Protein 7B26 (pdb70)

Sequence (453 aa):
WGPWGPVSPCPVTCGLGQTMEQRTCNCAGDATRTHICNTAVPCPVDGEWDSWGEWSPCIRRNMKSISCQEIPGQQSRGRTCRGRKFDGHRCAGQQQDIRHCYSIQHCPLKGSWSEWSTWGLCMPPCGPNPTTRARQRLCTPLLPKYPPTVSGEKNVTFWGRPLPRCEELQGQKLVVEEKRPCLHVPACKDPEDPVLCFTQYEESSGKCKGLLGGGVSVEDCCLNTAFAYQKRSGGLCQPCRSPRWSLWSTWAPCSVTCSEGSQLRYRRCVGWNGQCSGKVAPGTLEWQLQACEDQQACEVYPIDQFMNNTEIWVFNTTQPDPPNCKKDKSKSMTQTATSFVRSHVKNGNIIEENLVGNFTYFNDKEKVYDGIYISGESSGVYAEHLYYVSEDKKCGLFQVFAHVNDKTTIWRDVRVSGRPEEGVPLELNCTKEFDEYVKLVNATSKSPYTSECQ

GO terms:
  GO:0005515 protein binding (F, IPI)
  GO:0050821 protein stabilization (P, IDA)
  GO:0045958 positive regulation of complement activation, alternative pathway (P, IDA)
  GO:0005576 extracellular region (C, TAS)
  GO:0042742 defense response to bacterium (P, TAS)
  GO:0006955 immune response (P, TAS)
  GO:1904724 tertiary granule lumen (C, TAS)
  GO:0035580 specific granule lumen (C, TAS)
  GO:0005788 endoplasmic reticulum lumen (C, TAS)
  GO:0005576 extracellular region (C, HDA)
  GO:0098548 cytoplasmic side of Golgi membrane (C, IDA)
  GO:0005576 extracellular region (C, EXP)

Organism: Homo sapiens (NCBI:txid9606)

B-factor: mean 65.12, std 21.01, range [27.96, 160.4]

Solvent-accessible surface area: 26556 Å² total; per-residue (Å²): 100,13,120,93,24,126,90,56,122,43,95,52,126,25,0,3,4,95,10,67,14,111,45,84,88,145,88,99,70,103,48,51,104,72,81,46,24,73,34,76,76,40,8,73,33,81,14,96,65,49,88,58,49,157,45,40,80,11,106,73,212,139,12,88,19,6,20,11,7,74,7,43,4,82,4,39,57,30,43,79,54,138,36,127,105,115,130,5,132,200,23,91,64,109,91,74,28,91,60,32,0,10,6,25,33,34,0,1,30,96,8,75,51,44,132,87,46,124,68,34,82,1,110,66,35,56,21,122,125,8,44,37,17,46,52,46,81,10,63,26,137,108,35,184,49,56,102,83,72,85,88,148,83,126,17,54,72,47,24,179,22,61,23,94,8,144,95,53,142,52,90,106,100,65,10,93,62,129,108,86,12,67,118,54,33,73,34,171,76,70,138,173,74,6,23,0,24,42,108,37,50,131,73,92,34,132,22,98,40,99,32,17,28,70,19,50,26,110,39,0,11,38,29,34,71,15,0,21,18,134,142,79,64,35,54,9,9,1,8,34,67,18,76,35,39,167,75,28,127,78,46,128,21,56,41,132,27,44,51,2,0,25,10,52,74,51,29,0,8,0,64,114,38,109,10,84,72,190,25,56,57,23,58,34,72,48,38,0,76,33,22,97,84,111,160,32,112,159,38,35,38,0,43,120,10,10,102,62,112,33,4,0,8,72,33,1,14,19,106,134,7,32,78,14,16,19,11,60,43,108,65,56,67,143,66,11,1,22,6,20,11,5,20,35,117,130,66,93,92,72,104,20,112,11,72,0,73,16,29,72,11,15,99,141,111,169,51,50,0,0,0,58,6,99,74,10,82,37,15,3,18,0,0,25,1,12,13,16,3,147,82,128,104,1,0,0,0,2,1,4,2,58,64,130,130,124,46,65,55,12,1,2,3,7,6,15,22,113,17,118,142,72,90,119,30,58,116,77,0,45,124,10,7,75,43,6,23,152,70,49,144,31,125,58,101,53,2,34,67,66,152,7,165

Nearest PDB structures (foldseek):
  8q6r-assembly1_C  TM=9.412E-01  e=1.067E-18  Homo sapiens
  6s08-assembly1_B  TM=9.565E-01  e=1.646E-18  Homo sapiens
  6s0b-assembly1_B  TM=9.608E-01  e=1.693E-17  Homo sapiens
  6rus-assembly1_A  TM=9.679E-01  e=4.253E-17  Homo sapiens
  6s0a-assembly1_B  TM=8.548E-01  e=5.887E-17  Homo sapiens

Secondary structure (DSSP, 8-state):
--EEEEEEEETTTTEEEEEEEEEE-HHHHTTSTT-EEESSSSS-EEESSPPEEPPPPPPPP---SSSEEEEEEEEEEE-SSS-BTTTB-TT-EEEEEEEEESSS--/-----PPPPPS-SSSEEEEEEE------S-SEEEEEEE---PPPB--EE----PPPP-BBTTBS--TTSS--EEEEEE--EE--BTTPPPP-S-SEEEEEEEE-TT-EEEEEEPPPPPP--EESTTSSS-EEEEEEEEEE--------------EEEES--EEE---BTTBSSEEEEEEE--SPPP-----/----HHHHTSSSEEEEEEE-SSSPPEEEEEEEEEE-SSEEEEEEEEEETTEEEEEEEEEEEE--SSS--S--EEEESS-TT-EEEEEEEEE-TTS-EEEEEEEEE-SS-EEEEEEEEESS---SS-PPPHHHHHHHHHHHHHHTPPPB----TT--

Radius of gyration: 34.14 Å; Cα contacts (8 Å, |Δi|>4): 1080; chains: 3; bounding box: 102×48×87 Å

Structure (mmCIF, N/CA/C/O backbone):
data_7B26
#
_entry.id   7B26
#
_cell.length_a   166.310
_cell.length_b   54.512
_cell.length_c   70.581
_cell.angle_alpha   90.000
_cell.angle_beta   90.000
_cell.angle_gamma   90.000
#
_symmetry.space_group_name_H-M   'P 21 21 2'
#
loop_
_entity.id
_entity.type
_entity.pdbx_description
1 polymer Properdin
2 polymer Properdin
3 polymer CirpA1
4 branched beta-D-glucopyranose-(1-3)-alpha-L-fucopyranose
5 non-polymer alpha-D-mannopyranose
#
loop_
_atom_site.group_PDB
_atom_site.id
_atom_site.type_symbol
_atom_site.label_atom_id
_atom_site.label_alt_id
_atom_site.label_comp_id
_atom_site.label_asym_id
_atom_site.label_entity_id
_atom_site.label_seq_id
_atom_site.pdbx_PDB_ins_code
_atom_site.Cartn_x
_atom_site.Cartn_y
_atom_site.Cartn_z
_atom_site.occupancy
_atom_site.B_iso_or_equiv
_atom_site.auth_seq_id
_atom_site.auth_comp_id
_atom_site.auth_asym_id
_atom_site.auth_atom_id
_atom_site.pdbx_PDB_model_num
ATOM 1 N N . TRP A 1 32 ? -9.32396 9.96022 61.24217 1.000 61.17535 260 TRP B N 1
ATOM 2 C CA . TRP A 1 32 ? -8.90456 9.49034 59.92570 1.000 59.38264 260 TRP B CA 1
ATOM 3 C C . TRP A 1 32 ? -10.00217 8.76900 59.16262 1.000 59.85840 260 TRP B C 1
ATOM 4 O O . TRP A 1 32 ? -10.71046 7.92243 59.70723 1.000 61.65719 260 TRP B O 1
ATOM 15 N N . GLY A 1 33 ? -10.13819 9.12889 57.89013 1.000 68.75781 261 GLY B N 1
ATOM 16 C CA . GLY A 1 33 ? -10.93572 8.35927 56.97143 1.000 68.73560 261 GLY B CA 1
ATOM 17 C C . GLY A 1 33 ? -10.17159 7.16896 56.43941 1.000 58.58887 261 GLY B C 1
ATOM 18 O O . GLY A 1 33 ? -9.03735 6.87462 56.84456 1.000 55.75727 261 GLY B O 1
ATOM 19 N N . PRO A 1 34 ? -10.79320 6.45861 55.50409 1.000 57.66981 262 PRO B N 1
ATOM 20 C CA . PRO A 1 34 ? -10.15312 5.25839 54.95865 1.000 55.56354 262 PRO B CA 1
ATOM 21 C C . PRO A 1 34 ? -9.04013 5.60658 53.98857 1.000 54.03179 262 PRO B C 1
ATOM 22 O O . PRO A 1 34 ? -9.02725 6.67347 53.36789 1.000 54.87300 262 PRO B O 1
ATOM 26 N N . TRP A 1 35 ? -8.08856 4.68643 53.87525 1.000 51.95236 263 TRP B N 1
ATOM 27 C CA . TRP A 1 35 ? -7.07471 4.78349 52.83824 1.000 50.56411 263 TRP B CA 1
ATOM 28 C C . TRP A 1 35 ? -7.72380 4.80253 51.46257 1.000 51.38844 263 TRP B C 1
ATOM 29 O O . TRP A 1 35 ? -8.55796 3.95106 51.14467 1.000 51.90803 263 TRP B O 1
ATOM 40 N N . GLY A 1 36 ? -7.33561 5.78035 50.64763 1.000 51.71155 264 GLY B N 1
ATOM 41 C CA . GLY A 1 36 ? -7.73974 5.79842 49.26450 1.000 52.42549 264 GLY B CA 1
ATOM 42 C C . GLY A 1 36 ? -6.95082 4.80336 48.44464 1.000 50.68009 264 GLY B C 1
ATOM 43 O O . GLY A 1 36 ? -6.01607 4.14829 48.92502 1.000 48.90139 264 GLY B O 1
ATOM 44 N N . PRO A 1 37 ? -7.33653 4.66091 47.17953 1.000 51.37456 265 PRO B N 1
ATOM 45 C CA . PRO A 1 37 ? -6.65217 3.70098 46.30981 1.000 49.99382 265 PRO B CA 1
ATOM 46 C C . PRO A 1 37 ? -5.24140 4.15524 45.97999 1.000 48.71212 265 PRO B C 1
ATOM 47 O O . PRO A 1 37 ? -4.89779 5.33429 46.05531 1.000 57.26620 265 PRO B O 1
ATOM 51 N N . VAL A 1 38 ? -4.40491 3.17850 45.62903 1.000 47.14965 266 VAL B N 1
ATOM 52 C CA . VAL A 1 38 ? -3.05648 3.48762 45.17636 1.000 46.10936 266 VAL B CA 1
ATOM 53 C C . VAL A 1 38 ? -3.11459 4.02154 43.75207 1.000 47.18079 266 VAL B C 1
ATOM 54 O O . VAL A 1 38 ? -3.80521 3.47046 42.88470 1.000 47.90957 266 VAL B O 1
ATOM 58 N N . SER A 1 39 ? -2.41265 5.12549 43.51572 1.000 47.52489 267 SER B N 1
ATOM 59 C CA . SER A 1 39 ? -2.36164 5.72983 42.19539 1.000 48.73673 267 SER B CA 1
ATOM 60 C C . SER A 1 39 ? -1.69724 4.77521 41.20019 1.000 54.17840 267 SER B C 1
ATOM 61 O O . SER A 1 39 ? -0.97847 3.85722 41.59721 1.000 61.65811 267 SER B O 1
ATOM 64 N N . PRO A 1 40 ? -1.93576 4.94357 39.90021 1.000 51.85849 268 PRO B N 1
ATOM 65 C CA . PRO A 1 40 ? -1.20996 4.11574 38.92707 1.000 48.44014 268 PRO B CA 1
ATOM 66 C C . PRO A 1 40 ? 0.28714 4.36879 39.02515 1.000 47.34330 268 PRO B C 1
ATOM 67 O O . PRO A 1 40 ? 0.72742 5.50321 39.22289 1.000 47.89361 268 PRO B O 1
ATOM 71 N N . CYS A 1 41 ? 1.06377 3.29226 38.91804 1.000 48.54480 269 CYS B N 1
ATOM 72 C CA . CYS A 1 41 ? 2.51579 3.40498 38.92083 1.000 47.23891 269 CYS B CA 1
ATOM 73 C C . CYS A 1 41 ? 2.95921 4.40810 37.85555 1.000 46.52911 269 CYS B C 1
ATOM 74 O O . CYS A 1 41 ? 2.57170 4.27442 36.68646 1.000 52.63438 269 CYS B O 1
ATOM 77 N N . PRO A 1 42 ? 3.73822 5.43028 38.21743 1.000 46.76190 270 PRO B N 1
ATOM 78 C CA . PRO A 1 42 ? 4.07422 6.49076 37.25972 1.000 48.46747 270 PRO B CA 1
ATOM 79 C C . PRO A 1 42 ? 5.19524 6.14492 36.29218 1.000 48.49519 270 PRO B C 1
ATOM 80 O O . PRO A 1 42 ? 5.52857 6.98083 35.44497 1.000 58.16455 270 PRO B O 1
ATOM 84 N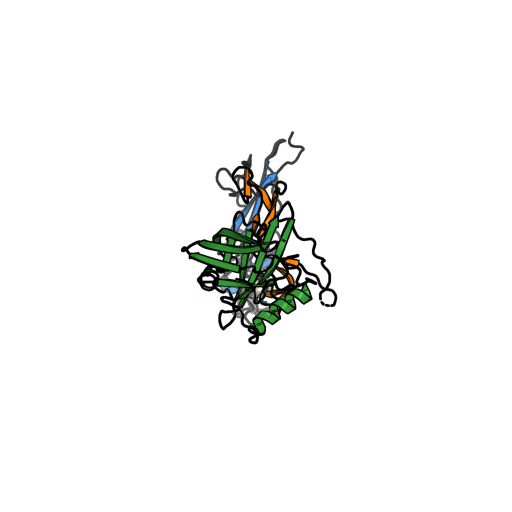 N . VAL A 1 43 ? 5.78443 4.95779 36.37802 1.000 47.61840 271 VAL B N 1
ATOM 85 C CA . VAL A 1 43 ? 6.83840 4.55595 35.45801 1.000 47.19997 271 VAL B CA 1
ATOM 86 C C . VAL A 1 43 ? 6.33522 3.39677 34.60866 1.000 47.16706 271 VAL B C 1
ATOM 87 O O . VAL A 1 43 ? 5.42862 2.65062 34.99268 1.000 46.50298 271 VAL B O 1
ATOM 91 N N . THR A 1 44 ? 6.93627 3.25148 33.42917 1.000 48.10130 272 THR B N 1
ATOM 92 C CA . THR A 1 44 ? 6.57361 2.19154 32.49921 1.000 48.39129 272 THR B CA 1
ATOM 93 C C . THR A 1 44 ? 7.56187 1.03344 32.51110 1.000 47.30561 272 THR B C 1
ATOM 94 O O . THR A 1 44 ? 7.35278 0.04873 31.79552 1.000 47.55064 272 THR B O 1
ATOM 98 N N . CYS A 1 45 ? 8.62338 1.12500 33.30816 1.000 46.31307 273 CYS B N 1
ATOM 99 C CA . CYS A 1 45 ? 9.59043 0.04705 33.43913 1.000 45.41879 273 CYS B CA 1
ATOM 100 C C . CYS A 1 45 ? 10.31296 0.21230 34.76710 1.000 44.17600 273 CYS B C 1
ATOM 101 O O . CYS A 1 45 ? 10.46610 1.32936 35.26828 1.000 44.39857 273 CYS B O 1
ATOM 104 N N . GLY A 1 46 ? 10.76118 -0.90877 35.32429 1.000 43.07687 274 GLY B N 1
ATOM 105 C CA . GLY A 1 46 ? 11.44715 -0.86123 36.59762 1.000 42.05125 274 GLY B CA 1
ATOM 106 C C . GLY A 1 46 ? 10.51975 -0.46819 37.73154 1.000 41.28494 274 GLY B C 1
ATOM 107 O O . GLY A 1 46 ? 9.30620 -0.70664 37.70456 1.000 41.20663 274 GLY B O 1
ATOM 108 N N . LEU A 1 47 ? 11.10900 0.13772 38.75723 1.000 43.64743 275 LEU B N 1
ATOM 109 C CA . LEU A 1 47 ? 10.38097 0.49692 39.96328 1.000 45.49572 275 LEU B CA 1
ATOM 110 C C . LEU A 1 47 ? 9.95439 1.96095 39.93847 1.000 44.16655 275 LEU B C 1
ATOM 111 O O . LEU A 1 47 ? 10.58248 2.80627 39.29405 1.000 46.93395 275 LEU B O 1
ATOM 116 N N . GLY A 1 48 ? 8.85799 2.24504 40.64598 1.000 40.95209 276 GLY B N 1
ATOM 117 C CA . GLY A 1 48 ? 8.38482 3.60037 40.84583 1.000 41.88277 276 GLY B CA 1
ATOM 118 C C . GLY A 1 48 ? 7.79953 3.75168 42.23650 1.000 41.30356 276 GLY B C 1
ATOM 119 O O . GLY A 1 48 ? 7.80681 2.81007 43.02515 1.000 40.20753 276 GLY B O 1
ATOM 120 N N . GLN A 1 49 ? 7.26733 4.94194 42.51782 1.000 42.25243 277 GLN B N 1
ATOM 121 C CA . GLN A 1 49 ? 6.69548 5.25129 43.82596 1.000 42.03211 277 GLN B CA 1
ATOM 122 C C . GLN A 1 49 ? 5.24713 5.69853 43.65853 1.000 42.94462 277 GLN B C 1
ATOM 123 O O . GLN A 1 49 ? 4.96957 6.68340 42.96577 1.000 44.34242 277 GLN B O 1
ATOM 129 N N . THR A 1 50 ? 4.33259 4.94823 44.27670 1.000 49.57581 278 THR B N 1
ATOM 130 C CA . THR A 1 50 ? 2.89703 5.21799 44.29098 1.000 44.48586 278 THR B CA 1
ATOM 131 C C . THR A 1 50 ? 2.41916 5.53730 45.70342 1.000 43.28759 278 THR B C 1
ATOM 132 O O . THR A 1 50 ? 2.77650 4.84132 46.65141 1.000 42.19633 278 THR B O 1
ATOM 136 N N . MET A 1 51 ? 1.55205 6.53631 45.83502 1.000 44.70463 279 MET 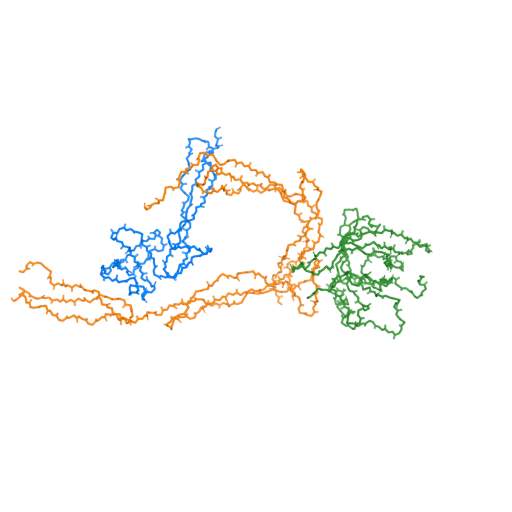B N 1
ATOM 137 C CA .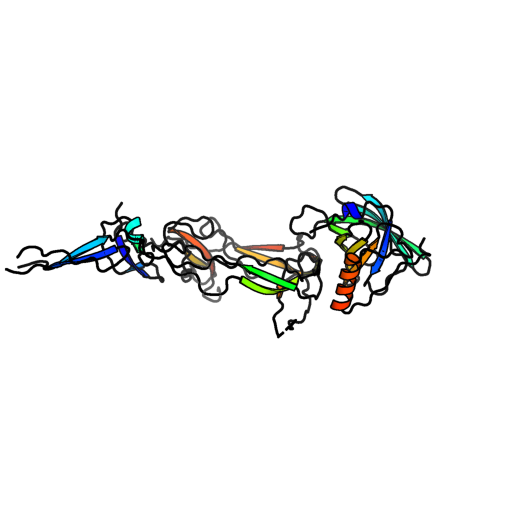 MET A 1 51 ? 1.08367 7.00747 47.12817 1.000 45.08461 279 MET B CA 1
ATOM 138 C C . MET A 1 51 ? -0.42024 6.80650 47.29508 1.000 45.93284 279 MET B C 1
ATOM 139 O O . MET A 1 51 ? -1.17765 6.75920 46.32364 1.000 46.78923 279 MET B O 1
ATOM 144 N N . GLU A 1 52 ? -0.83944 6.68827 48.55636 1.000 45.87446 280 GLU B N 1
ATOM 145 C CA . GLU A 1 52 ? -2.24478 6.78647 48.93965 1.000 47.12397 280 GLU B CA 1
ATOM 146 C C . GLU A 1 52 ? -2.41986 7.91729 49.94519 1.000 48.29123 280 GLU B C 1
ATOM 147 O O . GLU A 1 52 ? -1.52124 8.20437 50.74263 1.000 56.92607 280 GLU B O 1
ATOM 153 N N . GLN A 1 53 ? -3.59813 8.54954 49.91239 1.000 50.12816 281 GLN B N 1
ATOM 154 C CA . GLN A 1 53 ? -3.93126 9.66408 50.79018 1.000 53.77229 281 GLN B CA 1
ATOM 155 C C . GLN A 1 53 ? -5.13924 9.35050 51.66862 1.000 54.95951 281 GLN B C 1
ATOM 156 O O . GLN A 1 53 ? -5.93769 8.45288 51.38026 1.000 52.51126 281 GLN B O 1
ATOM 162 N N . ARG A 1 54 ? -5.26083 10.12395 52.75191 1.000 54.29440 282 ARG B N 1
ATOM 163 C CA . ARG A 1 54 ? -6.38509 10.06305 53.67764 1.000 54.93874 282 ARG B CA 1
ATOM 164 C C . ARG A 1 54 ? -6.84693 11.47060 54.03571 1.000 57.29579 282 ARG B C 1
ATOM 165 O O . ARG A 1 54 ? -6.13130 12.45363 53.82819 1.000 57.70843 282 ARG B O 1
ATOM 173 N N . THR A 1 55 ? -8.05578 11.55365 54.59456 1.000 59.04928 283 THR B N 1
ATOM 174 C CA . THR A 1 55 ? -8.63637 12.81462 55.04031 1.000 61.60591 283 THR B CA 1
ATOM 175 C C . THR A 1 55 ? -9.13429 12.69186 56.47755 1.000 62.41200 283 THR B C 1
ATOM 176 O O . THR A 1 55 ? -9.55209 11.61809 56.91837 1.000 70.65189 283 THR B O 1
ATOM 180 N N . CYS A 1 56 ? -9.07377 13.81146 57.20583 1.000 64.09091 284 CYS B N 1
ATOM 181 C CA . CYS A 1 56 ? -9.52494 13.90746 58.59856 1.000 66.71256 284 CYS B CA 1
ATOM 182 C C . CYS A 1 56 ? -11.04357 14.05572 58.66252 1.000 80.40433 284 CYS B C 1
ATOM 183 O O . CYS A 1 56 ? -11.59316 15.14833 58.82066 1.000 77.37705 284 CYS B O 1
ATOM 186 N N . ASN A 1 57 ? -11.73476 12.92597 58.56224 1.000 79.64157 285 ASN B N 1
ATOM 187 C CA . ASN A 1 57 ? -13.18917 12.92696 58.67948 1.000 69.81847 285 ASN B CA 1
ATOM 188 C C . ASN A 1 57 ? -13.74053 11.61687 59.24773 1.000 69.28576 285 ASN B C 1
ATOM 189 O O . ASN A 1 57 ? -13.53679 11.29651 60.41875 1.000 69.03865 285 ASN B O 1
ATOM 194 N N . CYS A 1 68 ? -6.46077 14.85242 63.94709 1.000 65.47783 296 CYS B N 1
ATOM 195 C CA . CYS A 1 68 ? -5.78604 13.78096 63.22452 1.000 62.65475 296 CYS B CA 1
ATOM 196 C C . CYS A 1 68 ? -4.27568 13.98270 63.18170 1.000 61.28471 296 CYS B C 1
ATOM 197 O O . CYS A 1 68 ? -3.75249 14.73628 62.35645 1.000 61.33246 296 CYS B O 1
ATOM 200 N N . ALA A 1 69 ? -3.58487 13.29616 64.08580 1.000 60.28006 297 ALA B N 1
ATOM 201 C CA . ALA A 1 69 ? -2.13161 13.30287 64.11656 1.000 59.00180 297 ALA B CA 1
ATOM 202 C C . ALA A 1 69 ? -1.58668 12.19066 63.23308 1.000 56.44769 297 ALA B C 1
ATOM 203 O O . ALA A 1 69 ? -2.17597 11.11081 63.13801 1.000 55.53359 297 ALA B O 1
ATOM 205 N N . GLY A 1 70 ? -0.46558 12.46239 62.58502 1.000 55.50581 298 GLY B N 1
ATOM 206 C CA . GLY A 1 70 ? 0.20732 11.47093 61.78057 1.000 53.26237 298 GLY B CA 1
ATOM 207 C C . GLY A 1 70 ? 0.17447 11.78555 60.29780 1.000 55.24037 298 GLY B C 1
ATOM 208 O O . GLY A 1 70 ? -0.02983 12.92485 59.86754 1.000 54.26384 298 GLY B O 1
ATOM 209 N N . ASP A 1 71 ? 0.37022 10.73579 59.50393 1.000 56.78658 299 ASP B N 1
ATOM 210 C CA . ASP A 1 71 ? 0.60009 10.85971 58.07172 1.000 50.37785 299 ASP B CA 1
ATOM 211 C C . ASP A 1 71 ? -0.71653 10.85985 57.30722 1.000 51.03309 299 ASP B C 1
ATOM 212 O O . ASP A 1 71 ? -1.53934 9.95333 57.47624 1.000 53.96267 299 ASP B O 1
ATOM 217 N N . ALA A 1 72 ? -0.90430 11.86522 56.45271 1.000 52.19286 300 ALA B N 1
ATOM 218 C CA . ALA A 1 72 ? -2.01363 11.83804 55.51032 1.000 54.94531 300 ALA B CA 1
ATOM 219 C C . ALA A 1 72 ? -1.68592 11.01843 54.27261 1.000 51.28907 300 ALA B C 1
ATOM 220 O O . ALA A 1 72 ? -2.60187 10.63818 53.53692 1.000 51.54351 300 ALA B O 1
ATOM 222 N N . THR A 1 73 ? -0.40727 10.72421 54.04465 1.000 49.86331 301 THR B N 1
ATOM 223 C CA . THR A 1 73 ? 0.06193 10.06822 52.83615 1.000 48.59643 301 THR B CA 1
ATOM 224 C C . THR A 1 73 ? 0.92854 8.87154 53.20409 1.000 46.65377 301 THR B C 1
ATOM 225 O O . THR A 1 73 ? 1.64383 8.88687 54.20784 1.000 50.78064 301 THR B O 1
ATOM 229 N N . ARG A 1 74 ? 0.84961 7.82940 52.38200 1.000 45.53016 302 ARG B N 1
ATOM 230 C CA . ARG A 1 74 ? 1.68278 6.64428 52.55219 1.000 43.85741 302 ARG B CA 1
ATOM 231 C C . ARG A 1 74 ? 2.14746 6.19317 51.17801 1.000 43.11461 302 ARG B C 1
ATOM 232 O O . ARG A 1 74 ? 1.32101 5.87703 50.31844 1.000 43.34977 302 ARG B O 1
ATOM 240 N N . THR A 1 75 ? 3.45968 6.19236 50.96575 1.000 42.43898 303 THR B N 1
ATOM 241 C CA . THR A 1 75 ? 4.05318 5.83291 49.68780 1.000 41.90833 303 THR B CA 1
ATOM 242 C C . THR A 1 75 ? 4.53843 4.38984 49.70796 1.000 40.50563 303 THR B C 1
ATOM 243 O O . THR A 1 75 ? 4.86670 3.83838 50.76100 1.000 39.93870 303 THR B O 1
ATOM 247 N N . HIS A 1 76 ? 4.56315 3.78072 48.52579 1.000 40.15299 304 HIS B N 1
ATOM 248 C CA . HIS A 1 76 ? 5.03555 2.42410 48.31890 1.000 39.07502 304 HIS B CA 1
ATOM 249 C C . HIS A 1 76 ? 5.85643 2.36851 47.04202 1.000 38.99562 304 HIS B C 1
ATOM 250 O O . HIS A 1 76 ? 5.69493 3.19435 46.13933 1.000 39.82365 304 HIS B O 1
ATOM 257 N N . ILE A 1 77 ? 6.74828 1.39309 46.98272 1.000 38.19016 305 ILE B N 1
ATOM 258 C CA . ILE A 1 77 ? 7.40248 1.04449 45.73092 1.000 38.16577 305 ILE B CA 1
ATOM 259 C C . ILE A 1 77 ? 6.45398 0.17317 44.91584 1.000 38.16835 305 ILE B C 1
ATOM 260 O O . ILE A 1 77 ? 5.85815 -0.77533 45.44025 1.000 39.42615 305 ILE B O 1
ATOM 265 N N . CYS A 1 78 ? 6.28818 0.50913 43.64002 1.000 38.84948 306 CYS B N 1
ATOM 266 C CA . CYS A 1 78 ? 5.54821 -0.31458 42.69502 1.000 39.08485 306 CYS B CA 1
ATOM 267 C C . CYS A 1 78 ? 6.50765 -0.92969 41.68786 1.000 39.01751 306 CYS B C 1
ATOM 268 O O . CYS A 1 78 ? 7.41568 -0.25633 41.18580 1.000 47.81650 306 CYS B O 1
ATOM 271 N N . ASN A 1 79 ? 6.29472 -2.21208 41.40788 1.000 38.74538 307 ASN B N 1
ATOM 272 C CA . ASN A 1 79 ? 7.05494 -2.95344 40.41249 1.000 38.87923 307 ASN B CA 1
ATOM 273 C C . ASN A 1 79 ? 6.22661 -3.06061 39.14050 1.000 39.86252 307 ASN B C 1
ATOM 274 O O . ASN A 1 79 ? 5.08488 -3.52872 39.17871 1.000 47.91983 307 ASN B O 1
ATOM 279 N N . THR A 1 80 ? 6.79652 -2.61251 38.02221 1.000 40.61697 308 THR B N 1
ATOM 280 C CA . THR A 1 80 ? 6.17855 -2.84564 36.72390 1.000 41.73100 308 THR B CA 1
ATOM 281 C C . THR A 1 80 ? 6.47208 -4.23903 36.18800 1.000 41.72551 308 THR B C 1
ATOM 282 O O . THR A 1 80 ? 5.72584 -4.72835 35.33216 1.000 42.61935 308 THR B O 1
ATOM 286 N N . ALA A 1 81 ? 7.54208 -4.87540 36.66733 1.000 40.94819 309 ALA B N 1
ATOM 287 C CA . ALA A 1 81 ? 8.04959 -6.15621 36.18203 1.000 41.11204 309 ALA B CA 1
ATOM 288 C C . ALA A 1 81 ? 8.48625 -6.09677 34.72298 1.000 42.30392 309 ALA B C 1
ATOM 289 O O . ALA A 1 81 ? 8.72309 -7.14266 34.10711 1.000 45.01125 309 ALA B O 1
ATOM 291 N N . VAL A 1 82 ? 8.60328 -4.90465 34.15890 1.000 42.95604 310 VAL B N 1
ATOM 292 C CA . VAL A 1 82 ? 9.06436 -4.69834 32.78829 1.000 44.30326 310 VAL B CA 1
ATOM 293 C C . VAL A 1 82 ? 10.47401 -4.12683 32.84918 1.000 44.73838 310 VAL B C 1
ATOM 294 O O . VAL A 1 82 ? 10.69547 -3.13379 33.55121 1.000 46.56907 310 VAL B O 1
ATOM 298 N N . PRO A 1 83 ? 11.44503 -4.71427 32.15461 1.000 44.93638 311 PRO B N 1
ATOM 299 C CA . PRO A 1 83 ? 12.79600 -4.14534 32.15799 1.000 46.91635 311 PRO B CA 1
ATOM 300 C C . PRO A 1 83 ? 12.88877 -2.91991 31.26169 1.000 50.40032 311 PRO B C 1
ATOM 301 O O . PRO A 1 83 ? 12.29199 -2.86507 30.18324 1.000 61.00495 311 PRO B O 1
ATOM 305 N N . CYS A 1 84 ? 13.63928 -1.92280 31.72867 1.000 52.29001 312 CYS B N 1
ATOM 306 C CA . CYS A 1 84 ? 13.90352 -0.73253 30.93539 1.000 50.32769 312 CYS B CA 1
ATOM 307 C C . CYS A 1 84 ? 14.91692 -1.03313 29.83952 1.000 52.55017 312 CYS B C 1
ATOM 308 O O . CYS A 1 84 ? 15.71449 -1.96706 29.95575 1.000 56.32825 312 CYS B O 1
ATOM 311 N N . PRO A 1 85 ? 14.89827 -0.26094 28.75205 1.000 55.83480 313 PRO B N 1
ATOM 312 C CA . PRO A 1 85 ? 15.94980 -0.40459 27.74093 1.000 66.70318 313 PRO B CA 1
ATOM 313 C C . PRO A 1 85 ? 17.31801 -0.11306 28.33656 1.000 59.31455 313 PRO B C 1
ATOM 314 O O . PRO A 1 85 ? 17.45832 0.67561 29.27357 1.000 55.31144 313 PRO B O 1
ATOM 318 N N . VAL A 1 86 ? 18.33148 -0.78084 27.79499 1.000 60.97891 314 VAL B N 1
ATOM 319 C CA . VAL A 1 86 ? 19.71900 -0.56641 28.18617 1.000 58.21939 314 VAL B CA 1
ATOM 320 C C . VAL A 1 86 ? 20.48575 -0.17571 26.93327 1.000 57.13503 314 VAL B C 1
ATOM 321 O O . VAL A 1 86 ? 20.63018 -0.98607 26.00817 1.000 58.08566 314 VAL B O 1
ATOM 325 N N . ASP A 1 87 ? 20.97002 1.06158 26.89645 1.000 58.40332 315 ASP B N 1
ATOM 326 C CA . ASP A 1 87 ? 21.76859 1.50838 25.76553 1.000 61.04741 315 ASP B CA 1
ATOM 327 C C . ASP A 1 87 ? 23.07199 0.72608 25.69817 1.000 61.78005 315 ASP B C 1
ATOM 328 O O . ASP A 1 87 ? 23.68090 0.40919 26.72353 1.000 60.69809 315 ASP B O 1
ATOM 333 N N . GLY A 1 88 ? 23.48605 0.39647 24.47811 1.000 63.80353 316 GLY B N 1
ATOM 334 C CA . GLY A 1 88 ? 24.79518 -0.18962 24.28348 1.000 65.09716 316 GLY B CA 1
ATOM 335 C C . GLY A 1 88 ? 25.90367 0.78472 24.62941 1.000 66.51047 316 GLY B C 1
ATOM 336 O O . GLY A 1 88 ? 25.70672 1.99949 24.69936 1.000 67.10461 316 GLY B O 1
ATOM 337 N N . GLU A 1 89 ? 27.09446 0.23830 24.85870 1.000 67.26379 317 GLU B N 1
ATOM 338 C CA . GLU A 1 89 ? 28.24850 1.06535 25.17986 1.000 68.91737 317 GLU B CA 1
ATOM 339 C C . GLU A 1 89 ? 29.48156 0.53015 24.47258 1.000 71.36276 317 GLU B C 1
ATOM 340 O O . GLU A 1 89 ? 29.74332 -0.67643 24.49266 1.000 70.92801 317 GLU B O 1
ATOM 346 N N . TRP A 1 90 ? 30.21735 1.43736 23.83772 1.000 59.98921 318 TRP B N 1
ATOM 347 C CA . TRP A 1 90 ? 31.44626 1.09604 23.13588 1.000 60.10270 318 TRP B CA 1
ATOM 348 C C . TRP A 1 90 ? 32.44336 0.37745 24.03671 1.000 58.53083 318 TRP B C 1
ATOM 349 O O . TRP A 1 90 ? 32.74841 0.83330 25.14183 1.000 57.39294 318 TRP B O 1
ATOM 360 N N . ASP A 1 91 ? 32.94322 -0.75799 23.55072 1.000 58.60144 319 ASP B N 1
ATOM 361 C CA . ASP A 1 91 ? 34.16584 -1.34546 24.07484 1.000 57.52174 319 ASP B CA 1
ATOM 362 C C . ASP A 1 91 ? 35.37601 -0.50080 23.67303 1.000 57.69689 319 ASP B C 1
ATOM 363 O O . ASP A 1 91 ? 35.26675 0.49737 22.95410 1.000 58.68192 319 ASP B O 1
ATOM 368 N N . SER A 1 92 ? 36.54685 -0.92184 24.14843 1.000 56.83336 320 SER B N 1
ATOM 369 C CA . SER A 1 92 ? 37.79125 -0.25335 23.80157 1.000 57.00474 320 SER B CA 1
ATOM 370 C C . SER A 1 92 ? 38.28665 -0.72290 22.43868 1.000 58.11824 320 SER B C 1
ATOM 371 O O . SER A 1 92 ? 38.00750 -1.84271 22.00129 1.000 58.42417 320 SER B O 1
ATOM 374 N N . TRP A 1 93 ? 39.02718 0.15520 21.76670 1.000 58.80960 321 TRP B N 1
ATOM 375 C CA . TRP A 1 93 ? 39.44859 -0.10085 20.39127 1.000 60.05781 321 TRP B CA 1
ATOM 376 C C . TRP A 1 93 ? 40.19791 -1.42082 20.22105 1.000 63.16026 321 TRP B C 1
ATOM 377 O O . TRP A 1 93 ? 40.00221 -2.12834 19.22628 1.000 83.49058 321 TRP B O 1
ATOM 388 N N . GLY A 1 94 ? 41.11932 -1.72935 21.12106 1.000 58.70193 322 GLY B N 1
ATOM 389 C CA . GLY A 1 94 ? 41.93388 -2.91720 20.94729 1.000 72.08782 322 GLY B CA 1
ATOM 390 C C . GLY A 1 94 ? 43.09578 -2.65466 20.00708 1.000 75.43792 322 GLY B C 1
ATOM 391 O O . GLY A 1 94 ? 43.36184 -1.52445 19.57622 1.000 59.95636 322 GLY B O 1
ATOM 392 N N . GLU A 1 95 ? 43.79389 -3.74149 19.67086 1.000 73.76156 323 GLU B N 1
ATOM 393 C CA . GLU A 1 95 ? 45.03937 -3.61831 18.92908 1.000 60.18710 323 GLU B CA 1
ATOM 394 C C . GLU A 1 95 ? 44.82689 -3.34580 17.44346 1.000 61.69695 323 GLU B C 1
ATOM 395 O O . GLU A 1 95 ? 43.84191 -3.76227 16.82582 1.000 62.41225 323 GLU B O 1
ATOM 401 N N . TRP A 1 96 ? 45.78279 -2.60418 16.89700 1.000 62.26343 324 TRP B N 1
ATOM 402 C CA . TRP A 1 96 ? 45.85348 -2.30901 15.47833 1.000 63.78735 324 TRP B CA 1
ATOM 403 C C . TRP A 1 96 ? 46.14737 -3.56667 14.67210 1.000 64.46609 324 TRP B C 1
ATOM 404 O O . TRP A 1 96 ? 46.99318 -4.38086 15.05370 1.000 63.91425 324 TRP B O 1
ATOM 415 N N . SER A 1 97 ? 45.44436 -3.71689 13.54755 1.000 66.71866 325 SER B N 1
ATOM 416 C CA . SER A 1 97 ? 45.74934 -4.76983 12.58863 1.000 66.76329 325 SER B CA 1
ATOM 417 C C . SER A 1 97 ? 47.13158 -4.53755 11.97407 1.000 67.30439 325 SER B C 1
ATOM 418 O O . SER A 1 97 ? 47.67515 -3.43360 12.05443 1.000 67.26281 325 SER B O 1
ATOM 421 N N . PRO A 1 98 ? 47.72346 -5.56283 11.35218 1.000 67.89878 326 PRO B N 1
ATOM 422 C CA . PRO A 1 98 ? 49.04932 -5.37684 10.74035 1.000 68.49392 326 PRO B CA 1
ATOM 423 C C . PRO A 1 98 ? 49.03620 -4.34291 9.62096 1.000 69.89942 326 PRO B C 1
ATOM 424 O O . PRO A 1 98 ? 48.05754 -4.20246 8.88530 1.000 84.91302 326 PRO B O 1
ATOM 428 N N . CYS A 1 99 ? 50.14792 -3.61410 9.50872 1.000 70.02136 327 CYS B N 1
ATOM 429 C CA . CYS A 1 99 ? 50.34872 -2.61996 8.45485 1.000 71.43628 327 CYS B CA 1
ATOM 430 C C . CYS A 1 99 ? 50.55673 -3.32280 7.11850 1.000 72.98018 327 CYS B C 1
ATOM 431 O O . CYS A 1 99 ? 51.56191 -4.01213 6.92515 1.000 73.04448 327 CYS B O 1
ATOM 434 N N . ILE A 1 100 ? 49.61094 -3.15760 6.19078 1.000 74.33425 328 ILE B N 1
ATOM 435 C CA . ILE A 1 100 ? 49.71152 -3.76679 4.86883 1.000 76.00677 328 ILE B CA 1
ATOM 436 C C . ILE A 1 100 ? 49.19715 -2.80505 3.80453 1.000 77.75695 328 ILE B C 1
ATOM 437 O O . ILE A 1 100 ? 48.36700 -1.93037 4.06850 1.000 77.75236 328 ILE B O 1
ATOM 442 N N . ARG A 1 101 ? 49.72324 -2.97342 2.59479 1.000 79.35197 329 ARG B N 1
ATOM 443 C CA . ARG A 1 101 ? 49.29573 -2.27541 1.38615 1.000 81.39453 329 ARG B CA 1
ATOM 444 C C . ARG A 1 101 ? 48.56719 -3.26041 0.48430 1.000 82.77502 329 ARG B C 1
ATOM 445 O O . ARG A 1 101 ? 49.10994 -4.32739 0.17623 1.000 82.91015 329 ARG B O 1
ATOM 453 N N . ARG A 1 102 ? 47.34792 -2.91336 0.06323 1.000 83.90731 330 ARG B N 1
ATOM 454 C CA . ARG A 1 102 ? 46.68708 -3.68980 -0.98053 1.000 85.68956 330 ARG B CA 1
ATOM 455 C C . ARG A 1 102 ? 47.62952 -3.95737 -2.14217 1.000 87.19140 330 ARG B C 1
ATOM 456 O O . ARG A 1 102 ? 48.19635 -3.02711 -2.72524 1.000 88.13385 330 ARG B O 1
ATOM 464 N N . ASN A 1 103 ? 47.81489 -5.24280 -2.45163 1.000 87.43765 331 ASN B N 1
ATOM 465 C CA . ASN A 1 103 ? 48.62125 -5.69820 -3.58280 1.000 88.96932 331 ASN B CA 1
ATOM 466 C C . ASN A 1 103 ? 50.10963 -5.41459 -3.38691 1.000 88.15414 331 ASN B C 1
ATOM 467 O O . ASN A 1 103 ? 50.83012 -5.14302 -4.34920 1.000 89.81814 331 ASN B O 1
ATOM 472 N N . MET A 1 104 ? 50.57747 -5.45788 -2.14003 1.000 85.98387 332 MET B N 1
ATOM 473 C CA . MET A 1 104 ? 52.00456 -5.46783 -1.82523 1.000 85.12327 332 MET B CA 1
ATOM 474 C C . MET A 1 104 ? 52.19084 -6.42830 -0.66548 1.000 83.22643 332 MET B C 1
ATOM 475 O O . MET A 1 104 ? 51.59986 -6.23176 0.39880 1.000 81.76617 332 MET B O 1
ATOM 480 N N . LYS A 1 105 ? 52.98035 -7.48031 -0.87476 1.000 83.35190 333 LYS B N 1
ATOM 481 C CA . LYS A 1 105 ? 53.06671 -8.52327 0.13606 1.000 81.85816 333 LYS B CA 1
ATOM 482 C C . LYS A 1 105 ? 53.78774 -8.03745 1.38427 1.000 79.98640 333 LYS B C 1
ATOM 483 O O . LYS A 1 105 ? 53.44378 -8.43896 2.49990 1.000 81.37032 333 LYS B O 1
ATOM 489 N N . SER A 1 106 ? 54.78150 -7.16300 1.22786 1.000 80.12092 334 SER B N 1
ATOM 490 C CA . SER A 1 106 ? 55.60367 -6.82612 2.38130 1.000 84.75988 334 SER B CA 1
ATOM 491 C C . SER A 1 106 ? 56.12839 -5.39993 2.28008 1.000 78.73736 334 SER B C 1
ATOM 492 O O . SER A 1 106 ? 56.66778 -5.00065 1.24116 1.000 80.16571 334 SER B O 1
ATOM 495 N N . ILE A 1 107 ? 55.97873 -4.65131 3.37358 1.000 78.13168 335 ILE B N 1
ATOM 496 C CA . ILE A 1 107 ? 56.36199 -3.24952 3.47102 1.000 77.44938 335 ILE B CA 1
ATOM 497 C C . ILE A 1 107 ? 57.43124 -3.01505 4.52816 1.000 76.21218 335 ILE B C 1
ATOM 498 O O . ILE A 1 107 ? 58.04777 -1.94297 4.54845 1.000 76.44813 335 ILE B O 1
ATOM 503 N N . SER A 1 108 ? 57.70172 -4.00655 5.37097 1.000 75.07227 336 SER B N 1
ATOM 504 C CA . SER A 1 108 ? 58.49456 -3.78997 6.57114 1.000 73.81053 336 SER B CA 1
ATOM 505 C C . SER A 1 108 ? 59.87119 -3.23234 6.23091 1.000 74.51880 336 SER B C 1
ATOM 506 O O . SER A 1 108 ? 60.48722 -3.62047 5.23470 1.000 79.91410 336 SER B O 1
ATOM 509 N N . CYS A 1 109 ? 60.32744 -2.28937 7.05895 1.000 73.85664 337 CYS B N 1
ATOM 510 C CA . CYS A 1 109 ? 61.63832 -1.64708 6.93629 1.000 74.44422 337 CYS B CA 1
ATOM 511 C C . CYS A 1 109 ? 61.73701 -0.73337 5.71649 1.000 76.01243 337 CYS B C 1
ATOM 512 O O . CYS A 1 109 ? 62.83480 -0.38600 5.29209 1.000 76.86663 337 CYS B O 1
ATOM 515 N N . GLN A 1 110 ? 60.61421 -0.29337 5.15392 1.000 76.51479 338 GLN B N 1
ATOM 516 C CA . GLN A 1 110 ? 60.64527 0.55554 3.97079 1.000 78.17219 338 GLN B CA 1
ATOM 517 C C . GLN A 1 110 ? 59.73609 1.76299 4.13787 1.000 89.70515 338 GLN B C 1
ATOM 518 O O . GLN A 1 110 ? 58.72904 1.71763 4.85055 1.000 96.82353 338 GLN B O 1
ATOM 524 N N . GLU A 1 111 ? 60.10661 2.84605 3.45023 1.000 79.55847 339 GLU B N 1
ATOM 525 C CA . GLU A 1 111 ? 59.34574 4.09648 3.46064 1.000 85.32193 339 GLU B CA 1
ATOM 526 C C . GLU A 1 111 ? 58.16072 4.00225 2.49434 1.000 81.10395 339 GLU B C 1
ATOM 527 O O . GLU A 1 111 ? 58.03075 4.75048 1.52576 1.000 82.77007 339 GLU B O 1
ATOM 533 N N . ILE A 1 112 ? 57.27509 3.05842 2.78820 1.000 80.24868 340 ILE B N 1
ATOM 534 C CA . ILE A 1 112 ? 56.13954 2.76039 1.92207 1.000 81.29029 340 ILE B CA 1
ATOM 535 C C . ILE A 1 112 ? 54.88655 2.76391 2.78732 1.000 82.93151 340 ILE B C 1
ATOM 536 O O . ILE A 1 112 ? 54.67662 1.82706 3.56454 1.000 102.79825 340 ILE B O 1
ATOM 541 N N . PRO A 1 113 ? 54.05887 3.79882 2.74064 1.000 80.71569 341 PRO B N 1
ATOM 542 C CA . PRO A 1 113 ? 52.84271 3.78547 3.55925 1.000 79.67555 341 PRO B CA 1
ATOM 543 C C . PRO A 1 113 ? 51.96337 2.58208 3.23935 1.000 79.70542 341 PRO B C 1
ATOM 544 O O . PRO A 1 113 ? 51.72904 2.25015 2.07523 1.000 81.28228 341 PRO B O 1
ATOM 548 N N . GLY A 1 114 ? 51.50540 1.90893 4.29614 1.000 78.01788 342 GLY B N 1
ATOM 549 C CA . GLY A 1 114 ? 50.35982 1.03437 4.24015 1.000 77.95172 342 GLY B CA 1
ATOM 550 C C . GLY A 1 114 ? 49.22594 1.62048 5.05957 1.000 77.21925 342 GLY B C 1
ATOM 551 O O . GLY A 1 114 ? 49.27324 2.77206 5.49327 1.000 77.05493 342 GLY B O 1
ATOM 552 N N . GLN A 1 115 ? 48.21810 0.79426 5.32746 1.000 76.76343 343 GLN B N 1
ATOM 553 C CA . GLN A 1 115 ? 47.17248 1.27204 6.21638 1.000 75.92283 343 GLN B CA 1
ATOM 554 C C . GLN A 1 115 ? 46.65202 0.12743 7.07356 1.000 74.48813 343 GLN B C 1
ATOM 555 O O . GLN A 1 115 ? 46.85337 -1.05400 6.78408 1.000 74.51130 343 GLN B O 1
ATOM 561 N N . GLN A 1 116 ? 46.00327 0.52429 8.16913 1.000 73.27547 344 GLN B N 1
ATOM 562 C CA . GLN A 1 116 ? 45.62263 -0.35481 9.26217 1.000 71.65652 344 GLN B CA 1
ATOM 563 C C . GLN A 1 116 ? 44.24094 0.02595 9.75921 1.000 71.45488 344 GLN B C 1
ATOM 564 O O . GLN A 1 116 ? 43.80877 1.17637 9.63449 1.000 72.09766 344 GLN B O 1
ATOM 570 N N . SER A 1 117 ? 43.58309 -0.94429 10.38246 1.000 71.85988 345 SER B N 1
ATOM 571 C CA . SER A 1 117 ? 42.28874 -0.72791 10.99489 1.000 81.18487 345 SER B CA 1
ATOM 572 C C . SER A 1 117 ? 42.21259 -1.43264 12.34093 1.000 75.63429 345 SER B C 1
ATOM 573 O O . SER A 1 117 ? 42.97186 -2.35769 12.64048 1.000 67.56064 345 SER B O 1
ATOM 576 N N . ARG A 1 118 ? 41.27132 -0.95136 13.14500 1.000 71.45567 346 ARG B N 1
ATOM 577 C CA . ARG A 1 118 ? 40.92154 -1.52794 14.43389 1.000 66.07832 346 ARG B CA 1
ATOM 578 C C . ARG A 1 118 ? 39.43031 -1.32107 14.65837 1.000 70.36860 346 ARG B C 1
ATOM 579 O O . ARG A 1 118 ? 38.82292 -0.40806 14.09262 1.000 88.53134 346 ARG B O 1
ATOM 587 N N . GLY A 1 119 ? 38.82585 -2.19789 15.46143 1.000 69.58323 347 GLY B N 1
ATOM 588 C CA . GLY A 1 119 ? 37.39022 -2.20173 15.62689 1.000 71.62673 347 GLY B CA 1
ATOM 589 C C . GLY A 1 119 ? 36.98438 -2.20100 17.08944 1.000 64.06291 347 GLY B C 1
ATOM 590 O O . GLY A 1 119 ? 37.78795 -2.46310 17.98073 1.000 62.70077 347 GLY B O 1
ATOM 591 N N . ARG A 1 120 ? 35.70516 -1.90952 17.31270 1.000 64.34456 348 ARG B N 1
ATOM 592 C CA . ARG A 1 120 ? 35.11274 -1.98315 18.63976 1.000 62.98938 348 ARG B CA 1
ATOM 593 C C . ARG A 1 120 ? 33.66085 -2.40969 18.48606 1.000 65.58369 348 ARG B C 1
ATOM 594 O O . ARG A 1 120 ? 33.04055 -2.17508 17.44574 1.000 75.69880 348 ARG B O 1
ATOM 602 N N . THR A 1 121 ? 33.12579 -3.04435 19.52648 1.000 72.34013 349 THR B N 1
ATOM 603 C CA . THR A 1 121 ? 31.80823 -3.66499 19.47566 1.000 78.85643 349 THR B CA 1
ATOM 604 C C . THR A 1 121 ? 30.84029 -2.94318 20.40452 1.000 62.72917 349 THR B C 1
ATOM 605 O O . THR A 1 121 ? 31.17385 -2.66235 21.56118 1.000 61.24568 349 THR B O 1
ATOM 609 N N . CYS A 1 122 ? 29.64821 -2.64115 19.89108 1.000 64.03799 350 CYS B N 1
ATOM 610 C CA . CYS A 1 122 ? 28.54622 -2.16099 20.71963 1.000 63.72453 350 CYS B CA 1
ATOM 611 C C . CYS A 1 122 ? 28.05667 -3.29828 21.60785 1.000 62.78286 350 CYS B C 1
ATOM 612 O O . CYS A 1 122 ? 27.41551 -4.23632 21.12552 1.000 63.67293 350 CYS B O 1
ATOM 615 N N . ARG A 1 123 ? 28.34673 -3.21831 22.90353 1.000 61.10131 351 ARG B N 1
ATOM 616 C CA . ARG A 1 123 ? 28.00178 -4.27541 23.84394 1.000 60.14177 351 ARG B CA 1
ATOM 617 C C . ARG A 1 123 ? 26.88394 -3.84431 24.78234 1.000 59.74120 351 ARG B C 1
ATOM 618 O O . ARG A 1 123 ? 26.79062 -2.67364 25.16369 1.000 59.47769 351 ARG B O 1
ATOM 626 N N . GLY A 1 124 ? 26.03956 -4.80490 25.15167 1.000 59.77124 352 GLY B N 1
ATOM 627 C CA . GLY A 1 124 ? 25.09033 -4.62483 26.22622 1.000 59.15612 352 GLY B CA 1
ATOM 628 C C . GLY A 1 124 ? 23.76086 -4.03359 25.82827 1.000 60.45178 352 GLY B C 1
ATOM 629 O O . GLY A 1 124 ? 22.86721 -3.94221 26.67939 1.000 60.08531 352 GLY B O 1
ATOM 630 N N . ARG A 1 125 ? 23.60048 -3.62363 24.57245 1.000 62.04134 353 ARG B N 1
ATOM 631 C CA . ARG A 1 125 ? 22.31745 -3.11532 24.11154 1.000 63.55346 353 ARG B CA 1
ATOM 632 C C . ARG A 1 125 ? 21.26776 -4.20687 24.26743 1.000 64.05638 353 ARG B C 1
ATOM 633 O O . ARG A 1 125 ? 21.48811 -5.35177 23.86727 1.000 85.72431 353 ARG B O 1
ATOM 641 N N . LYS A 1 126 ? 20.13894 -3.86429 24.88354 1.000 64.19742 354 LYS B N 1
ATOM 642 C CA . LYS A 1 126 ? 19.26701 -4.89983 25.41821 1.000 65.62774 354 LYS B CA 1
ATOM 643 C C . LYS A 1 126 ? 17.90210 -4.30528 25.73137 1.000 64.95399 354 LYS B C 1
ATOM 644 O O . LYS A 1 126 ? 17.79375 -3.13107 26.09404 1.000 64.68604 354 LYS B O 1
ATOM 650 N N . PHE A 1 127 ? 16.87000 -5.13726 25.59013 1.000 65.99881 355 PHE B N 1
ATOM 651 C CA . PHE A 1 127 ? 15.47033 -4.72932 25.74089 1.000 67.09608 355 PHE B CA 1
ATOM 652 C C . PHE A 1 127 ? 15.19173 -3.40306 25.03664 1.000 68.38120 355 PHE B C 1
ATOM 653 O O . PHE A 1 127 ? 14.67724 -2.45110 25.62775 1.000 68.20335 355 PHE B O 1
ATOM 661 N N . ASP A 1 128 ? 15.55515 -3.34557 23.75315 1.000 69.77418 356 ASP B N 1
ATOM 662 C CA . ASP A 1 128 ? 15.23101 -2.24442 22.84671 1.000 71.50936 356 ASP B CA 1
ATOM 663 C C . ASP A 1 128 ? 16.00762 -0.96840 23.14830 1.000 70.55207 356 ASP B C 1
ATOM 664 O O . ASP A 1 128 ? 15.53665 0.13043 22.83463 1.000 71.71704 356 ASP B O 1
ATOM 669 N N . GLY A 1 129 ? 17.18393 -1.07872 23.75548 1.000 68.57849 357 GLY B N 1
ATOM 670 C CA . GLY A 1 129 ? 18.01309 0.08344 23.99812 1.000 67.76120 357 GLY B CA 1
ATOM 671 C C . GLY A 1 129 ? 18.59233 0.66577 22.71975 1.000 69.12692 357 GLY B C 1
ATOM 672 O O . GLY A 1 129 ? 18.53431 0.07996 21.63800 1.000 71.84407 357 GLY B O 1
ATOM 673 N N . HIS A 1 130 ? 19.15971 1.86155 22.85729 1.000 68.79562 358 HIS B N 1
ATOM 674 C CA . HIS A 1 130 ? 19.77082 2.54341 21.72385 1.000 70.05545 358 HIS B CA 1
ATOM 675 C C . HIS A 1 130 ? 21.01596 1.81523 21.23443 1.000 69.41346 358 HIS B C 1
ATOM 676 O O . HIS A 1 130 ? 21.81197 1.30470 22.02757 1.000 67.51915 358 HIS B O 1
ATOM 683 N N . ARG A 1 131 ? 21.18178 1.77580 19.91508 1.000 74.65845 359 ARG B N 1
ATOM 684 C CA . ARG A 1 131 ? 22.45198 1.38342 19.32608 1.000 70.74721 359 ARG B CA 1
ATOM 685 C C . ARG A 1 131 ? 23.51254 2.45194 19.58801 1.000 69.88030 359 ARG B C 1
ATOM 686 O O . ARG A 1 131 ? 23.20669 3.61873 19.85183 1.000 70.20285 359 ARG B O 1
ATOM 694 N N . CYS A 1 132 ? 24.77559 2.03569 19.52187 1.000 68.85270 360 CYS B N 1
ATOM 695 C CA . CYS A 1 132 ? 25.87811 2.95400 19.76825 1.000 68.04513 360 CYS B CA 1
ATOM 696 C C . CYS A 1 132 ? 25.98010 3.99037 18.65502 1.000 76.93959 360 CYS B C 1
ATOM 697 O O . CYS A 1 132 ? 25.66361 3.72459 17.49216 1.000 90.40609 360 CYS B O 1
ATOM 700 N N . ALA A 1 133 ? 26.43090 5.18342 19.02601 1.000 69.61060 361 ALA B N 1
ATOM 701 C CA . ALA A 1 133 ? 26.64506 6.27486 18.08951 1.000 71.30383 361 ALA B CA 1
ATOM 702 C C . ALA A 1 133 ? 28.13787 6.46425 17.86144 1.000 70.68364 361 ALA B C 1
ATOM 703 O O . ALA A 1 133 ? 28.93459 6.36998 18.79962 1.000 68.83764 361 ALA B O 1
ATOM 705 N N . GLY A 1 134 ? 28.51010 6.73037 16.61929 1.000 72.32278 362 GLY B N 1
ATOM 706 C CA . GLY A 1 134 ? 29.89578 6.95376 16.25969 1.000 72.03548 362 GLY B CA 1
ATOM 707 C C . GLY A 1 134 ? 30.41170 5.87566 15.32294 1.000 72.45787 362 GLY B C 1
ATOM 708 O O . GLY A 1 134 ? 29.70006 4.94903 14.93000 1.000 73.03276 362 GLY B O 1
ATOM 709 N N . GLN A 1 135 ? 31.68650 6.01885 14.97333 1.000 77.01037 363 GLN B N 1
ATOM 710 C CA . GLN A 1 135 ? 32.31164 5.11767 14.01526 1.000 74.14332 363 GLN B CA 1
ATOM 711 C C . GLN A 1 135 ? 32.67793 3.79339 14.67856 1.000 71.00255 363 GLN B C 1
ATOM 712 O O . GLN A 1 135 ? 33.24174 3.76674 15.77731 1.000 69.16999 363 GLN B O 1
ATOM 718 N N . GLN A 1 136 ? 32.31399 2.69074 14.01901 1.000 71.69586 364 GLN B N 1
ATOM 719 C CA . GLN A 1 136 ? 32.66280 1.36211 14.50717 1.000 70.32657 364 GLN B CA 1
ATOM 720 C C . GLN A 1 136 ? 34.10689 0.99146 14.18002 1.000 69.85799 364 GLN B C 1
ATOM 721 O O . GLN A 1 136 ? 34.73787 0.24189 14.93455 1.000 68.29245 364 GLN B O 1
ATOM 727 N N . GLN A 1 137 ? 34.65002 1.51745 13.08506 1.000 83.89797 365 GLN B N 1
ATOM 728 C CA . GLN A 1 137 ? 35.96570 1.13894 12.58906 1.000 71.14425 365 GLN B CA 1
ATOM 729 C C . GLN A 1 137 ? 36.87837 2.36013 12.58903 1.000 71.12963 365 GLN B C 1
ATOM 730 O O . GLN A 1 137 ? 36.43980 3.46958 12.26753 1.000 72.23355 365 GLN B O 1
ATOM 736 N N . ASP A 1 138 ? 38.14750 2.15912 12.94614 1.000 70.00324 366 ASP B N 1
ATOM 737 C CA . ASP A 1 138 ? 39.15264 3.21434 12.95456 1.000 69.99261 366 ASP B CA 1
ATOM 738 C C . ASP A 1 138 ? 40.28236 2.82174 12.01471 1.000 70.66253 366 ASP B C 1
ATOM 739 O O . ASP A 1 138 ? 40.79393 1.70117 12.09590 1.000 69.95860 366 ASP B O 1
ATOM 744 N N . ILE A 1 139 ? 40.67302 3.74263 11.13218 1.000 72.09277 367 ILE B N 1
ATOM 745 C CA . ILE A 1 139 ? 41.61089 3.46069 10.04956 1.000 77.42581 367 ILE B CA 1
ATOM 746 C C . ILE A 1 139 ? 42.70546 4.52227 10.04745 1.000 87.05858 367 ILE B C 1
ATOM 747 O O . ILE A 1 139 ? 42.44473 5.69409 10.34296 1.000 94.06530 367 ILE B O 1
ATOM 752 N N . ARG A 1 140 ? 43.93379 4.10999 9.72795 1.000 73.92135 368 ARG B N 1
ATOM 753 C CA . ARG A 1 140 ? 45.03748 5.06502 9.64634 1.000 73.35316 368 ARG B CA 1
ATOM 754 C C . ARG A 1 140 ? 46.13037 4.55518 8.71353 1.000 74.09469 368 ARG B C 1
ATOM 755 O O . ARG A 1 140 ? 46.23406 3.35980 8.43661 1.000 83.12925 368 ARG B O 1
ATOM 763 N N . HIS A 1 141 ? 46.94412 5.49312 8.22890 1.000 75.03101 369 HIS B N 1
ATOM 764 C CA . HIS A 1 141 ? 48.12715 5.16511 7.43822 1.000 76.01565 369 HIS B CA 1
ATOM 765 C C . HIS A 1 141 ? 49.34621 4.92656 8.32553 1.000 74.20180 369 HIS B C 1
ATOM 766 O O . HIS A 1 141 ? 49.55044 5.60494 9.33563 1.000 73.22109 369 HIS B O 1
ATOM 773 N N . CYS A 1 142 ? 50.18344 3.97771 7.91643 1.000 74.18738 370 CYS B N 1
ATOM 774 C CA . CYS A 1 142 ? 51.28887 3.51322 8.73767 1.000 72.85451 370 CYS B CA 1
ATOM 775 C C . CYS A 1 142 ? 52.55098 3.29331 7.91201 1.000 73.73576 370 CYS B C 1
ATOM 776 O O . CYS A 1 142 ? 52.51585 3.17605 6.68494 1.000 75.23996 370 CYS B O 1
ATOM 779 N N . TYR A 1 143 ? 53.67150 3.28095 8.62751 1.000 72.85845 371 TYR B N 1
ATOM 780 C CA . TYR A 1 143 ? 54.93197 2.69210 8.18484 1.000 73.20424 371 TYR B CA 1
ATOM 781 C C . TYR A 1 143 ? 55.23126 1.46576 9.03480 1.000 71.79861 371 TYR B C 1
ATOM 782 O O . TYR A 1 143 ? 55.19943 1.53922 10.26749 1.000 70.44213 371 TYR B O 1
ATOM 791 N N . SER A 1 144 ? 55.57024 0.35684 8.38251 1.000 72.23094 372 SER B N 1
ATOM 792 C CA . SER A 1 144 ? 55.86054 -0.89047 9.08213 1.000 71.14331 372 SER B CA 1
ATOM 793 C C . SER A 1 144 ? 57.35066 -0.96518 9.39538 1.000 71.00048 372 SER B C 1
ATOM 794 O O . SER A 1 144 ? 58.18305 -1.01793 8.48531 1.000 72.11937 372 SER B O 1
ATOM 797 N N . ILE A 1 145 ? 57.68227 -0.96529 10.68379 1.000 53.59129 373 ILE B N 1
ATOM 798 C CA . ILE A 1 145 ? 59.00739 -1.34400 11.15421 1.000 53.18235 373 ILE B CA 1
ATOM 799 C C . ILE A 1 145 ? 58.93751 -2.62813 11.97761 1.000 51.16443 373 ILE B C 1
ATOM 800 O O . ILE A 1 145 ? 59.83292 -2.91445 12.77024 1.000 50.74925 373 ILE B O 1
ATOM 805 N N . GLN A 1 146 ? 57.86034 -3.38783 11.80001 1.000 50.23631 374 GLN B N 1
ATOM 806 C CA . GLN A 1 146 ? 57.65987 -4.67587 12.45171 1.000 48.71089 374 GLN B CA 1
ATOM 807 C C . GLN A 1 146 ? 58.82609 -5.63128 12.20321 1.000 48.84861 374 GLN B C 1
ATOM 808 O O . GLN A 1 146 ? 59.13263 -5.97052 11.05625 1.000 49.73236 374 GLN B O 1
ATOM 814 N N . HIS A 1 147 ? 59.47561 -6.05917 13.29220 1.000 48.24867 375 HIS B N 1
ATOM 815 C CA . HIS A 1 147 ? 60.58461 -7.02146 13.27923 1.000 52.45918 375 HIS B CA 1
ATOM 816 C C . HIS A 1 147 ? 61.77932 -6.58020 12.43377 1.000 52.01884 375 HIS B C 1
ATOM 817 O O . HIS A 1 147 ? 62.58577 -7.42071 12.02050 1.000 51.30823 375 HIS B O 1
ATOM 824 N N . CYS A 1 148 ? 61.94375 -5.28560 12.19422 1.000 51.25619 376 CYS B N 1
ATOM 825 C CA . CYS A 1 148 ? 63.10404 -4.79969 11.44907 1.000 53.22471 376 CYS B CA 1
ATOM 826 C C . CYS A 1 148 ? 64.31424 -4.68854 12.36950 1.000 53.96878 376 CYS B C 1
ATOM 827 O O . CYS A 1 148 ? 64.27985 -3.90393 13.32434 1.000 53.65967 376 CYS B O 1
ATOM 830 N N . PRO A 1 149 ? 65.39665 -5.42955 12.12013 1.000 55.24202 377 PRO B N 1
ATOM 831 C CA . PRO A 1 149 ? 66.61356 -5.24075 12.92283 1.000 56.53920 377 PRO B CA 1
ATOM 832 C C . PRO A 1 149 ? 67.26666 -3.90875 12.58922 1.000 58.40548 377 PRO B C 1
ATOM 833 O O . PRO A 1 149 ? 67.56162 -3.61920 11.42759 1.000 69.32015 377 PRO B O 1
ATOM 837 N N . LEU A 1 150 ? 67.47470 -3.09008 13.61394 1.000 58.47705 378 LEU B N 1
ATOM 838 C CA . LEU A 1 150 ? 68.06047 -1.77323 13.43368 1.000 66.19336 378 LEU B CA 1
ATOM 839 C C . LEU A 1 150 ? 69.23123 -1.58964 14.38935 1.000 79.10746 378 LEU B C 1
ATOM 840 O O . LEU A 1 150 ? 69.32627 -2.25026 15.42683 1.000 81.01602 378 LEU B O 1
ATOM 845 N N . LYS A 1 151 ? 70.13608 -0.68803 14.01303 1.000 75.72692 379 LYS B N 1
ATOM 846 C CA . LYS A 1 151 ? 71.13846 -0.19660 14.94836 1.000 75.33236 379 LYS B CA 1
ATOM 847 C C . LYS A 1 151 ? 70.47657 0.57858 16.07693 1.000 73.10961 379 LYS B C 1
ATOM 848 O O . LYS A 1 151 ? 69.55990 1.37500 15.85599 1.000 72.46736 379 LYS B O 1
ATOM 854 N N . GLY A 1 152 ? 70.94152 0.33387 17.29473 1.000 74.54828 380 GLY B N 1
ATOM 855 C CA . GLY A 1 152 ? 70.38128 1.01201 18.44051 1.000 69.49830 380 GLY B CA 1
ATOM 856 C C . GLY A 1 152 ? 71.38571 1.86735 19.17681 1.000 68.47023 380 GLY B C 1
ATOM 857 O O . GLY A 1 152 ? 72.59911 1.71613 19.00625 1.000 72.83366 380 GLY B O 1
ATOM 858 N N . SER A 1 153 ? 70.87597 2.77892 19.99423 1.000 65.95631 381 SER B N 1
ATOM 859 C CA . SER A 1 153 ? 71.66814 3.47061 20.99575 1.000 67.90118 381 SER B CA 1
ATOM 860 C C . SER A 1 153 ? 70.92123 3.40508 22.31450 1.000 65.74812 381 SER B C 1
ATOM 861 O O . SER A 1 153 ? 69.70386 3.21922 22.34865 1.000 64.72117 381 SER B O 1
ATOM 864 N N . TRP A 1 154 ? 71.66266 3.51891 23.40238 1.000 67.00957 382 TRP B N 1
ATOM 865 C CA . TRP A 1 154 ? 71.03817 3.43062 24.71009 1.000 65.24637 382 TRP B CA 1
ATOM 866 C C . TRP A 1 154 ? 70.29323 4.72337 25.01185 1.000 71.63639 382 TRP B C 1
ATOM 867 O O . TRP A 1 154 ? 70.82825 5.82059 24.82465 1.000 77.60825 382 TRP B O 1
ATOM 878 N N . SER A 1 155 ? 69.04342 4.59055 25.44889 1.000 75.58599 383 SER B N 1
ATOM 879 C CA . SER A 1 155 ? 68.25019 5.74403 25.83738 1.000 83.15616 383 SER B CA 1
ATOM 880 C C . SER A 1 155 ? 68.72105 6.28079 27.18367 1.000 80.21131 383 SER B C 1
ATOM 881 O O . SER A 1 155 ? 69.44668 5.61930 27.92521 1.000 84.12705 383 SER B O 1
ATOM 884 N N . GLU A 1 156 ? 68.31371 7.50809 27.48954 1.000 69.17949 384 GLU B N 1
ATOM 885 C CA . GLU A 1 156 ? 68.42943 7.95815 28.86545 1.000 66.95272 384 GLU B CA 1
ATOM 886 C C . GLU A 1 156 ? 67.45960 7.18313 29.75230 1.000 69.73292 384 GLU B C 1
ATOM 887 O O . GLU A 1 156 ? 66.51503 6.53993 29.28309 1.000 76.60925 384 GLU B O 1
ATOM 893 N N . TRP A 1 157 ? 67.73109 7.23003 31.05093 1.000 63.40550 385 TRP B N 1
ATOM 894 C CA . TRP A 1 157 ? 66.88348 6.57765 32.03654 1.000 62.81226 385 TRP B CA 1
ATOM 895 C C . TRP A 1 157 ? 65.43334 7.02139 31.91428 1.000 73.52031 385 TRP B C 1
ATOM 896 O O . TRP A 1 157 ? 65.14376 8.20966 31.75536 1.000 73.11398 385 TRP B O 1
ATOM 907 N N . SER A 1 158 ? 64.52496 6.05247 31.97639 1.000 67.32048 386 SER B N 1
ATOM 908 C CA . SER A 1 158 ? 63.12072 6.36735 32.17319 1.000 56.48787 386 SER B CA 1
ATOM 909 C C . SER A 1 158 ? 62.90534 6.92502 33.57735 1.000 62.01432 386 SER B C 1
ATOM 910 O O . SER A 1 158 ? 63.76621 6.82258 34.45643 1.000 62.90558 386 SER B O 1
ATOM 913 N N . THR A 1 159 ? 61.74190 7.53539 33.78046 1.000 60.12876 387 THR B N 1
ATOM 914 C CA . THR A 1 159 ? 61.34405 7.91353 35.12658 1.000 61.10910 387 THR B CA 1
ATOM 915 C C . THR A 1 159 ? 61.00527 6.66924 35.94611 1.000 61.28622 387 THR B C 1
ATOM 916 O O . THR A 1 159 ? 60.67833 5.60617 35.40891 1.000 58.68477 387 THR B O 1
ATOM 920 N N . TRP A 1 160 ? 61.10030 6.81092 37.26834 1.000 60.79418 388 TRP B N 1
ATOM 921 C CA . TRP A 1 160 ? 60.78315 5.70531 38.16374 1.000 59.20920 388 TRP B CA 1
ATOM 922 C C . TRP A 1 160 ? 59.34030 5.25565 37.97772 1.000 53.49189 388 TRP B C 1
ATOM 923 O O . TRP A 1 160 ? 58.41473 6.07278 37.97787 1.000 54.18490 388 TRP B O 1
ATOM 934 N N . GLY A 1 161 ? 59.15034 3.94947 37.83661 1.000 51.84597 389 GLY B N 1
ATOM 935 C CA . GLY A 1 161 ? 57.82157 3.39195 37.75114 1.000 50.71680 389 GLY B CA 1
ATOM 936 C C . GLY A 1 161 ? 57.09820 3.44102 39.08778 1.000 53.67352 389 GLY B C 1
ATOM 937 O O . GLY A 1 161 ? 57.54582 4.03357 40.07155 1.000 52.32831 389 GLY B O 1
ATOM 938 N N . LEU A 1 162 ? 55.93203 2.80393 39.10117 1.000 63.87055 390 LEU B N 1
ATOM 939 C CA . LEU A 1 162 ? 55.13124 2.72353 40.31008 1.000 52.24981 390 LEU B CA 1
ATOM 940 C C . LEU A 1 162 ? 55.76925 1.75097 41.30147 1.000 55.90109 390 LEU B C 1
ATOM 941 O O . LEU A 1 162 ? 56.60118 0.91203 40.94200 1.000 66.30216 390 LEU B O 1
ATOM 946 N N . CYS A 1 163 ? 55.38187 1.88196 42.56996 1.000 57.60909 391 CYS B N 1
ATOM 947 C CA . CYS A 1 163 ? 55.79627 0.92803 43.59304 1.000 54.53541 391 CYS B CA 1
ATOM 948 C C . CYS A 1 163 ? 54.99748 -0.36192 43.44789 1.000 57.69647 391 CYS B C 1
ATOM 949 O O . CYS A 1 163 ? 53.76476 -0.35135 43.53495 1.000 62.45692 391 CYS B O 1
ATOM 952 N N . MET A 1 164 ? 55.70346 -1.47120 43.23379 1.000 50.28030 392 MET B N 1
ATOM 953 C CA . MET A 1 164 ? 55.08535 -2.77009 43.02954 1.000 51.59622 392 MET B CA 1
ATOM 954 C C . MET A 1 164 ? 55.69179 -3.77229 44.00490 1.000 50.62679 392 MET B C 1
ATOM 955 O O . MET A 1 164 ? 56.92081 -3.79782 44.18356 1.000 51.13137 392 MET B O 1
ATOM 960 N N . PRO A 1 165 ? 54.87385 -4.60422 44.66636 1.000 51.18561 393 PRO B N 1
ATOM 961 C CA . PRO A 1 165 ? 53.41139 -4.53871 44.59879 1.000 64.24061 393 PRO B CA 1
ATOM 962 C C . PRO A 1 165 ? 52.84971 -3.48724 45.55170 1.000 60.28160 393 PRO B C 1
ATOM 963 O O . PRO A 1 165 ? 53.40365 -3.29390 46.63429 1.000 53.05233 393 PRO B O 1
ATOM 967 N N . PRO A 1 166 ? 51.76994 -2.81196 45.15883 1.000 55.30506 394 PRO B N 1
ATOM 968 C CA . PRO A 1 166 ? 51.15529 -1.83711 46.06473 1.000 53.33088 394 PRO B CA 1
ATOM 969 C C . PRO A 1 166 ? 50.49571 -2.55952 47.22721 1.000 54.63337 394 PRO B C 1
ATOM 970 O O . PRO A 1 166 ? 49.79844 -3.55920 47.03650 1.000 61.83153 394 PRO B O 1
ATOM 974 N N . CYS A 1 167 ? 50.75792 -2.06008 48.43438 1.000 55.84787 395 CYS B N 1
ATOM 975 C CA . CYS A 1 167 ? 50.22769 -2.56287 49.69829 1.000 70.92363 395 CYS B CA 1
ATOM 976 C C . CYS A 1 167 ? 50.93111 -3.85676 50.09256 1.000 75.53734 395 CYS B C 1
ATOM 977 O O . CYS A 1 167 ? 50.83370 -4.29642 51.24379 1.000 78.65444 395 CYS B O 1
ATOM 980 N N . GLY A 1 168 ? 51.69078 -4.44234 49.15772 1.000 71.47572 396 GLY B N 1
ATOM 981 C CA . GLY A 1 168 ? 52.34769 -5.69437 49.39871 1.000 69.78043 396 GLY B CA 1
ATOM 982 C C . GLY A 1 168 ? 53.54923 -5.52954 50.30474 1.000 77.16066 396 GLY B C 1
ATOM 983 O O . GLY A 1 168 ? 53.83989 -4.43479 50.79797 1.000 76.76154 396 GLY B O 1
ATOM 984 N N . PRO A 1 169 ? 54.25720 -6.62472 50.54333 1.000 74.64325 397 PRO B N 1
ATOM 985 C CA . PRO A 1 169 ? 55.38267 -6.56410 51.48874 1.000 72.03294 397 PRO B CA 1
ATOM 986 C C . PRO A 1 169 ? 56.67630 -6.07255 50.85009 1.000 84.25469 397 PRO B C 1
ATOM 987 O O . PRO A 1 169 ? 57.14605 -6.66349 49.87336 1.000 74.49483 397 PRO B O 1
ATOM 991 N N . ASN A 1 170 ? 57.28259 -5.01806 51.42126 1.000 76.93130 398 ASN B N 1
ATOM 992 C CA . ASN A 1 170 ? 58.49828 -4.36927 50.91674 1.000 68.78608 398 ASN B CA 1
ATOM 993 C C . ASN A 1 170 ? 58.36234 -3.81893 49.49297 1.000 65.77712 398 ASN B C 1
ATOM 994 O O . ASN A 1 170 ? 59.23586 -4.07967 48.65244 1.000 70.90942 398 ASN B O 1
ATOM 999 N N . PRO A 1 171 ? 57.31399 -3.04824 49.18370 1.000 66.51672 399 PRO B N 1
ATOM 1000 C CA . PRO A 1 171 ? 57.10429 -2.61232 47.79449 1.000 58.34724 399 PRO B CA 1
ATOM 1001 C C . PRO A 1 171 ? 58.28766 -1.82294 47.25377 1.000 56.41866 399 PRO B C 1
ATOM 1002 O O . PRO A 1 171 ? 58.80199 -0.91624 47.91158 1.000 55.84039 399 PRO B O 1
ATOM 1006 N N . THR A 1 172 ? 58.70685 -2.17009 46.03724 1.000 61.27190 400 THR B N 1
ATOM 1007 C CA A THR A 1 172 ? 59.83697 -1.52724 45.38524 0.500 65.05002 400 THR B CA 1
ATOM 1008 C CA B THR A 1 172 ? 59.83752 -1.52609 45.38497 0.500 68.74775 400 THR B CA 1
ATOM 1009 C C . THR A 1 172 ? 59.42690 -1.03162 44.00657 1.000 56.34914 400 THR B C 1
ATOM 1010 O O . THR A 1 172 ? 58.56431 -1.61983 43.34928 1.000 73.28383 400 THR B O 1
ATOM 1017 N N . ARG A 1 173 ? 60.05841 0.05662 43.57013 1.000 52.90832 401 ARG B N 1
ATOM 1018 C CA . ARG A 1 173 ? 59.80913 0.61271 42.25003 1.000 52.00203 401 ARG B CA 1
ATOM 1019 C C . ARG A 1 173 ? 61.03722 0.42323 41.36831 1.000 60.33273 401 ARG B C 1
ATOM 1020 O O . ARG A 1 173 ? 62.15339 0.19579 41.84919 1.000 68.74943 401 ARG B O 1
ATOM 1028 N N . ALA A 1 174 ? 60.81779 0.51681 40.05690 1.000 58.32054 402 ALA B N 1
ATOM 1029 C CA . ALA A 1 174 ? 61.86413 0.25010 39.08297 1.000 65.99520 402 ALA B CA 1
ATOM 1030 C C . ALA A 1 174 ? 61.91014 1.32777 38.00834 1.000 54.41268 402 ALA B C 1
ATOM 1031 O O . ALA A 1 174 ? 60.89876 1.95222 37.67289 1.000 62.54215 402 ALA B O 1
ATOM 1033 N N . ARG A 1 175 ? 63.11172 1.53896 37.48153 1.000 52.72416 403 ARG B N 1
ATOM 1034 C CA . ARG A 1 175 ? 63.32896 2.33380 36.28264 1.000 57.20994 403 ARG B CA 1
ATOM 1035 C C . ARG A 1 175 ? 64.28535 1.58387 35.36626 1.000 61.13047 403 ARG B C 1
ATOM 1036 O O . ARG A 1 175 ? 65.00245 0.67780 35.79398 1.000 57.95794 403 ARG B O 1
ATOM 1044 N N . GLN A 1 176 ? 64.24081 1.91469 34.07820 1.000 52.94267 404 GLN B N 1
ATOM 1045 C CA . GLN A 1 176 ? 65.01202 1.16385 33.09961 1.000 53.09645 404 GLN B CA 1
ATOM 1046 C C . GLN A 1 176 ? 65.66465 2.08856 32.08873 1.000 55.09959 404 GLN B C 1
ATOM 1047 O O . GLN A 1 176 ? 65.16902 3.17851 31.78688 1.000 65.22242 404 GLN B O 1
ATOM 1053 N N . ARG A 1 177 ? 66.79627 1.61831 31.58219 1.000 55.66197 405 ARG B N 1
ATOM 1054 C CA . ARG A 1 177 ? 67.45071 2.14611 30.39920 1.000 57.79166 405 ARG B CA 1
ATOM 1055 C C . ARG A 1 177 ? 67.21835 1.15346 29.26499 1.000 62.33072 405 ARG B C 1
ATOM 1056 O O . ARG A 1 177 ? 67.39344 -0.06004 29.44619 1.000 65.03282 405 ARG B O 1
ATOM 1064 N N . LEU A 1 178 ? 66.79015 1.66032 28.11328 1.000 59.80032 406 LEU B N 1
ATOM 1065 C CA . LEU A 1 178 ? 66.35261 0.81363 27.01463 1.000 57.00500 406 LEU B CA 1
ATOM 1066 C C . LEU A 1 178 ? 67.19513 1.04758 25.77024 1.000 66.16385 406 LEU B C 1
ATOM 1067 O O . LEU A 1 178 ? 67.58840 2.18006 25.47130 1.000 68.40315 406 LEU B O 1
ATOM 1072 N N . CYS A 1 179 ? 67.48175 -0.04746 25.07026 1.000 74.29645 407 CYS B N 1
ATOM 1073 C CA . CYS A 1 179 ? 68.08406 -0.02119 23.74574 1.000 61.59948 407 CYS B CA 1
ATOM 1074 C C . CYS A 1 179 ? 67.07898 0.50677 22.72817 1.000 55.90944 407 CYS B C 1
ATOM 1075 O O . CYS A 1 179 ? 66.17975 -0.23013 22.31502 1.000 54.09894 407 CYS B O 1
ATOM 1078 N N . THR A 1 180 ? 67.20683 1.77073 22.31377 1.000 66.60126 408 THR B N 1
ATOM 1079 C CA . THR A 1 180 ? 66.26691 2.35722 21.37081 1.000 61.90921 408 THR B CA 1
ATOM 1080 C C . THR A 1 180 ? 66.84843 2.29856 19.96724 1.000 67.55775 408 THR B C 1
ATOM 1081 O O . THR A 1 180 ? 67.97888 2.76038 19.76048 1.000 65.73630 408 THR B O 1
ATOM 1085 N N . PRO A 1 181 ? 66.13514 1.74483 18.98971 1.000 73.06812 409 PRO B N 1
ATOM 1086 C CA . PRO A 1 181 ? 66.63558 1.77704 17.61070 1.000 62.48175 409 PRO B CA 1
ATOM 1087 C C . PRO A 1 181 ? 66.68204 3.20142 17.08015 1.000 80.66899 409 PRO B C 1
ATOM 1088 O O . PRO A 1 181 ? 65.82423 4.02901 17.39840 1.000 82.53747 409 PRO B O 1
ATOM 1092 N N . LEU A 1 182 ? 67.69776 3.48319 16.26465 1.000 91.29091 410 LEU B N 1
ATOM 1093 C CA . LEU A 1 182 ? 67.76190 4.76063 15.56645 1.000 89.33666 410 LEU B CA 1
ATOM 1094 C C . LEU A 1 182 ? 66.57349 4.88047 14.62134 1.000 93.82301 410 LEU B C 1
ATOM 1095 O O . LEU A 1 182 ? 66.51008 4.18567 13.59991 1.000 77.44661 410 LEU B O 1
ATOM 1100 N N . LEU A 1 183 ? 65.63881 5.76633 14.94784 1.000 98.44870 411 LEU B N 1
ATOM 1101 C CA . LEU A 1 183 ? 64.40170 5.85897 14.18859 1.000 88.86582 411 LEU B CA 1
ATOM 1102 C C . LEU A 1 183 ? 64.64354 6.58158 12.86474 1.000 83.50172 411 LEU B C 1
ATOM 1103 O O . LEU A 1 183 ? 65.39913 7.55612 12.81682 1.000 85.19542 411 LEU B O 1
ATOM 1108 N N . PRO A 1 184 ? 64.03007 6.11308 11.77948 1.000 82.67981 412 PRO B N 1
ATOM 1109 C CA . PRO A 1 184 ? 64.20790 6.78063 10.48477 1.000 87.24958 412 PRO B CA 1
ATOM 1110 C C . PRO A 1 184 ? 63.46737 8.10721 10.43500 1.000 95.77072 412 PRO B C 1
ATOM 1111 O O . PRO A 1 184 ? 62.42452 8.28387 11.06678 1.000 92.37026 412 PRO B O 1
ATOM 1115 N N . LYS A 1 185 ? 64.02731 9.04555 9.67114 1.000 107.80756 413 LYS B N 1
ATOM 1116 C CA . LYS A 1 185 ? 63.40648 10.34793 9.43237 1.000 106.08009 413 LYS B CA 1
ATOM 1117 C C . LYS A 1 185 ? 62.45045 10.25625 8.23901 1.000 114.29523 413 LYS B C 1
ATOM 1118 O O . LYS A 1 185 ? 62.74729 10.68643 7.12242 1.000 124.61952 413 LYS B O 1
ATOM 1124 N N . TYR A 1 186 ? 61.19741 9.63575 8.50687 1.000 110.34071 414 TYR B N 1
ATOM 1125 C CA . TYR A 1 186 ? 60.32070 9.63170 7.34108 1.000 103.98202 414 TYR B CA 1
ATOM 1126 C C . TYR A 1 186 ? 59.38506 10.83977 7.34873 1.000 109.20661 414 TYR B C 1
ATOM 1127 O O . TYR A 1 186 ? 59.01434 11.34314 8.41434 1.000 115.29382 414 TYR B O 1
ATOM 1136 N N . PRO A 1 187 ? 59.00109 11.30490 6.16524 1.000 113.85604 415 PRO B N 1
ATOM 1137 C CA . PRO A 1 187 ? 58.10465 12.45255 6.06716 1.000 113.10090 415 PRO B CA 1
ATOM 1138 C C . PRO A 1 187 ? 56.68030 12.07079 6.42367 1.000 108.71638 415 PRO B C 1
ATOM 1139 O O . PRO A 1 187 ? 56.14300 11.08195 5.90168 1.000 103.50045 415 PRO B O 1
ATOM 1143 N N . PRO A 1 188 ? 56.02935 12.84491 7.33221 1.000 109.62354 416 PRO B N 1
ATOM 1144 C CA . PRO A 1 188 ? 54.60581 12.67705 7.65708 1.000 95.73480 416 PRO B CA 1
ATOM 1145 C C . PRO A 1 188 ? 53.68278 13.42453 6.69147 1.000 91.06829 416 PRO B C 1
ATOM 1146 O O . PRO A 1 188 ? 52.76522 14.13171 7.10192 1.000 93.37619 416 PRO B O 1
ATOM 1150 N N . THR A 1 189 ? 53.94869 13.27975 5.39436 1.000 92.51202 417 THR B N 1
ATOM 1151 C CA . THR A 1 189 ? 53.11916 13.86583 4.34886 1.000 98.77214 417 THR B CA 1
ATOM 1152 C C . THR A 1 189 ? 51.92304 12.97065 4.10012 1.000 99.62653 417 THR B C 1
ATOM 1153 O O . THR A 1 189 ? 51.42679 12.28863 5.00275 1.000 91.82581 417 THR B O 1
ATOM 1157 N N . VAL A 1 190 ? 51.40427 13.03458 2.88536 1.000 110.86818 418 VAL B N 1
ATOM 1158 C CA . VAL A 1 190 ? 50.01472 12.71168 2.65530 1.000 112.63371 418 VAL B CA 1
ATOM 1159 C C . VAL A 1 190 ? 49.93202 11.87787 1.38256 1.000 111.40454 418 VAL B C 1
ATOM 1160 O O . VAL A 1 190 ? 50.41387 12.29290 0.32655 1.000 103.42700 418 VAL B O 1
ATOM 1164 N N . SER A 1 191 ? 49.35514 10.68773 1.49256 1.000 110.23288 419 SER B N 1
ATOM 1165 C CA . SER A 1 191 ? 49.38787 9.73830 0.39076 1.000 100.21137 419 SER B CA 1
ATOM 1166 C C . SER A 1 191 ? 48.38236 10.08404 -0.70539 1.000 98.30924 419 SER B C 1
ATOM 1167 O O . SER A 1 191 ? 47.97379 9.21716 -1.47848 1.000 97.66183 419 SER B O 1
ATOM 1170 N N . GLY A 1 197 ? 44.37685 14.36441 -1.29983 1.000 120.63289 425 GLY B N 1
ATOM 1171 C CA . GLY A 1 197 ? 44.11385 14.12668 0.10969 1.000 117.40401 425 GLY B CA 1
ATOM 1172 C C . GLY A 1 197 ? 45.34259 14.28368 0.98606 1.000 114.45318 425 GLY B C 1
ATOM 1173 O O . GLY A 1 197 ? 46.42958 13.80444 0.64087 1.000 111.05478 425 GLY B O 1
ATOM 1174 N N . GLU A 1 198 ? 45.18843 14.97581 2.12407 1.000 115.66586 426 GLU B N 1
ATOM 1175 C CA . GLU A 1 198 ? 46.25947 15.08516 3.10911 1.000 111.36459 426 GLU B CA 1
ATOM 1176 C C . GLU A 1 198 ? 45.94025 14.32781 4.40178 1.000 106.82353 426 GLU B C 1
ATOM 1177 O O . GLU A 1 198 ? 45.01387 14.68071 5.13661 1.000 108.44092 426 GLU B O 1
ATOM 1183 N N . LYS A 1 199 ? 46.76626 13.30244 4.68216 1.000 101.41391 427 LYS B N 1
ATOM 1184 C CA . LYS A 1 199 ? 46.53800 12.26900 5.68637 1.000 96.64363 427 LYS B CA 1
ATOM 1185 C C . LYS A 1 199 ? 47.82334 11.96035 6.45652 1.000 92.54249 427 LYS B C 1
ATOM 1186 O O . LYS A 1 199 ? 48.92112 12.00352 5.89894 1.000 92.13481 427 LYS B O 1
ATOM 1192 N N . ASN A 1 200 ? 47.66535 11.60479 7.73738 1.000 89.68709 428 ASN B N 1
ATOM 1193 C CA . ASN A 1 200 ? 48.79701 11.30544 8.61904 1.000 86.01803 428 ASN B CA 1
ATOM 1194 C C . ASN A 1 200 ? 49.31257 9.87933 8.42527 1.000 81.52711 428 ASN B C 1
ATOM 1195 O O . ASN A 1 200 ? 48.54079 8.96053 8.13986 1.000 80.27084 428 ASN B O 1
ATOM 1200 N N . VAL A 1 201 ? 50.62500 9.69070 8.60956 1.000 67.03499 429 VAL B N 1
ATOM 1201 C CA . VAL A 1 201 ? 51.26559 8.37259 8.55901 1.000 69.83350 429 VAL B CA 1
ATOM 1202 C C . VAL A 1 201 ? 52.04373 8.13975 9.85627 1.000 75.64113 429 VAL B C 1
ATOM 1203 O O . VAL A 1 201 ? 52.95013 8.91407 10.18877 1.000 66.70585 429 VAL B O 1
ATOM 1207 N N . THR A 1 202 ? 51.71900 7.05215 10.55935 1.000 81.49553 430 THR B N 1
ATOM 1208 C CA . THR A 1 202 ? 52.27488 6.72445 11.87010 1.000 63.82817 430 THR B CA 1
ATOM 1209 C C . THR A 1 202 ? 53.20462 5.51760 11.77378 1.000 59.58480 430 THR B C 1
ATOM 1210 O O . THR A 1 202 ? 52.90992 4.56131 11.05533 1.000 64.31870 430 THR B O 1
ATOM 1214 N N . PHE A 1 203 ? 54.34128 5.57326 12.46682 1.000 60.21848 431 PHE B N 1
ATOM 1215 C CA . PHE A 1 203 ? 55.17808 4.38605 12.61475 1.000 58.24687 431 PHE B CA 1
ATOM 1216 C C . PHE A 1 203 ? 54.46376 3.32632 13.44795 1.000 56.35269 431 PHE B C 1
ATOM 1217 O O . PHE A 1 203 ? 53.80862 3.63834 14.44581 1.000 57.13995 431 PHE B O 1
ATOM 1225 N N . TRP A 1 204 ? 54.60454 2.06033 13.04932 1.000 54.38579 432 TRP B N 1
ATOM 1226 C CA . TRP A 1 204 ? 54.00195 0.95652 13.78152 1.000 53.20050 432 TRP B CA 1
ATOM 1227 C C . TRP A 1 204 ? 54.92641 -0.25010 13.75198 1.000 51.73697 432 TRP B C 1
ATOM 1228 O O . TRP A 1 204 ? 55.66685 -0.46260 12.78862 1.000 51.33407 432 TRP B O 1
ATOM 1239 N N . GLY A 1 205 ? 54.86718 -1.03994 14.81396 1.000 51.27282 433 GLY B N 1
ATOM 1240 C CA . GLY A 1 205 ? 55.55345 -2.31094 14.87606 1.000 50.04193 433 GLY B CA 1
ATOM 1241 C C . GLY A 1 205 ? 56.71190 -2.29221 15.86221 1.000 49.87294 433 GLY B C 1
ATOM 1242 O O . GLY A 1 205 ? 57.27011 -1.24591 16.20316 1.000 50.87923 433 GLY B O 1
ATOM 1243 N N . ARG A 1 206 ? 57.07294 -3.49355 16.31939 1.000 48.97730 434 ARG B N 1
ATOM 1244 C CA . ARG A 1 206 ? 58.15405 -3.67933 17.27513 1.000 48.74726 434 ARG B CA 1
ATOM 1245 C C . ARG A 1 206 ? 59.41519 -4.08014 16.52854 1.000 47.71617 434 ARG B C 1
ATOM 1246 O O . ARG A 1 206 ? 59.50976 -5.22996 16.07214 1.000 46.78039 434 ARG B O 1
ATOM 1254 N N . PRO A 1 207 ? 60.39971 -3.20513 16.38403 1.000 48.34161 435 PRO B N 1
ATOM 1255 C CA . PRO A 1 207 ? 61.66220 -3.59809 15.75436 1.000 47.78556 435 PRO B CA 1
ATOM 1256 C C . PRO A 1 207 ? 62.50679 -4.42928 16.71608 1.000 46.97946 435 PRO B C 1
ATOM 1257 O O . PRO A 1 207 ? 62.14680 -4.65313 17.87035 1.000 53.47245 435 PRO B O 1
ATOM 1261 N N . LEU A 1 208 ? 63.65676 -4.88400 16.21421 1.000 49.27271 436 LEU B N 1
ATOM 1262 C CA . LEU A 1 208 ? 64.62423 -5.66234 16.98872 1.000 49.58816 436 LEU B CA 1
ATOM 1263 C C . LEU A 1 208 ? 65.92442 -4.87055 17.01793 1.000 60.48650 436 LEU B C 1
ATOM 1264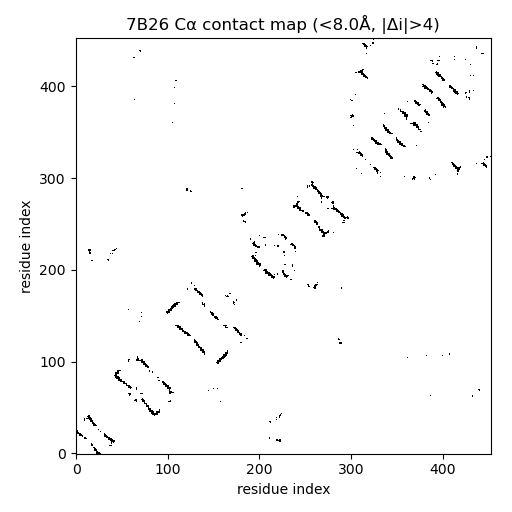 O O . LEU A 1 208 ? 66.82355 -5.10342 16.19403 1.000 57.48514 436 LEU B O 1
ATOM 1269 N N . PRO A 1 209 ? 66.07378 -3.93291 17.95133 1.000 58.19367 437 PRO B N 1
ATOM 1270 C CA . PRO A 1 209 ? 67.22414 -3.02433 17.90416 1.000 69.76334 437 PRO B CA 1
ATOM 1271 C C . PRO A 1 209 ? 68.50570 -3.70009 18.36305 1.000 83.74721 437 PRO B C 1
ATOM 1272 O O . PRO A 1 209 ? 68.52416 -4.46460 19.33137 1.000 74.28574 437 PRO B O 1
ATOM 1276 N N . ARG A 1 210 ? 69.58912 -3.40019 17.64870 1.000 90.42007 438 ARG B N 1
ATOM 1277 C CA . ARG A 1 210 ? 70.91137 -3.95260 17.92561 1.000 75.81830 438 ARG B CA 1
ATOM 1278 C C . ARG A 1 210 ? 71.80932 -2.86081 18.48727 1.000 87.49722 438 ARG B C 1
ATOM 1279 O O . ARG A 1 210 ? 72.18208 -1.92317 17.77310 1.000 88.77621 438 ARG B O 1
ATOM 1287 N N . CYS A 1 211 ? 72.17703 -2.99827 19.75295 1.000 79.31250 439 CYS B N 1
ATOM 1288 C CA . CYS A 1 211 ? 73.13414 -2.11749 20.39737 1.000 91.43732 439 CYS B CA 1
ATOM 1289 C C . CYS A 1 211 ? 74.24556 -2.93573 21.03335 1.000 105.65368 439 CYS B C 1
ATOM 1290 O O . CYS A 1 211 ? 74.11654 -4.14486 21.25917 1.000 102.30622 439 CYS B O 1
ATOM 1293 N N . GLU A 1 212 ? 75.35829 -2.25661 21.30282 1.000 105.37825 440 GLU B N 1
ATOM 1294 C CA . GLU A 1 212 ? 76.39478 -2.84874 22.13232 1.000 80.02908 440 GLU B CA 1
ATOM 1295 C C . GLU A 1 212 ? 75.85093 -3.13183 23.52729 1.000 76.32542 440 GLU B C 1
ATOM 1296 O O . GLU A 1 212 ? 75.04997 -2.36817 24.07214 1.000 74.53164 440 GLU B O 1
ATOM 1302 N N . GLU A 1 213 ? 76.29205 -4.25310 24.08694 1.000 77.14272 441 GLU B N 1
ATOM 1303 C CA . GLU A 1 213 ? 75.87989 -4.68057 25.41718 1.000 76.00359 441 GLU B CA 1
ATOM 1304 C C . GLU A 1 213 ? 76.29059 -3.66688 26.48411 1.000 75.90158 441 GLU B C 1
ATOM 1305 O O . GLU A 1 213 ? 77.41540 -3.15707 26.47388 1.000 77.75430 441 GLU B O 1
ATOM 1311 N N . LEU A 1 214 ? 75.36865 -3.37302 27.40258 1.000 73.95650 442 LEU B N 1
ATOM 1312 C CA . LEU A 1 214 ? 75.61693 -2.49555 28.54435 1.000 77.14292 442 LEU B CA 1
ATOM 1313 C C . LEU A 1 214 ? 75.30448 -3.24285 29.83361 1.000 80.64986 442 LEU B C 1
ATOM 1314 O O . LEU A 1 214 ? 74.15380 -3.62938 30.06588 1.000 71.51590 442 LEU B O 1
ATOM 1319 N N . GLN A 1 215 ? 76.32610 -3.41911 30.67489 1.000 94.31290 443 GLN B N 1
ATOM 1320 C CA . GLN A 1 215 ? 76.20066 -4.11620 31.95930 1.000 81.18465 443 GLN B CA 1
ATOM 1321 C C . GLN A 1 215 ? 75.52916 -5.48043 31.80284 1.000 75.10332 443 GLN B C 1
ATOM 1322 O O . GLN A 1 215 ? 74.63274 -5.85043 32.56404 1.000 73.25628 443 GLN B O 1
ATOM 1328 N N . GLY A 1 216 ? 75.97859 -6.24385 30.80994 1.000 76.12469 444 GLY B N 1
ATOM 1329 C CA . GLY A 1 216 ? 75.52159 -7.60899 30.65326 1.000 75.84364 444 GLY B CA 1
ATOM 1330 C C . GLY A 1 216 ? 74.16579 -7.77971 30.01009 1.000 73.79638 444 GLY B C 1
ATOM 1331 O O . GLY A 1 216 ? 73.71216 -8.91698 29.85545 1.000 74.04802 444 GLY B O 1
ATOM 1332 N N . GLN A 1 217 ? 73.50708 -6.69522 29.61874 1.000 72.05769 445 GLN B N 1
ATOM 1333 C CA . GLN A 1 217 ? 72.19648 -6.76186 28.99656 1.000 75.24162 445 GLN B CA 1
ATOM 1334 C C . GLN A 1 217 ? 72.25862 -6.23042 27.57313 1.000 80.37353 445 GLN B C 1
ATOM 1335 O O . GLN A 1 217 ? 73.05191 -5.33783 27.25651 1.000 89.88786 445 GLN B O 1
ATOM 1341 N N . LYS A 1 218 ? 71.40632 -6.79296 26.71440 1.000 70.01730 446 LYS B N 1
ATOM 1342 C CA . LYS A 1 218 ? 71.33731 -6.39287 25.31756 1.000 71.23756 446 LYS B CA 1
ATOM 1343 C C . LYS A 1 218 ? 70.11012 -5.55314 24.98829 1.000 77.96148 446 LYS B C 1
ATOM 1344 O O . LYS A 1 218 ? 70.08548 -4.91872 23.92681 1.000 94.00921 446 LYS B O 1
ATOM 1350 N N . LEU A 1 219 ? 69.08738 -5.54643 25.84869 1.000 70.29250 447 LEU B N 1
ATOM 1351 C CA . LEU A 1 219 ? 67.85823 -4.82943 25.53414 1.000 65.23686 447 LEU B CA 1
ATOM 1352 C C . LEU A 1 219 ? 67.38070 -3.90776 26.65157 1.000 64.49034 447 LEU B C 1
ATOM 1353 O O . LEU A 1 219 ? 66.93033 -2.79041 26.38210 1.000 64.40251 447 LEU B O 1
ATOM 1358 N N . VAL A 1 220 ? 67.47773 -4.35773 27.90346 1.000 63.39934 448 VAL B N 1
ATOM 1359 C CA . VAL A 1 220 ? 66.89746 -3.65339 29.04506 1.000 62.04070 448 VAL B CA 1
ATOM 1360 C C . VAL A 1 220 ? 67.87535 -3.71813 30.20597 1.000 62.80925 448 VAL B C 1
ATOM 1361 O O . VAL A 1 220 ? 68.29648 -4.80955 30.60222 1.000 63.72026 448 VAL B O 1
ATOM 1365 N N . VAL A 1 221 ? 68.22102 -2.56126 30.76662 1.000 62.70189 449 VAL B N 1
ATOM 1366 C CA . VAL A 1 221 ? 68.95091 -2.48131 32.02548 1.000 63.44534 449 VAL B CA 1
ATOM 1367 C C . VAL A 1 221 ? 67.99802 -1.91249 33.06511 1.000 62.09624 449 VAL B C 1
ATOM 1368 O O . VAL A 1 221 ? 67.39920 -0.85524 32.84697 1.000 61.20937 449 VAL B O 1
ATOM 1372 N N . GLU A 1 222 ? 67.84047 -2.61188 34.18422 1.000 62.12392 450 GLU B N 1
ATOM 1373 C CA . GLU A 1 222 ? 66.85057 -2.23643 35.18372 1.000 70.19650 450 GLU B CA 1
ATOM 1374 C C . GLU A 1 222 ? 67.51235 -1.90139 36.51140 1.000 73.44466 450 GLU B C 1
ATOM 1375 O O . GLU A 1 222 ? 68.41056 -2.61501 36.97087 1.000 66.89703 450 GLU B O 1
ATOM 1381 N N . GLU A 1 223 ? 67.06733 -0.80553 37.11523 1.000 63.30787 451 GLU B N 1
ATOM 1382 C CA . GLU A 1 223 ? 67.40665 -0.44447 38.47897 1.000 62.36267 451 GLU B CA 1
ATOM 1383 C C . GLU A 1 223 ? 66.14717 -0.52684 39.32865 1.000 70.13363 451 GLU B C 1
ATOM 1384 O O . GLU A 1 223 ? 65.06402 -0.13100 38.88399 1.000 76.24365 451 GLU B O 1
ATOM 1390 N N . LYS A 1 224 ? 66.28585 -1.06372 40.53980 1.000 69.57066 452 LYS B N 1
ATOM 1391 C CA . LYS A 1 224 ? 65.23294 -1.04643 41.54643 1.000 67.33113 452 LYS B CA 1
ATOM 1392 C C . LYS A 1 224 ? 65.60625 -0.14160 42.70979 1.000 68.85417 452 LYS B C 1
ATOM 1393 O O . LYS A 1 224 ? 66.76821 0.23086 42.89890 1.000 69.87960 452 LYS B O 1
ATOM 1399 N N . ARG A 1 225 ? 64.58529 0.22377 43.48318 1.000 65.14527 453 ARG B N 1
ATOM 1400 C CA . ARG A 1 225 ? 64.80102 1.04271 44.65266 1.000 63.05745 453 ARG B CA 1
ATOM 1401 C C . ARG A 1 225 ? 63.57972 0.85037 45.53316 1.000 62.31576 453 ARG B C 1
ATOM 1402 O O . ARG A 1 225 ? 62.44950 0.88331 45.02129 1.000 60.59770 453 ARG B O 1
ATOM 1410 N N . PRO A 1 226 ? 63.76032 0.64519 46.83053 1.000 63.74364 454 PRO B N 1
ATOM 1411 C CA . PRO A 1 226 ? 62.60039 0.49966 47.71211 1.000 63.26131 454 PRO B CA 1
ATOM 1412 C C . PRO A 1 226 ? 61.81620 1.79826 47.75676 1.000 62.61127 454 PRO B C 1
ATOM 1413 O O . PRO A 1 226 ? 62.38408 2.89059 47.67757 1.000 66.51794 454 PRO B O 1
ATOM 1417 N N . CYS A 1 227 ? 60.49681 1.67211 47.84342 1.000 61.29495 455 CYS B N 1
ATOM 1418 C CA . CYS A 1 227 ? 59.67583 2.80073 48.24614 1.000 61.17026 455 CYS B CA 1
ATOM 1419 C C . CYS A 1 227 ? 59.64863 2.86202 49.76362 1.000 62.82681 455 CYS B C 1
ATOM 1420 O O . CYS A 1 227 ? 59.44561 1.84868 50.43908 1.000 68.92312 455 CYS B O 1
ATOM 1423 N N . LEU A 1 228 ? 59.90164 4.04667 50.29885 1.000 64.14937 456 LEU B N 1
ATOM 1424 C CA . LEU A 1 228 ? 60.15220 4.17686 51.72215 1.000 80.35563 456 LEU B CA 1
ATOM 1425 C C . LEU A 1 228 ? 58.96011 4.83582 52.40405 1.000 78.08488 456 LEU B C 1
ATOM 1426 O O . LEU A 1 228 ? 58.21459 5.60720 51.79320 1.000 69.06157 456 LEU B O 1
ATOM 1431 N N . HIS A 1 229 ? 58.78174 4.50017 53.68037 1.000 69.23841 457 HIS B N 1
ATOM 1432 C CA . HIS A 1 229 ? 57.71597 5.04350 54.52022 1.000 68.17467 457 HIS B CA 1
ATOM 1433 C C . HIS A 1 229 ? 56.35261 4.84035 53.86325 1.000 65.89336 457 HIS B C 1
ATOM 1434 O O . HIS A 1 229 ? 55.57952 5.77414 53.64512 1.000 65.46767 457 HIS B O 1
ATOM 1441 N N . VAL A 1 230 ? 56.07841 3.58053 53.54883 1.000 64.69500 458 VAL B N 1
ATOM 1442 C CA . VAL A 1 230 ? 54.88154 3.19165 52.81199 1.000 62.70914 458 VAL B CA 1
ATOM 1443 C C . VAL A 1 230 ? 53.67048 3.34732 53.72469 1.000 74.40759 458 VAL B C 1
ATOM 1444 O O . VAL A 1 230 ? 53.63337 2.74492 54.80849 1.000 72.98506 458 VAL B O 1
ATOM 1448 N N . PRO A 1 231 ? 52.68111 4.16481 53.35961 1.000 74.38250 459 PRO B N 1
ATOM 1449 C CA . PRO A 1 231 ? 51.42187 4.15785 54.10760 1.000 64.45191 459 PRO B CA 1
ATOM 1450 C C . PRO A 1 231 ? 50.68064 2.84531 53.90288 1.000 61.85779 459 PRO B C 1
ATOM 1451 O O . PRO A 1 231 ? 50.90328 2.11837 52.93340 1.000 60.59778 459 PRO B O 1
ATOM 1455 N N . ALA A 1 232 ? 49.78230 2.54693 54.83750 1.000 67.18533 460 ALA B N 1
ATOM 1456 C CA . ALA A 1 232 ? 48.98270 1.32891 54.77417 1.000 62.77003 460 ALA B CA 1
ATOM 1457 C C . ALA A 1 232 ? 47.67868 1.61478 54.04110 1.000 61.16380 460 ALA B C 1
ATOM 1458 O O . ALA A 1 232 ? 47.11966 2.71147 54.14380 1.000 72.47565 460 ALA B O 1
ATOM 1460 N N . CYS A 1 233 ? 47.23100 0.63577 53.27186 1.000 60.22051 461 CYS B N 1
ATOM 1461 C CA . CYS A 1 233 ? 46.03973 0.77133 52.45539 1.000 59.41951 461 CYS B CA 1
ATOM 1462 C C . CYS A 1 233 ? 44.75789 0.58644 53.26050 1.000 60.48723 461 CYS B C 1
ATOM 1463 O O . CYS A 1 233 ? 44.09086 -0.44382 53.12650 1.000 60.48339 461 CYS B O 1
ATOM 1466 N N . LYS A 1 234 ? 44.40176 1.56685 54.09290 1.000 61.64190 462 LYS B N 1
ATOM 1467 C CA . LYS A 1 234 ? 43.15238 1.52561 54.84397 1.000 62.81262 462 LYS B CA 1
ATOM 1468 C C . LYS A 1 234 ? 42.00150 1.67403 53.84847 1.000 62.80793 462 LYS B C 1
ATOM 1469 O O . LYS A 1 234 ? 41.84534 2.73288 53.23626 1.000 63.78790 462 LYS B O 1
ATOM 1475 N N . ASP A 1 235 ? 41.23679 0.60214 53.65019 1.000 71.15275 463 ASP B N 1
ATOM 1476 C CA . ASP A 1 235 ? 40.02066 0.63340 52.84897 1.000 62.02925 463 ASP B CA 1
ATOM 1477 C C . ASP A 1 235 ? 39.04816 1.67025 53.41735 1.000 71.75452 463 ASP B C 1
ATOM 1478 O O . ASP A 1 235 ? 38.81214 1.67564 54.63196 1.000 86.21697 463 ASP B O 1
ATOM 1483 N N . PRO A 1 236 ? 38.48442 2.56892 52.60241 1.000 63.18031 464 PRO B N 1
ATOM 1484 C CA . PRO A 1 236 ? 37.61305 3.60419 53.18205 1.000 64.61804 464 PRO B CA 1
ATOM 1485 C C . PRO A 1 236 ? 36.22272 3.12993 53.64007 1.000 76.36943 464 PRO B C 1
ATOM 1486 O O . PRO A 1 236 ? 35.43930 3.97100 54.11162 1.000 91.68946 464 PRO B O 1
ATOM 1490 N N . GLU A 1 237 ? 35.88458 1.84867 53.54195 1.000 74.13652 465 GLU B N 1
ATOM 1491 C CA . GLU A 1 237 ? 34.57343 1.40018 54.01798 1.000 63.93475 465 GLU B CA 1
ATOM 1492 C C . GLU A 1 237 ? 34.72954 0.37466 55.12614 1.000 50.78169 465 GLU B C 1
ATOM 1493 O O . GLU A 1 237 ? 35.49910 0.58257 56.06446 1.000 40.13609 465 GLU B O 1
ATOM 1499 N N . ASP B 2 28 ? 17.63213 -11.53428 49.81459 1.000 62.89083 28 ASP A N 1
ATOM 1500 C CA . ASP B 2 28 ? 17.86492 -10.46501 50.77913 1.000 60.86227 28 ASP A CA 1
ATOM 1501 C C . ASP B 2 28 ? 17.54359 -9.09427 50.19358 1.000 56.75486 28 ASP A C 1
ATOM 1502 O O . ASP B 2 28 ? 18.14781 -8.67264 49.20704 1.000 55.66446 28 ASP A O 1
ATOM 1507 N N . PRO B 2 29 ? 16.59269 -8.40020 50.81668 1.000 55.11385 29 PRO A N 1
ATOM 1508 C CA . PRO B 2 29 ? 16.14643 -7.10885 50.27932 1.000 52.15407 29 PRO A CA 1
ATOM 1509 C C . PRO B 2 29 ? 17.21342 -6.03421 50.42392 1.000 51.10519 29 PRO A C 1
ATOM 1510 O O . PRO B 2 29 ? 17.96025 -5.99959 51.40518 1.000 60.14364 29 PRO A O 1
ATOM 1514 N N . VAL B 2 30 ? 17.26953 -5.14909 49.43019 1.000 49.32104 30 VAL A N 1
ATOM 1515 C CA . VAL B 2 30 ? 18.24858 -4.07396 49.37097 1.000 48.57730 30 VAL A CA 1
ATOM 1516 C C . VAL B 2 30 ? 17.52063 -2.73252 49.38409 1.000 47.29499 30 VAL A C 1
ATOM 1517 O O . VAL B 2 30 ? 16.29792 -2.66024 49.26604 1.000 47.00543 30 VAL A O 1
ATOM 1521 N N . LEU B 2 31 ? 18.29557 -1.66159 49.53985 1.000 47.16519 31 LEU A N 1
ATOM 1522 C CA . LEU B 2 31 ? 17.75813 -0.31221 49.41681 1.000 46.80766 31 LEU A CA 1
ATOM 1523 C C . LEU B 2 31 ? 17.97700 0.18944 47.99458 1.000 46.25838 31 LEU A C 1
ATOM 1524 O O . LEU B 2 31 ? 19.10618 0.18421 47.49843 1.000 48.69954 31 LEU A O 1
ATOM 1529 N N . CYS B 2 32 ? 16.89850 0.61778 47.34597 1.000 46.30391 32 CYS A N 1
ATOM 1530 C CA . CYS B 2 32 ? 16.92345 1.01246 45.94256 1.000 46.51449 32 CYS A CA 1
ATOM 1531 C C . CYS B 2 32 ? 16.86961 2.53005 45.82793 1.000 47.61645 32 CYS A C 1
ATOM 1532 O O . CYS B 2 32 ? 16.01147 3.17121 46.44210 1.000 48.59030 32 CYS A O 1
ATOM 1535 N N . PHE B 2 33 ? 17.78209 3.09958 45.04228 1.000 48.04111 33 PHE A N 1
ATOM 1536 C CA . PHE B 2 33 ? 17.87824 4.53381 44.83532 1.000 49.76957 33 PHE A CA 1
ATOM 1537 C C . PHE B 2 33 ? 17.73988 4.85521 43.35152 1.000 51.06084 33 PHE A C 1
ATOM 1538 O O . PHE B 2 33 ? 18.16472 4.07852 42.48757 1.000 50.47810 33 PHE A O 1
ATOM 1546 N N . THR B 2 34 ? 17.16842 6.02880 43.06569 1.000 53.54840 34 THR A N 1
ATOM 1547 C CA . THR B 2 34 ? 16.88220 6.42862 41.69267 1.000 55.78964 34 THR A CA 1
ATOM 1548 C C . THR B 2 34 ? 18.08573 7.02621 40.98133 1.000 56.80373 34 THR A C 1
ATOM 1549 O O . THR B 2 34 ? 18.09368 7.07815 39.74786 1.000 58.50238 34 THR A O 1
ATOM 1553 N N . GLN B 2 35 ? 19.09437 7.47741 41.72077 1.000 56.29181 35 GLN A N 1
ATOM 1554 C CA . GLN B 2 35 ? 20.25363 8.11629 41.11849 1.000 57.67571 35 GLN A CA 1
ATOM 1555 C C . GLN B 2 35 ? 21.52822 7.59361 41.75779 1.000 55.67104 35 GLN A C 1
ATOM 1556 O O . GLN B 2 35 ? 21.57470 7.32858 42.96165 1.000 54.31763 35 GLN A O 1
ATOM 1562 N N . TYR B 2 36 ? 22.57049 7.47692 40.94649 1.000 56.13552 36 TYR A N 1
ATOM 1563 C CA . TYR B 2 36 ? 23.91553 7.21567 41.42920 1.000 55.49426 36 TYR A CA 1
ATOM 1564 C C . TYR B 2 36 ? 24.77871 8.42985 41.11781 1.000 58.19249 36 TYR A C 1
ATOM 1565 O O . TYR B 2 36 ? 24.64035 9.03667 40.05080 1.000 63.69228 36 TYR A O 1
ATOM 1574 N N . GLU B 2 37 ? 25.67042 8.79280 42.03937 1.000 58.65188 37 GLU A N 1
ATOM 1575 C CA . GLU B 2 37 ? 26.49935 9.98400 41.87658 1.000 61.68335 37 GLU A CA 1
ATOM 1576 C C . GLU B 2 37 ? 27.87425 9.53669 41.38987 1.000 62.02777 37 GLU A C 1
ATOM 1577 O O . GLU B 2 37 ? 28.66006 8.97169 42.15683 1.000 61.32816 37 GLU A O 1
ATOM 1583 N N . GLU B 2 38 ? 28.15062 9.79326 40.10656 1.000 63.72267 38 GLU A N 1
ATOM 1584 C CA . GLU B 2 38 ? 29.37680 9.33772 39.45657 1.000 64.58211 38 GLU A CA 1
ATOM 1585 C C . GLU B 2 38 ? 30.63495 9.74921 40.21111 1.000 66.14911 38 GLU A C 1
ATOM 1586 O O . GLU B 2 38 ? 31.68708 9.12690 40.02965 1.000 66.67048 38 GLU A O 1
ATOM 1592 N N . SER B 2 39 ? 30.55048 10.77733 41.05121 1.000 67.53536 39 SER A N 1
ATOM 1593 C CA . SER B 2 39 ? 31.68016 11.29164 41.81151 1.000 69.79267 39 SER A CA 1
ATOM 1594 C C . SER B 2 39 ? 31.49581 10.94655 43.28213 1.000 68.51678 39 SER A C 1
ATOM 1595 O O . SER B 2 39 ? 30.46301 11.28241 43.87372 1.000 67.81978 39 SER A O 1
ATOM 1598 N N . SER B 2 40 ? 32.50238 10.29558 43.86899 1.000 68.87838 40 SER A N 1
ATOM 1599 C CA . SER B 2 40 ? 32.43750 9.79228 45.24115 1.000 80.25928 40 SER A CA 1
ATOM 1600 C C . SER B 2 40 ? 31.17307 8.95485 45.41292 1.000 69.36058 40 SER A C 1
ATOM 1601 O O . SER B 2 40 ? 30.23206 9.33130 46.11634 1.000 64.18236 40 SER A O 1
ATOM 1604 N N . GLY B 2 41 ? 31.17329 7.80542 44.72914 1.000 68.94562 41 GLY A N 1
ATOM 1605 C CA . GLY B 2 41 ? 29.96500 7.05894 44.43621 1.000 59.89694 41 GLY A CA 1
ATOM 1606 C C . GLY B 2 41 ? 29.00222 6.93570 45.59963 1.000 58.58638 41 GLY A C 1
ATOM 1607 O O . GLY B 2 41 ? 29.29302 6.27486 46.60226 1.000 58.73860 41 GLY A O 1
ATOM 1608 N N . LYS B 2 42 ? 27.83358 7.56049 45.46448 1.000 57.85541 42 LYS A N 1
ATOM 1609 C CA . LYS B 2 42 ? 26.84003 7.56565 46.52654 1.000 57.12169 42 LYS A CA 1
ATOM 1610 C C . LYS B 2 42 ? 25.43762 7.51898 45.94222 1.000 55.57121 42 LYS A C 1
ATOM 1611 O O . LYS B 2 42 ? 25.17784 8.01613 44.84195 1.000 56.10235 42 LYS A O 1
ATOM 1617 N N . CYS B 2 43 ? 24.55324 6.87847 46.69243 1.000 57.40767 43 CYS A N 1
ATOM 1618 C CA . CYS B 2 43 ? 23.17161 6.70783 46.28491 1.000 52.96490 43 CYS A CA 1
ATOM 1619 C C . CYS B 2 43 ? 22.40886 7.99737 46.55528 1.000 55.05695 43 CYS A C 1
ATOM 1620 O O . CYS B 2 43 ? 22.63464 8.65315 47.57793 1.000 56.82012 43 CYS A O 1
ATOM 1623 N N . LYS B 2 44 ? 21.49820 8.36078 45.65657 1.000 55.59694 44 LYS A N 1
ATOM 1624 C CA . LYS B 2 44 ? 20.64379 9.51685 45.86093 1.000 58.38387 44 LYS A CA 1
ATOM 1625 C C . LYS B 2 44 ? 19.23450 9.17355 45.40009 1.000 58.05029 44 LYS A C 1
ATOM 1626 O O . LYS B 2 44 ? 19.04630 8.39130 44.46584 1.000 56.49561 44 LYS A O 1
ATOM 1632 N N . GLY B 2 45 ? 18.24234 9.76120 46.06327 1.000 46.64532 45 GLY A N 1
ATOM 1633 C CA . GLY B 2 45 ? 16.85721 9.53672 45.68417 1.000 54.30070 45 GLY A CA 1
ATOM 1634 C C . GLY B 2 45 ? 16.29867 8.18665 46.09060 1.000 47.21968 45 GLY A C 1
ATOM 1635 O O . GLY B 2 45 ? 15.89853 7.38147 45.24237 1.000 47.42982 45 GLY A O 1
ATOM 1636 N N . LEU B 2 46 ? 16.25004 7.94668 47.39871 1.000 47.22408 46 LEU A N 1
ATOM 1637 C CA . LEU B 2 46 ? 15.80670 6.66363 47.93569 1.000 47.47216 46 LEU A CA 1
ATOM 1638 C C . LEU B 2 46 ? 14.35076 6.36637 47.59079 1.000 49.93004 46 LEU A C 1
ATOM 1639 O O . LEU B 2 46 ? 13.45374 7.16643 47.87464 1.000 47.88706 46 LEU A O 1
ATOM 1644 N N . LEU B 2 47 ? 14.12537 5.19181 46.99419 1.000 54.76865 47 LEU A N 1
ATOM 1645 C CA . LEU B 2 47 ? 12.77421 4.66286 46.83525 1.000 48.39764 47 LEU A CA 1
ATOM 1646 C C . LEU B 2 47 ? 12.30338 3.92993 48.09198 1.000 48.58044 47 LEU A C 1
ATOM 1647 O O . LEU B 2 47 ? 11.17416 4.13482 48.54813 1.000 48.79216 47 LEU A O 1
ATOM 1652 N N . GLY B 2 48 ? 13.14108 3.07574 48.66252 1.000 48.51413 48 GLY A N 1
ATOM 1653 C CA . GLY B 2 48 ? 12.74901 2.28385 49.81106 1.000 48.69997 48 GLY A CA 1
ATOM 1654 C C . GLY B 2 48 ? 13.50804 0.97171 49.85596 1.000 56.77139 48 GLY A C 1
ATOM 1655 O O . GLY B 2 48 ? 14.42274 0.73176 49.07195 1.000 53.91486 48 GLY A O 1
ATOM 1656 N N . GLY B 2 49 ? 13.07425 0.10357 50.77178 1.000 53.78588 49 GLY A N 1
ATOM 1657 C CA . GLY B 2 49 ? 13.90839 -1.01886 51.16721 1.000 62.25906 49 GLY A CA 1
ATOM 1658 C C . GLY B 2 49 ? 13.47335 -2.47069 51.07451 1.000 49.24912 49 GLY A C 1
ATOM 1659 O O . GLY B 2 49 ? 14.19840 -3.34033 51.57032 1.000 55.44632 49 GLY A O 1
ATOM 1660 N N . GLY B 2 50 ? 12.31443 -2.77323 50.50322 1.000 49.55387 50 GLY A N 1
ATOM 1661 C CA . GLY B 2 50 ? 11.89048 -4.16078 50.50248 1.000 49.86558 50 GLY A CA 1
ATOM 1662 C C . GLY B 2 50 ? 12.03715 -4.92179 49.20133 1.000 49.95384 50 GLY A C 1
ATOM 1663 O O . GLY B 2 50 ? 11.31232 -5.89555 48.98510 1.000 50.27085 50 GLY A O 1
ATOM 1664 N N . VAL B 2 51 ? 12.95971 -4.50777 48.33491 1.000 49.68903 51 VAL A N 1
ATOM 1665 C CA . VAL B 2 51 ? 13.02061 -4.99380 46.96205 1.000 49.76058 51 VAL A CA 1
ATOM 1666 C C . VAL B 2 51 ? 14.26550 -5.84586 46.74677 1.000 49.62723 51 VAL A C 1
ATOM 1667 O O . VAL B 2 51 ? 15.29560 -5.67561 47.41137 1.000 49.37826 51 VAL A O 1
ATOM 1671 N N . SER B 2 52 ? 14.16177 -6.76756 45.79182 1.000 49.80091 52 SER A N 1
ATOM 1672 C CA . SER B 2 52 ? 15.31674 -7.51079 45.31954 1.000 49.67987 52 SER A CA 1
ATOM 1673 C C . SER B 2 52 ? 16.17557 -6.63748 44.41092 1.000 49.38436 52 SER A C 1
ATOM 1674 O O . SER B 2 52 ? 15.71818 -5.64130 43.84277 1.000 49.33618 52 SER A O 1
ATOM 1677 N N . VAL B 2 53 ? 17.43966 -7.03769 44.27194 1.000 43.29758 53 VAL A N 1
ATOM 1678 C CA . VAL B 2 53 ? 18.34864 -6.35985 43.35086 1.000 41.60095 53 VAL A CA 1
ATOM 1679 C C . VAL B 2 53 ? 17.80907 -6.42158 41.92863 1.000 40.80782 53 VAL A C 1
ATOM 1680 O O . VAL B 2 53 ? 17.89676 -5.45018 41.17053 1.000 53.05206 53 VAL A O 1
ATOM 1684 N N . GLU B 2 54 ? 17.26370 -7.57865 41.53999 1.000 42.64662 54 GLU A N 1
ATOM 1685 C CA . GLU B 2 54 ? 16.77227 -7.75540 40.17520 1.000 42.23231 54 GLU A CA 1
ATOM 1686 C C . GLU B 2 54 ? 15.77225 -6.66874 39.80377 1.000 39.89546 54 GLU A C 1
ATOM 1687 O O . GLU B 2 54 ? 15.87319 -6.04624 38.73717 1.000 38.47160 54 GLU A O 1
ATOM 1693 N N . ASP B 2 55 ? 14.82476 -6.39903 40.69937 1.000 39.89019 55 ASP A N 1
ATOM 1694 C CA . ASP B 2 55 ? 13.77187 -5.43284 40.41778 1.000 38.39288 55 ASP A CA 1
ATOM 1695 C C . ASP B 2 55 ? 14.29955 -4.00291 40.45211 1.000 38.54944 55 ASP A C 1
ATOM 1696 O O . ASP B 2 55 ? 13.95423 -3.19126 39.58550 1.000 36.24135 55 ASP A O 1
ATOM 1701 N N . CYS B 2 56 ? 15.12319 -3.68093 41.45467 1.000 37.51329 56 CYS A N 1
ATOM 1702 C CA . CYS B 2 56 ? 15.80254 -2.38913 41.49774 1.000 35.64216 56 CYS A CA 1
ATOM 1703 C C . CYS B 2 56 ? 16.53283 -2.09515 40.19587 1.000 33.94618 56 CYS A C 1
ATOM 1704 O O . CYS B 2 56 ? 16.38547 -1.01504 39.61373 1.000 32.87328 56 CYS A O 1
ATOM 1707 N N . CYS B 2 57 ? 17.31680 -3.05781 39.72093 1.000 35.01010 57 CYS A N 1
ATOM 1708 C CA . CYS B 2 57 ? 18.20684 -2.87579 38.58660 1.000 35.04163 57 CYS A CA 1
ATOM 1709 C C . CYS B 2 57 ? 17.53136 -3.15013 37.25186 1.000 34.94711 57 CYS A C 1
ATOM 1710 O O . CYS B 2 57 ? 18.18872 -3.04295 36.21160 1.000 35.30595 57 CYS A O 1
ATOM 1713 N N . LEU B 2 58 ? 16.24244 -3.50766 37.25681 1.000 34.81991 58 LEU A N 1
ATOM 1714 C CA . LEU B 2 58 ? 15.44938 -3.43947 36.03163 1.000 36.61796 58 LEU A CA 1
ATOM 1715 C C . LEU B 2 58 ? 15.63488 -2.09944 35.32466 1.000 36.88421 58 LEU A C 1
ATOM 1716 O O . LEU B 2 58 ? 15.58731 -2.03127 34.09056 1.000 39.64267 58 LEU A O 1
ATOM 1721 N N . ASN B 2 59 ? 15.84582 -1.02919 36.09301 1.000 36.03615 59 ASN A N 1
ATOM 1722 C CA . ASN B 2 59 ? 16.20173 0.28644 35.57313 1.000 32.06068 59 ASN A CA 1
ATOM 1723 C C . ASN B 2 59 ? 17.70179 0.48357 35.78366 1.000 35.79292 59 ASN A C 1
ATOM 1724 O O . ASN B 2 59 ? 18.17307 0.55657 36.92390 1.000 46.96453 59 ASN A O 1
ATOM 1729 N N . THR B 2 60 ? 18.45062 0.56955 34.68147 1.000 33.50631 60 THR A N 1
ATOM 1730 C CA . THR B 2 60 ? 19.90824 0.65127 34.72098 1.000 34.78921 60 THR A CA 1
ATOM 1731 C C . THR B 2 60 ? 20.41292 1.98395 35.27064 1.000 35.15360 60 THR A C 1
ATOM 1732 O O . THR B 2 60 ? 21.56088 2.05990 35.72224 1.000 35.84001 60 THR A O 1
ATOM 1736 N N . ALA B 2 61 ? 19.57343 3.02098 35.29183 1.000 42.82070 61 ALA A N 1
ATOM 1737 C CA . ALA B 2 61 ? 19.96635 4.28553 35.90152 1.000 35.56822 61 ALA A CA 1
ATOM 1738 C C . ALA B 2 61 ? 19.97458 4.22972 37.42528 1.000 33.52772 61 ALA A C 1
ATOM 1739 O O . ALA B 2 61 ? 20.53912 5.12599 38.06527 1.000 34.04986 61 ALA A O 1
ATOM 1741 N N . PHE B 2 62 ? 19.37197 3.20083 38.01052 1.000 32.73431 62 PHE A N 1
ATOM 1742 C CA . PHE B 2 62 ? 19.20048 3.07398 39.44795 1.000 33.27548 62 PHE A CA 1
ATOM 1743 C C . PHE B 2 62 ? 20.48639 2.59319 40.11853 1.000 38.58278 62 PHE A C 1
ATOM 1744 O O . PHE B 2 62 ? 21.46998 2.22900 39.46837 1.000 34.26592 62 PHE A O 1
ATOM 1752 N N . ALA B 2 63 ? 20.46133 2.59697 41.45044 1.000 45.92797 63 ALA A N 1
ATOM 1753 C CA . ALA B 2 63 ? 21.57285 2.12288 42.26360 1.000 44.29404 63 ALA A CA 1
ATOM 1754 C C . ALA B 2 63 ? 21.00605 1.37210 43.46007 1.000 37.15500 63 ALA A C 1
ATOM 1755 O O . ALA B 2 63 ? 19.84117 1.54430 43.81922 1.000 43.18339 63 ALA A O 1
ATOM 1757 N N . TYR B 2 64 ? 21.81979 0.52091 44.08455 1.000 35.26106 64 TYR A N 1
ATOM 1758 C CA . TYR B 2 64 ? 21.32713 -0.17299 45.26547 1.000 35.74822 64 TYR A CA 1
ATOM 1759 C C . TYR B 2 64 ? 22.37150 -0.15242 46.37145 1.000 39.84675 64 TYR A C 1
ATOM 1760 O O . TYR B 2 64 ? 23.54890 0.15831 46.16086 1.000 45.65029 64 TYR A O 1
ATOM 1769 N N . GLN B 2 65 ? 21.89745 -0.49695 47.56745 1.000 43.83587 65 GLN A N 1
ATOM 1770 C CA . GLN B 2 65 ? 22.70090 -0.61283 48.77479 1.000 40.79100 65 GLN A CA 1
ATOM 1771 C C . GLN B 2 65 ? 22.36604 -1.92070 49.47056 1.000 40.43397 65 GLN A C 1
ATOM 1772 O O . GLN B 2 65 ? 21.19183 -2.30296 49.55120 1.000 47.85057 65 GLN A O 1
ATOM 1778 N N . LYS B 2 66 ? 23.39698 -2.58880 49.99277 1.000 42.36296 66 LYS A N 1
ATOM 1779 C CA . LYS B 2 66 ? 23.21493 -3.84552 50.71602 1.000 44.70959 66 LYS A CA 1
ATOM 1780 C C . LYS B 2 66 ? 22.37375 -3.66530 51.97498 1.000 45.09156 66 LYS A C 1
ATOM 1781 O O . LYS B 2 66 ? 21.27832 -4.23148 52.07462 1.000 45.77543 66 LYS A O 1
ATOM 1787 N N . ARG B 2 67 ? 22.84625 -2.87125 52.93138 1.000 44.99170 67 ARG A N 1
ATOM 1788 C CA . ARG B 2 67 ? 22.05421 -2.63892 54.13597 1.000 51.76092 67 ARG A CA 1
ATOM 1789 C C . ARG B 2 67 ? 22.37532 -1.28759 54.74872 1.000 44.53562 67 ARG A C 1
ATOM 1790 O O . ARG B 2 67 ? 23.44013 -1.11390 55.34858 1.000 45.33333 67 ARG A O 1
ATOM 1798 N N . SER B 2 68 ? 21.45647 -0.32995 54.55348 1.000 45.50789 68 SER A N 1
ATOM 1799 C CA . SER B 2 68 ? 21.35176 0.91248 55.32761 1.000 42.61834 68 SER A CA 1
ATOM 1800 C C . SER B 2 68 ? 22.68077 1.52331 55.74932 1.000 42.72751 68 SER A C 1
ATOM 1801 O O . SER B 2 68 ? 22.95395 1.65126 56.95495 1.000 44.08518 68 SER A O 1
ATOM 1804 N N . GLY B 2 69 ? 23.52791 1.85658 54.79112 1.000 41.71717 69 GLY A N 1
ATOM 1805 C CA . GLY B 2 69 ? 24.69965 2.66673 55.05406 1.000 41.99371 69 GLY A CA 1
ATOM 1806 C C . GLY B 2 69 ? 26.00512 2.09480 54.55196 1.000 42.89211 69 GLY A C 1
ATOM 1807 O O . GLY B 2 69 ? 27.06769 2.62694 54.91549 1.000 43.79097 69 GLY A O 1
ATOM 1808 N N . GLY B 2 70 ? 25.99600 1.03193 53.75629 1.000 43.11955 70 GLY A N 1
ATOM 1809 C CA . GLY B 2 70 ? 27.22343 0.49438 53.21660 1.000 54.89113 70 GLY A CA 1
ATOM 1810 C C . GLY B 2 70 ? 27.44992 0.89488 51.77498 1.000 43.54905 70 GLY A C 1
ATOM 1811 O O . GLY B 2 70 ? 26.96060 1.93466 51.32066 1.000 41.91992 70 GLY A O 1
ATOM 1812 N N . LEU B 2 71 ? 28.18519 0.06006 51.04868 1.000 44.98519 71 LEU A N 1
ATOM 1813 C CA . LEU B 2 71 ? 28.65151 0.40620 49.71284 1.000 44.89137 71 LEU A CA 1
ATOM 1814 C C . LEU B 2 71 ? 27.48396 0.45694 48.73133 1.000 42.78673 71 LEU A C 1
ATOM 1815 O O . LEU B 2 71 ? 26.72322 -0.50655 48.60537 1.000 42.57632 71 LEU A O 1
ATOM 1820 N N . CYS B 2 72 ? 27.33816 1.58906 48.04768 1.000 48.13037 72 CYS A N 1
ATOM 1821 C CA . CYS B 2 72 ? 26.34468 1.71315 46.98922 1.000 46.34112 72 CYS A CA 1
ATOM 1822 C C . CYS B 2 72 ? 26.92753 1.23101 45.67054 1.000 45.43962 72 CYS A C 1
ATOM 1823 O O . CYS B 2 72 ? 27.98453 1.70159 45.23660 1.000 56.45843 72 CYS A O 1
ATOM 1826 N N . GLN B 2 73 ? 26.23948 0.28939 45.04520 1.000 42.60492 73 GLN A N 1
ATOM 1827 C CA . GLN B 2 73 ? 26.64218 -0.21429 43.75454 1.000 41.82229 73 GLN A CA 1
ATOM 1828 C C . GLN B 2 73 ? 25.62889 0.24003 42.72183 1.000 42.04135 73 GLN A C 1
ATOM 1829 O O . GLN B 2 73 ? 24.42424 0.03767 42.92209 1.000 41.70435 73 GLN A O 1
ATOM 1835 N N . PRO B 2 74 ? 26.05233 0.86960 41.63112 1.000 43.14955 74 PRO A N 1
ATOM 1836 C CA . PRO B 2 74 ? 25.10018 1.22393 40.57456 1.000 44.11590 74 PRO A CA 1
ATOM 1837 C C . PRO B 2 74 ? 24.64507 -0.01334 39.81441 1.000 43.60948 74 PRO A C 1
ATOM 1838 O O . PRO B 2 74 ? 25.30751 -1.05297 39.80010 1.000 51.85079 74 PRO A O 1
ATOM 1842 N N . CYS B 2 75 ? 23.47360 0.10544 39.18918 1.000 44.84024 75 CYS A N 1
ATOM 1843 C CA . CYS B 2 75 ? 22.91886 -1.01299 38.43920 1.000 45.38871 75 CYS A CA 1
ATOM 1844 C C . CYS B 2 75 ? 23.47837 -1.12532 37.02979 1.000 47.50516 75 CYS A C 1
ATOM 1845 O O . CYS B 2 75 ? 23.36127 -2.19392 36.41845 1.000 48.50037 75 CYS A O 1
ATOM 1848 N N . ARG B 2 76 ? 24.07241 -0.06133 36.49590 1.000 48.79116 76 ARG A N 1
ATOM 1849 C CA . ARG B 2 76 ? 24.69589 -0.17308 35.18833 1.000 51.21803 76 ARG A CA 1
ATOM 1850 C C . ARG B 2 76 ? 25.82682 -1.19816 35.22494 1.000 50.44168 76 ARG A C 1
ATOM 1851 O O . ARG B 2 76 ? 26.30934 -1.59996 36.28775 1.000 48.02347 76 ARG A O 1
ATOM 1859 N N . SER B 2 77 ? 26.22820 -1.64019 34.03531 1.000 53.26357 77 SER A N 1
ATOM 1860 C CA . SER B 2 77 ? 27.18342 -2.72938 33.92895 1.000 61.46956 77 SER A CA 1
ATOM 1861 C C . SER B 2 77 ? 28.52136 -2.32672 34.54983 1.000 61.23592 77 SER A C 1
ATOM 1862 O O . SER B 2 77 ? 28.89946 -1.15203 34.51910 1.000 62.61845 77 SER A O 1
ATOM 1865 N N . PRO B 2 78 ? 29.25341 -3.28509 35.11925 1.000 56.49421 78 PRO A N 1
ATOM 1866 C CA . PRO B 2 78 ? 30.44553 -2.93729 35.90169 1.000 50.70077 78 PRO A CA 1
ATOM 1867 C C . PRO B 2 78 ? 31.52206 -2.27350 35.05840 1.000 53.29910 78 PRO A C 1
ATOM 1868 O O . PRO B 2 78 ? 31.77119 -2.65277 33.91217 1.000 56.26905 78 PRO A O 1
ATOM 1872 N N . ARG B 2 79 ? 32.15442 -1.26329 35.64736 1.000 52.72196 79 ARG A N 1
ATOM 1873 C CA . ARG B 2 79 ? 33.26060 -0.55380 35.02576 1.000 55.26494 79 ARG A CA 1
ATOM 1874 C C . ARG B 2 79 ? 34.07250 0.09377 36.13595 1.000 54.68766 79 ARG A C 1
ATOM 1875 O O . ARG B 2 79 ? 33.53514 0.43618 37.19292 1.000 52.58001 79 ARG A O 1
ATOM 1883 N N . TRP B 2 80 ? 35.37265 0.23759 35.89482 1.000 49.91622 80 TRP A N 1
ATOM 1884 C CA . TRP B 2 80 ? 36.23906 0.85586 36.88725 1.000 48.30710 80 TRP A CA 1
ATOM 1885 C C . TRP B 2 80 ? 35.85562 2.31049 37.10653 1.000 47.64053 80 TRP A C 1
ATOM 1886 O O . TRP B 2 80 ? 35.53837 3.03819 36.16182 1.000 48.01423 80 TRP A O 1
ATOM 1897 N N . SER B 2 81 ? 35.87456 2.72741 38.36731 1.000 46.92312 81 SER A N 1
ATOM 1898 C CA . SER B 2 81 ? 35.68898 4.12922 38.69007 1.000 46.54671 81 SER A CA 1
ATOM 1899 C C . SER B 2 81 ? 36.98350 4.89496 38.44102 1.000 48.75658 81 SER A C 1
ATOM 1900 O O . SER B 2 81 ? 38.06586 4.31452 38.31025 1.000 49.51653 81 SER A O 1
ATOM 1903 N N . LEU B 2 82 ? 36.85586 6.21619 38.35548 1.000 54.17252 82 LEU A N 1
ATOM 1904 C CA . LEU B 2 82 ? 38.03245 7.06490 38.24575 1.000 57.76819 82 LEU A CA 1
ATOM 1905 C C . LEU B 2 82 ? 38.89796 6.93827 39.49157 1.000 50.28401 82 LEU A C 1
ATOM 1906 O O . LEU B 2 82 ? 38.39420 6.75863 40.60412 1.000 44.86184 82 LEU A O 1
ATOM 1911 N N . TRP B 2 83 ? 40.21078 7.00667 39.28962 1.000 51.50665 83 TRP A N 1
ATOM 1912 C CA . TRP B 2 83 ? 41.14139 7.05417 40.40642 1.000 45.10262 83 TRP A CA 1
ATOM 1913 C C . TRP B 2 83 ? 40.80681 8.21166 41.33610 1.000 46.18273 83 TRP A C 1
ATOM 1914 O O . TRP B 2 83 ? 40.48241 9.31448 40.89017 1.000 47.66389 83 TRP A O 1
ATOM 1925 N N . SER B 2 84 ? 40.87369 7.94427 42.63700 1.000 59.70138 84 SER A N 1
ATOM 1926 C CA . SER B 2 84 ? 40.78933 9.00851 43.62276 1.000 65.82389 84 SER A CA 1
ATOM 1927 C C . SER B 2 84 ? 41.95636 9.97569 43.44741 1.000 70.49773 84 SER A C 1
ATOM 1928 O O . SER B 2 84 ? 42.95632 9.67030 42.79724 1.000 83.81372 84 SER A O 1
ATOM 1931 N N . THR B 2 85 ? 41.81514 11.16820 44.01760 1.000 66.38195 85 THR A N 1
ATOM 1932 C CA . THR B 2 85 ? 42.96897 12.04995 44.11344 1.000 71.80655 85 THR A CA 1
ATOM 1933 C C . THR B 2 85 ? 44.02126 11.41260 45.01489 1.000 66.54488 85 THR A C 1
ATOM 1934 O O . THR B 2 85 ? 43.71006 10.59601 45.88744 1.000 54.88071 85 THR A O 1
ATOM 1938 N N . TRP B 2 86 ? 45.28090 11.77171 44.78148 1.000 73.06446 86 TRP A N 1
ATOM 1939 C CA . TRP B 2 86 ? 46.36998 11.22666 45.58160 1.000 64.46737 86 TRP A CA 1
ATOM 1940 C C . TRP B 2 86 ? 46.20630 11.60923 47.04576 1.000 67.43160 86 TRP A C 1
ATOM 1941 O O . TRP B 2 86 ? 46.08282 12.79132 47.38095 1.000 69.12435 86 TRP A O 1
ATOM 1952 N N . ALA B 2 87 ? 46.18665 10.60101 47.91244 1.000 64.55620 87 ALA A N 1
ATOM 1953 C CA . ALA B 2 87 ? 46.23319 10.85383 49.34012 1.000 64.79157 87 ALA A CA 1
ATOM 1954 C C . ALA B 2 87 ? 47.57605 11.48481 49.70360 1.000 59.12465 87 ALA A C 1
ATOM 1955 O O . ALA B 2 87 ? 48.57680 11.26630 49.01559 1.000 59.52920 87 ALA A O 1
ATOM 1957 N N . PRO B 2 88 ? 47.62320 12.28615 50.76492 1.000 60.99628 88 PRO A N 1
ATOM 1958 C CA . PRO B 2 88 ? 48.88825 12.92615 51.14253 1.000 69.29537 88 PRO A CA 1
ATOM 1959 C C . PRO B 2 88 ? 49.94205 11.89230 51.50945 1.000 78.80149 88 PRO A C 1
ATOM 1960 O O . PRO B 2 88 ? 49.63452 10.75548 51.87352 1.000 83.70632 88 PRO A O 1
ATOM 1964 N N . CYS B 2 89 ? 51.20663 12.30386 51.42053 1.000 66.89271 89 CYS A N 1
ATOM 1965 C CA . CYS B 2 89 ? 52.32913 11.38137 51.54642 1.000 73.84543 89 CYS A CA 1
ATOM 1966 C C . CYS B 2 89 ? 53.04437 11.57808 52.87740 1.000 71.42430 89 CYS A C 1
ATOM 1967 O O . CYS B 2 89 ? 53.33258 12.71015 53.28243 1.000 79.15876 89 CYS A O 1
ATOM 1970 N N . SER B 2 90 ? 53.34886 10.45807 53.53325 1.000 78.09101 90 SER A N 1
ATOM 1971 C CA . SER B 2 90 ? 53.81030 10.40288 54.91348 1.000 82.54392 90 SER A CA 1
ATOM 1972 C C . SER B 2 90 ? 55.25405 10.85241 55.01504 1.000 93.19899 90 SER A C 1
ATOM 1973 O O . SER B 2 90 ? 56.17470 10.03776 54.89190 1.000 89.78443 90 SER A O 1
ATOM 1976 N N . VAL B 2 91 ? 55.46799 12.15123 55.19587 1.000 92.12475 91 VAL A N 1
ATOM 1977 C CA . VAL B 2 91 ? 56.81166 12.67463 55.35357 1.000 96.10578 91 VAL A CA 1
ATOM 1978 C C . VAL B 2 91 ? 56.84673 13.74309 56.44072 1.000 112.73807 91 VAL A C 1
ATOM 1979 O O . VAL B 2 91 ? 55.88347 14.48760 56.65043 1.000 104.54535 91 VAL A O 1
ATOM 1983 N N . THR B 2 92 ? 58.00206 13.83399 57.11338 1.000 130.08698 92 THR A N 1
ATOM 1984 C CA . THR B 2 92 ? 58.33788 15.02434 57.88468 1.000 132.56530 92 THR A CA 1
ATOM 1985 C C . THR B 2 92 ? 58.96181 16.10990 56.99442 1.000 138.19017 92 THR A C 1
ATOM 1986 O O . THR B 2 92 ? 58.42371 17.22246 56.89963 1.000 142.30862 92 THR A O 1
ATOM 1990 N N . CYS B 2 93 ? 60.08908 15.81422 56.33554 1.000 133.55063 93 CYS A N 1
ATOM 1991 C CA . CYS B 2 93 ? 60.70864 16.72869 55.37652 1.000 133.07885 93 CYS A CA 1
ATOM 1992 C C . CYS B 2 93 ? 61.20574 16.00877 54.11600 1.000 134.33774 93 CYS A C 1
ATOM 1993 O O . CYS B 2 93 ? 61.38659 16.63932 53.06839 1.000 144.04721 93 CYS A O 1
ATOM 1996 N N . SER B 2 94 ? 61.41610 14.69173 54.21540 1.000 123.99201 94 SER A N 1
ATOM 1997 C CA . SER B 2 94 ? 62.10991 13.85272 53.24205 1.000 111.72360 94 SER A CA 1
ATOM 1998 C C . SER B 2 94 ? 61.20464 13.38755 52.09313 1.000 104.05510 94 SER A C 1
ATOM 1999 O O . SER B 2 94 ? 60.10039 13.88471 51.87437 1.000 116.89612 94 SER A O 1
ATOM 2002 N N . GLU B 2 95 ? 61.72642 12.44117 51.31263 1.000 101.00302 95 GLU A N 1
ATOM 2003 C CA . GLU B 2 95 ? 60.92548 11.68581 50.35765 1.000 93.83110 95 GLU A CA 1
ATOM 2004 C C . GLU B 2 95 ? 60.02886 10.71298 51.11715 1.000 88.83422 95 GLU A C 1
ATOM 2005 O O . GLU B 2 95 ? 60.49649 10.03021 52.03142 1.000 97.00446 95 GLU A O 1
ATOM 2011 N N . GLY B 2 96 ? 58.74416 10.65891 50.77144 1.000 105.69829 96 GLY A N 1
ATOM 2012 C CA . GLY B 2 96 ? 57.86387 9.62216 51.28556 1.000 95.06823 96 GLY A CA 1
ATOM 2013 C C . GLY B 2 96 ? 57.09306 8.91390 50.18673 1.000 60.84243 96 GLY A C 1
ATOM 2014 O O . GLY B 2 96 ? 57.51509 8.92497 49.02945 1.000 50.52921 96 GLY A O 1
ATOM 2015 N N . SER B 2 97 ? 55.94505 8.32276 50.51356 1.000 57.29841 97 SER A N 1
ATOM 2016 C CA . SER B 2 97 ? 55.10514 7.67686 49.51399 1.000 45.81439 97 SER A CA 1
ATOM 2017 C C . SER B 2 97 ? 53.64667 8.01578 49.78305 1.000 65.08358 97 SER A C 1
ATOM 2018 O O . SER B 2 97 ? 53.27700 8.46359 50.87098 1.000 91.07033 97 SER A O 1
ATOM 2021 N N . GLN B 2 98 ? 52.81340 7.76051 48.77739 1.000 50.07349 98 GLN A N 1
ATOM 2022 C CA . GLN B 2 98 ? 51.40355 8.11177 48.81614 1.000 55.27342 98 GLN A CA 1
ATOM 2023 C C . GLN B 2 98 ? 50.61591 7.09787 47.99907 1.000 56.87289 98 GLN A C 1
ATOM 2024 O O . GLN B 2 98 ? 51.13280 6.50420 47.04899 1.000 47.91162 98 GLN A O 1
ATOM 2030 N N . LEU B 2 99 ? 49.36142 6.89427 48.38776 1.000 59.51364 99 LEU A N 1
ATOM 2031 C CA . LEU B 2 99 ? 48.50523 5.88983 47.77846 1.000 43.58836 99 LEU A CA 1
ATOM 2032 C C . LEU B 2 99 ? 47.39227 6.52615 46.95427 1.000 46.57653 99 LEU A C 1
ATOM 2033 O O . LEU B 2 99 ? 47.07241 7.71013 47.09324 1.000 52.34701 99 LEU A O 1
ATOM 2038 N N . ARG B 2 100 ? 46.81929 5.70860 46.07326 1.000 47.25563 100 ARG A N 1
ATOM 2039 C CA . ARG B 2 100 ? 45.64341 6.07689 45.29671 1.000 47.94473 100 ARG A CA 1
ATOM 2040 C C . ARG B 2 100 ? 44.89243 4.79345 44.96648 1.000 43.76127 100 ARG A C 1
ATOM 2041 O O . ARG B 2 100 ? 45.48475 3.71361 44.92131 1.000 38.79585 100 ARG A O 1
ATOM 2049 N N . TYR B 2 101 ? 43.58334 4.90782 44.73786 1.000 52.01432 101 TYR A N 1
ATOM 2050 C CA . TYR B 2 101 ? 42.75859 3.72127 44.55659 1.000 51.22398 101 TYR A CA 1
ATOM 2051 C C . TYR B 2 101 ? 41.64621 3.97438 43.54920 1.000 45.30667 101 TYR A C 1
ATOM 2052 O O . TYR B 2 101 ? 41.29026 5.11587 43.24604 1.000 46.76786 101 TYR A O 1
ATOM 2061 N N . ARG B 2 102 ? 41.10561 2.86850 43.03776 1.000 41.90842 102 ARG A N 1
ATOM 2062 C CA . ARG B 2 102 ? 39.85354 2.86553 42.28850 1.000 46.00633 102 ARG A CA 1
ATOM 2063 C C . ARG B 2 102 ? 39.11501 1.56767 42.59037 1.000 45.87961 102 ARG A C 1
ATOM 2064 O O . ARG B 2 102 ? 39.69936 0.60977 43.09954 1.000 52.11626 102 ARG A O 1
ATOM 2072 N N . ARG B 2 103 ? 37.81814 1.53903 42.27185 1.000 40.35831 103 ARG A N 1
ATOM 2073 C CA . ARG B 2 103 ? 36.95942 0.41688 42.63217 1.000 36.10295 103 ARG A CA 1
ATOM 2074 C C . ARG B 2 103 ? 36.13099 -0.05323 41.44486 1.000 37.14517 103 ARG A C 1
ATOM 2075 O O . ARG B 2 103 ? 35.65046 0.75724 40.64749 1.000 37.81441 103 ARG A O 1
ATOM 2083 N N . CYS B 2 104 ? 35.96930 -1.37284 41.34236 1.000 37.48102 104 CYS A N 1
ATOM 2084 C CA . CYS B 2 104 ? 35.02482 -1.98412 40.40903 1.000 38.35500 104 CYS A CA 1
ATOM 2085 C C . CYS B 2 104 ? 33.60789 -1.77948 40.93196 1.000 37.45421 104 CYS A C 1
ATOM 2086 O O . CYS B 2 104 ? 33.24006 -2.31732 41.98010 1.000 36.69835 104 CYS A O 1
ATOM 2089 N N . VAL B 2 105 ? 32.80422 -1.01122 40.19988 1.000 40.30901 105 VAL A N 1
ATOM 2090 C CA . VAL B 2 105 ? 31.49537 -0.57269 40.66931 1.000 37.71971 105 VAL A CA 1
ATOM 2091 C C . VAL B 2 105 ? 30.46189 -0.87350 39.59313 1.000 46.32507 105 VAL A C 1
ATOM 2092 O O . VAL B 2 105 ? 30.66611 -0.55044 38.41745 1.000 52.22857 105 VAL A O 1
ATOM 2096 N N . GLY B 2 106 ? 29.36429 -1.50753 39.98878 1.000 56.18316 106 GLY A N 1
ATOM 2097 C CA . GLY B 2 106 ? 28.31469 -1.88058 39.06974 1.000 49.68134 106 GLY A CA 1
ATOM 2098 C C . GLY B 2 106 ? 27.66889 -3.18307 39.49218 1.000 49.55477 106 GLY A C 1
ATOM 2099 O O . GLY B 2 106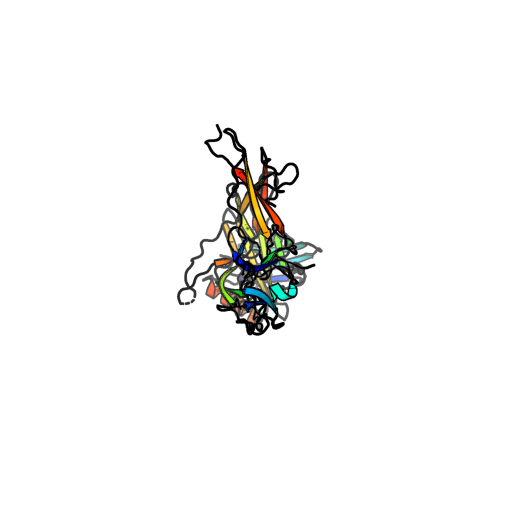 ? 27.74126 -3.58232 40.65089 1.000 50.64386 106 GLY A O 1
ATOM 2100 N N . TRP B 2 107 ? 27.03045 -3.85733 38.53804 1.000 50.58518 107 TRP A N 1
ATOM 2101 C CA . TRP B 2 107 ? 26.23542 -5.03547 38.85724 1.000 48.80897 107 TRP A CA 1
ATOM 2102 C C . TRP B 2 107 ? 26.11396 -5.95483 37.65095 1.000 57.17492 107 TRP A C 1
ATOM 2103 O O . TRP B 2 107 ? 26.04130 -5.49116 36.50911 1.000 56.02571 107 TRP A O 1
ATOM 2114 N N . ASN B 2 108 ? 26.07573 -7.25925 37.93614 1.000 47.74581 108 ASN A N 1
ATOM 2115 C CA . ASN B 2 108 ? 25.81594 -8.30078 36.95131 1.000 52.15494 108 ASN A CA 1
ATOM 2116 C C . ASN B 2 108 ? 26.89460 -8.32266 35.87819 1.000 70.32921 108 ASN A C 1
ATOM 2117 O O . ASN B 2 108 ? 26.62080 -8.06423 34.69943 1.000 81.42080 108 ASN A O 1
ATOM 2122 N N . GLY B 2 109 ? 28.12233 -8.60675 36.28408 1.000 73.34958 109 GLY A N 1
ATOM 2123 C 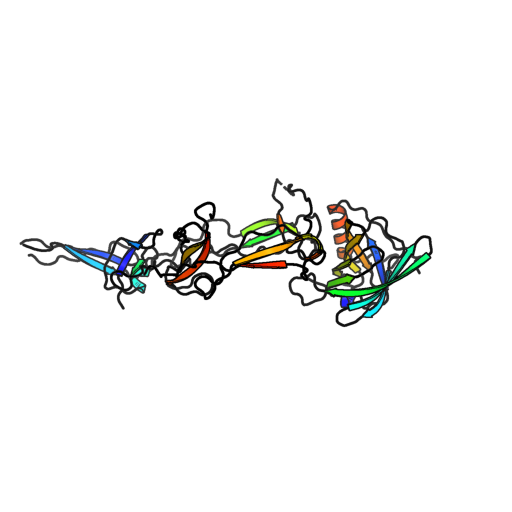CA . GLY B 2 109 ? 29.23812 -8.68152 35.36849 1.000 70.13286 109 GLY A CA 1
ATOM 2124 C C . GLY B 2 109 ? 30.54573 -8.48995 36.11179 1.000 62.85870 109 GLY A C 1
ATOM 2125 O O . GLY B 2 109 ? 30.61972 -8.66727 37.32434 1.000 61.81096 109 GLY A O 1
ATOM 2126 N N . GLN B 2 110 ? 31.56940 -8.10705 35.35327 1.000 67.12410 110 GLN A N 1
ATOM 2127 C CA . GLN B 2 110 ? 32.93366 -8.05160 35.85266 1.000 64.39566 110 GLN A CA 1
ATOM 2128 C C . GLN B 2 110 ? 33.65619 -6.90298 35.16420 1.000 64.78382 110 GLN A C 1
ATOM 2129 O O . GLN B 2 110 ? 33.37549 -6.58665 34.00442 1.000 69.03783 110 GLN A O 1
ATOM 2135 N N . CYS B 2 111 ? 34.58086 -6.27502 35.88578 1.000 56.85954 111 CYS A N 1
ATOM 2136 C CA . CYS B 2 111 ? 35.39509 -5.22656 35.29243 1.000 60.93727 111 CYS A CA 1
ATOM 2137 C C . CYS B 2 111 ? 36.57570 -5.85022 34.55112 1.000 65.73964 111 CYS A C 1
ATOM 2138 O O . CYS B 2 111 ? 36.70967 -7.07508 34.45343 1.000 61.39127 111 CYS A O 1
ATOM 2141 N N . SER B 2 112 ? 37.42700 -4.98808 33.99766 1.000 66.16770 112 SER A N 1
ATOM 2142 C CA . SER B 2 112 ? 38.63985 -5.41584 33.31105 1.000 57.45880 112 SER A CA 1
ATOM 2143 C C . SER B 2 112 ? 39.45390 -6.36675 34.17841 1.000 53.88065 112 SER A C 1
ATOM 2144 O O . SER B 2 112 ? 39.74298 -6.07559 35.33984 1.000 51.92889 112 SER A O 1
ATOM 2147 N N . GLY B 2 113 ? 39.81341 -7.51289 33.60711 1.000 71.61255 113 GLY A N 1
ATOM 2148 C CA . GLY B 2 113 ? 40.68458 -8.44786 34.29242 1.000 84.37427 113 GLY A CA 1
ATOM 2149 C C . GLY B 2 113 ? 39.97150 -9.42797 35.20157 1.000 84.83817 113 GLY A C 1
ATOM 2150 O O . GLY B 2 113 ? 40.48927 -9.77510 36.26728 1.000 74.05660 113 GLY A O 1
ATOM 2151 N N . LYS B 2 114 ? 38.79837 -9.89268 34.77530 1.000 81.59016 114 LYS A N 1
ATOM 2152 C CA . LYS B 2 114 ? 38.00943 -10.90309 35.48474 1.000 74.99706 114 LYS A CA 1
ATOM 2153 C C . LYS B 2 114 ? 37.94510 -10.62554 36.98668 1.000 73.99394 114 LYS A C 1
ATOM 2154 O O . LYS B 2 114 ? 38.30003 -11.45467 37.82454 1.000 62.41975 114 LYS A O 1
ATOM 2160 N N . VAL B 2 115 ? 37.47189 -9.42755 37.31551 1.000 80.42157 115 VAL A N 1
ATOM 2161 C CA . VAL B 2 115 ? 37.44699 -8.94485 38.68982 1.000 69.69107 115 VAL A CA 1
ATOM 2162 C C . VAL B 2 115 ? 36.00072 -8.70717 39.11040 1.000 57.49036 115 VAL A C 1
ATOM 2163 O O . VAL B 2 115 ? 35.16247 -8.29719 38.29923 1.000 44.88148 115 VAL A O 1
ATOM 2167 N N . ALA B 2 116 ? 35.70649 -8.99479 40.37561 1.000 56.96080 116 ALA A N 1
ATOM 2168 C CA . ALA B 2 116 ? 34.37744 -8.97353 40.98146 1.000 53.54577 116 ALA A CA 1
ATOM 2169 C C . ALA B 2 116 ? 34.04424 -7.58231 41.52244 1.000 47.36249 116 ALA A C 1
ATOM 2170 O O . ALA B 2 116 ? 34.93583 -6.87631 42.00620 1.000 40.09419 116 ALA A O 1
ATOM 2172 N N . PRO B 2 117 ? 32.76094 -7.17612 41.42723 1.000 50.08600 117 PRO A N 1
ATOM 2173 C CA . PRO B 2 117 ? 32.32582 -5.89642 42.00986 1.000 37.97297 117 PRO A CA 1
ATOM 2174 C C . PRO B 2 117 ? 32.77528 -5.68799 43.44915 1.000 38.87103 117 PRO A C 1
ATOM 2175 O O . PRO B 2 117 ? 32.75552 -6.61919 44.26142 1.000 39.12731 117 PRO A O 1
ATOM 2179 N N . GLY B 2 118 ? 33.17932 -4.46012 43.77222 1.000 39.96056 118 GLY A N 1
ATOM 2180 C CA . GLY B 2 118 ? 33.68207 -4.11570 45.08128 1.000 34.70908 118 GLY A CA 1
ATOM 2181 C C . GLY B 2 118 ? 35.19095 -4.16776 45.21270 1.000 36.24350 118 GLY A C 1
ATOM 2182 O O . GLY B 2 118 ? 35.74492 -3.49060 46.08654 1.000 39.90396 118 GLY A O 1
ATOM 2183 N N . THR B 2 119 ? 35.86409 -4.94555 44.36494 1.000 36.22504 119 THR A N 1
ATOM 2184 C CA . THR B 2 119 ? 37.30796 -5.11985 44.47093 1.000 36.98076 119 THR A CA 1
ATOM 2185 C C . THR B 2 119 ? 38.04345 -3.82281 44.16564 1.000 36.80244 119 THR A C 1
ATOM 2186 O O . THR B 2 119 ? 37.76997 -3.15647 43.16505 1.000 46.97355 119 THR A O 1
ATOM 2190 N N . LEU B 2 120 ? 38.97582 -3.46280 45.04032 1.000 36.37805 120 LEU A N 1
ATOM 2191 C CA . LEU B 2 120 ? 39.77844 -2.26969 44.83453 1.000 36.38495 120 LEU A CA 1
ATOM 2192 C C . LEU B 2 120 ? 41.06264 -2.58632 44.07364 1.000 38.38432 120 LEU A C 1
ATOM 2193 O O . LEU B 2 120 ? 41.60337 -3.69244 44.15294 1.000 39.66144 120 LEU A O 1
ATOM 2198 N N . GLU B 2 121 ? 41.54776 -1.59436 43.32887 1.000 39.01026 121 GLU A N 1
ATOM 2199 C CA . GLU B 2 121 ? 42.90590 -1.58854 42.80169 1.000 41.03817 121 GLU A CA 1
ATOM 2200 C C . GLU B 2 121 ? 43.65509 -0.37918 43.33982 1.000 40.45155 121 GLU A C 1
ATOM 2201 O O . GLU B 2 121 ? 43.09786 0.72249 43.42874 1.000 39.17617 121 GLU A O 1
ATOM 2207 N N . TRP B 2 122 ? 44.92372 -0.59385 43.68959 1.000 41.68426 122 TRP A N 1
ATOM 2208 C CA . TRP B 2 122 ? 45.74408 0.39385 44.37491 1.000 41.24316 122 TRP A CA 1
ATOM 2209 C C . TRP B 2 122 ? 46.97256 0.73996 43.54409 1.000 43.76479 122 TRP A C 1
ATOM 2210 O O . TRP B 2 122 ? 47.50037 -0.10468 42.81322 1.000 46.18401 122 TRP A O 1
ATOM 2221 N N . GLN B 2 123 ? 47.41624 1.99269 43.65543 1.000 47.93475 123 GLN A N 1
ATOM 2222 C CA . GLN B 2 123 ? 48.68088 2.45147 43.09767 1.000 45.90940 123 GLN A CA 1
ATOM 2223 C C . GLN B 2 123 ? 49.45379 3.20008 44.17477 1.000 45.18937 123 GLN A C 1
ATOM 2224 O O . GLN B 2 123 ? 48.88082 4.00415 44.91685 1.000 42.93691 123 GLN A O 1
ATOM 2230 N N . LEU B 2 124 ? 50.75476 2.92872 44.26475 1.000 47.39256 124 LEU A N 1
ATOM 2231 C CA . LEU B 2 124 ? 51.62416 3.54241 45.26290 1.000 49.53143 124 LEU A CA 1
ATOM 2232 C C . LEU B 2 124 ? 52.71411 4.33188 44.55067 1.000 49.66850 124 LEU A C 1
ATOM 2233 O O . LEU B 2 124 ? 53.48382 3.76419 43.76794 1.000 52.75875 124 LEU A O 1
ATOM 2238 N N . GLN B 2 125 ? 52.77302 5.63654 44.81916 1.000 58.00625 125 GLN A N 1
ATOM 2239 C CA . GLN B 2 125 ? 53.71351 6.54881 44.18266 1.000 56.79723 125 GLN A CA 1
ATOM 2240 C C . GLN B 2 125 ? 54.65317 7.16212 45.20725 1.000 54.63998 125 GLN A C 1
ATOM 2241 O O . GLN B 2 125 ? 54.22360 7.59142 46.28077 1.000 60.56277 125 GLN A O 1
ATOM 2247 N N . ALA B 2 126 ? 55.93121 7.24641 44.85434 1.000 54.04596 126 ALA A N 1
ATOM 2248 C CA . ALA B 2 126 ? 56.84683 8.03431 45.66163 1.000 54.34759 126 ALA A CA 1
ATOM 2249 C C . ALA B 2 126 ? 56.49151 9.51881 45.56657 1.000 65.18234 126 ALA A C 1
ATOM 2250 O O . ALA B 2 126 ? 55.86530 9.97490 44.60574 1.000 64.38839 126 ALA A O 1
ATOM 2252 N N . CYS B 2 127 ? 56.93261 10.27837 46.57039 1.000 85.61846 127 CYS A N 1
ATOM 2253 C CA . CYS B 2 127 ? 56.43052 11.61967 46.82654 1.000 89.28414 127 CYS A CA 1
ATOM 2254 C C . CYS B 2 127 ? 57.52130 12.44834 47.48972 1.000 102.01342 127 CYS A C 1
ATOM 2255 O O . CYS B 2 127 ? 58.29572 11.92439 48.29007 1.000 95.63882 127 CYS A O 1
ATOM 2258 N N . GLU B 2 128 ? 57.59081 13.73496 47.15099 1.000 148.94089 128 GLU A N 1
ATOM 2259 C CA . GLU B 2 128 ? 58.41728 14.67852 47.89972 1.000 149.92052 128 GLU A CA 1
ATOM 2260 C C . GLU B 2 128 ? 57.68418 16.00836 47.99113 1.000 150.00572 128 GLU A C 1
ATOM 2261 O O . GLU B 2 128 ? 57.41019 16.63794 46.96401 1.000 150.01340 128 GLU A O 1
ATOM 2267 N N . ASP B 2 129 ? 57.39447 16.44183 49.21889 1.000 152.92647 129 ASP A N 1
ATOM 2268 C CA . ASP B 2 129 ? 56.66482 17.68951 49.42038 1.000 150.22631 129 ASP A CA 1
ATOM 2269 C C . ASP B 2 129 ? 57.57573 18.89876 49.24489 1.000 151.72979 129 ASP A C 1
ATOM 2270 O O . ASP B 2 129 ? 57.27507 19.80274 48.45808 1.000 151.42960 129 ASP A O 1
ATOM 2275 N N . GLN B 2 130 ? 58.69312 18.92222 49.96027 1.000 152.03408 130 GLN A N 1
ATOM 2276 C CA . GLN B 2 130 ? 59.70756 19.96068 49.93788 1.000 153.13584 130 GLN A CA 1
ATOM 2277 C C . GLN B 2 130 ? 60.88888 19.48794 49.09238 1.000 153.67889 130 GLN A C 1
ATOM 2278 O O . GLN B 2 130 ? 60.78593 18.49654 48.36035 1.000 153.12787 130 GLN A O 1
ATOM 2284 N N . GLN B 2 131 ? 62.01106 20.20554 49.16925 1.000 154.79895 131 GLN A N 1
ATOM 2285 C CA . GLN B 2 131 ? 63.24610 19.86038 48.46096 1.000 155.52966 131 GLN A CA 1
ATOM 2286 C C . GLN B 2 131 ? 63.85114 18.53774 48.91520 1.000 155.44962 131 GLN A C 1
ATOM 2287 O O . GLN B 2 131 ? 64.94355 18.22784 48.41746 1.000 156.15209 131 GLN A O 1
ATOM 2293 N N . ALA B 2 132 ? 63.19511 17.78641 49.80328 1.000 154.70879 132 ALA A N 1
ATOM 2294 C CA . ALA B 2 132 ? 63.76963 16.59787 50.43235 1.000 154.75584 132 ALA A CA 1
ATOM 2295 C C . ALA B 2 132 ? 65.05807 16.96230 51.17364 1.000 156.00846 132 ALA A C 1
ATOM 2296 O O . ALA B 2 132 ? 66.15868 16.52436 50.83021 1.000 156.71349 132 ALA A O 1
ATOM 2298 N N . CYS B 2 133 ? 64.89279 17.80073 52.19471 1.000 160.39803 133 CYS A N 1
ATOM 2299 C CA . CYS B 2 133 ? 66.00397 18.31252 52.99239 1.000 157.51798 133 CYS A CA 1
ATOM 2300 C C . CYS B 2 133 ? 66.80181 17.18961 53.64784 1.000 157.89382 133 CYS A C 1
ATOM 2301 O O . CYS B 2 133 ? 67.97549 16.98757 53.33435 1.000 158.79995 133 CYS A O 1
ATOM 2304 N N . GLU C 3 25 ? 51.35861 -14.45744 4.73049 1.000 60.85211 48 GLU C N 1
ATOM 2305 C CA . GLU C 3 25 ? 51.94402 -15.78141 4.92230 1.000 58.67913 48 GLU C CA 1
ATOM 2306 C C . GLU C 3 25 ? 53.47369 -15.75809 4.87080 1.000 58.77439 48 GLU C C 1
ATOM 2307 O O . GLU C 3 25 ? 54.08197 -14.76695 4.46016 1.000 55.85196 48 GLU C O 1
ATOM 2313 N N . VAL C 3 26 ? 54.08869 -16.86434 5.28725 1.000 54.59801 49 VAL C N 1
ATOM 2314 C CA . VAL C 3 26 ? 55.53241 -16.94998 5.47975 1.000 53.56669 49 VAL C CA 1
ATOM 2315 C C . VAL C 3 26 ? 56.04397 -18.22495 4.81893 1.000 65.92188 49 VAL C C 1
ATOM 2316 O O . VAL C 3 26 ? 55.62735 -19.33316 5.17809 1.000 67.44408 49 VAL C O 1
ATOM 2320 N N . TYR C 3 27 ? 56.94577 -18.06900 3.85392 1.000 61.54196 50 TYR C N 1
ATOM 2321 C CA . TYR C 3 27 ? 57.54057 -19.19390 3.14168 1.000 51.64008 50 TYR C CA 1
ATOM 2322 C C . TYR C 3 27 ? 58.86202 -19.59953 3.79065 1.000 50.11913 50 TYR C C 1
ATOM 2323 O O . TYR C 3 27 ? 59.64178 -18.73598 4.20357 1.000 48.80416 50 TYR C O 1
ATOM 2332 N N . PRO C 3 28 ? 59.11481 -20.90704 3.87988 1.000 54.19583 51 PRO C N 1
ATOM 2333 C CA . PRO C 3 28 ? 60.26970 -21.40399 4.64523 1.000 51.94642 51 PRO C CA 1
ATOM 2334 C C . PRO C 3 28 ? 61.58799 -21.09691 3.94672 1.000 55.63091 51 PRO C C 1
ATOM 2335 O O . PRO C 3 28 ? 61.81101 -21.50151 2.80301 1.000 61.90433 51 PRO C O 1
ATOM 2339 N N . ILE C 3 29 ? 62.46785 -20.37823 4.65023 1.000 54.05570 52 ILE C N 1
ATOM 2340 C CA . ILE C 3 29 ? 63.81490 -20.13597 4.13944 1.000 55.24885 52 ILE C CA 1
ATOM 2341 C C . ILE C 3 29 ? 64.65620 -21.40603 4.20402 1.000 56.30118 52 ILE C C 1
ATOM 2342 O O . ILE C 3 29 ? 65.56658 -21.59684 3.38759 1.000 63.10124 52 ILE C O 1
ATOM 2347 N N . ASP C 3 30 ? 64.36863 -22.29758 5.15625 1.000 53.82992 53 ASP C N 1
ATOM 2348 C CA . ASP C 3 30 ? 65.13259 -23.53764 5.24932 1.000 51.01749 53 ASP C CA 1
ATOM 2349 C C . ASP C 3 30 ? 64.82351 -24.47513 4.08928 1.000 52.90701 53 ASP C C 1
ATOM 2350 O O . ASP C 3 30 ? 65.66034 -25.30914 3.72779 1.000 65.79887 53 ASP C O 1
ATOM 2355 N N . GLN C 3 31 ? 63.63617 -24.36256 3.49792 1.000 53.56459 54 GLN C N 1
ATOM 2356 C CA . GLN C 3 31 ? 63.33097 -25.16333 2.31902 1.000 56.65244 54 GLN C CA 1
ATOM 2357 C C . GLN C 3 31 ? 63.92132 -24.53777 1.06239 1.000 61.78820 54 GLN C C 1
ATOM 2358 O O . GLN C 3 31 ? 64.47233 -25.24576 0.21068 1.000 65.44401 54 GLN C O 1
ATOM 2364 N N . PHE C 3 32 ? 63.80907 -23.21302 0.93582 1.000 62.90435 55 PHE C N 1
ATOM 2365 C CA . PHE C 3 32 ? 64.34401 -22.51845 -0.23116 1.000 66.65715 55 PHE C CA 1
ATOM 2366 C C . PHE C 3 32 ? 65.85547 -22.68546 -0.33739 1.000 65.05252 55 PHE C C 1
ATOM 2367 O O . PHE C 3 32 ? 66.38999 -22.85963 -1.43890 1.000 70.87331 55 PHE C O 1
ATOM 2375 N N . MET C 3 33 ? 66.56182 -22.63525 0.79164 1.000 62.03351 56 MET C N 1
ATOM 2376 C CA . MET C 3 33 ? 68.01682 -22.72278 0.76375 1.000 56.89656 56 MET C CA 1
ATOM 2377 C C . MET C 3 33 ? 68.54814 -24.15096 0.77037 1.000 67.93694 56 MET C C 1
ATOM 2378 O O . MET C 3 33 ? 69.76991 -24.32845 0.71259 1.000 73.77314 56 MET C O 1
ATOM 2383 N N . ASN C 3 34 ? 67.69649 -25.17081 0.84407 1.000 71.75200 57 ASN C N 1
ATOM 2384 C CA . ASN C 3 34 ? 68.20574 -26.53566 0.71377 1.000 70.68007 57 ASN C CA 1
ATOM 2385 C C . ASN C 3 34 ? 68.30289 -26.95587 -0.74650 1.000 75.56496 57 ASN C C 1
ATOM 2386 O O . ASN C 3 34 ? 67.88211 -28.05073 -1.13249 1.000 85.74183 57 ASN C O 1
ATOM 2391 N N . ASN C 3 35 ? 68.89459 -26.09874 -1.57286 1.000 78.34964 58 ASN C N 1
ATOM 2392 C CA . ASN C 3 35 ? 69.10501 -26.34694 -2.98877 1.000 79.68223 58 ASN C CA 1
ATOM 2393 C C . ASN C 3 35 ? 70.56719 -26.08766 -3.32147 1.000 72.50439 58 ASN C C 1
ATOM 2394 O O . ASN C 3 35 ? 71.27243 -25.37815 -2.59919 1.000 81.89073 58 ASN C O 1
ATOM 2399 N N . THR C 3 36 ? 71.01716 -26.67757 -4.42895 1.000 77.55172 59 THR C N 1
ATOM 2400 C CA . THR C 3 36 ? 72.43849 -26.64897 -4.75924 1.000 86.76706 59 THR C CA 1
ATOM 2401 C C . THR C 3 36 ? 72.93675 -25.22280 -4.98194 1.000 91.42077 59 THR C C 1
ATOM 2402 O O . THR C 3 36 ? 73.98732 -24.83491 -4.45744 1.000 90.97093 59 THR C O 1
ATOM 2406 N N . GLU C 3 37 ? 72.19907 -24.42317 -5.75319 1.000 76.32898 60 GLU C N 1
ATOM 2407 C CA . GLU C 3 37 ? 72.66837 -23.09074 -6.11871 1.000 72.16280 60 GLU C CA 1
ATOM 2408 C C . GLU C 3 37 ? 71.51981 -22.09280 -6.13024 1.000 68.61955 60 GLU C C 1
ATOM 2409 O O . GLU C 3 37 ? 70.47315 -22.35067 -6.73258 1.000 70.95862 60 GLU C O 1
ATOM 2415 N N . ILE C 3 38 ? 71.72931 -20.95436 -5.47217 1.000 64.34684 61 ILE C N 1
ATOM 2416 C CA . ILE C 3 38 ? 70.79306 -19.83557 -5.47064 1.000 61.34395 61 ILE C CA 1
ATOM 2417 C C . ILE C 3 38 ? 71.51327 -18.61682 -6.03334 1.000 60.31998 61 ILE C C 1
ATOM 2418 O O . ILE C 3 38 ? 72.47232 -18.12531 -5.42752 1.000 68.20306 61 ILE C O 1
ATOM 2423 N N . TRP C 3 39 ? 71.03954 -18.11592 -7.17046 1.000 61.53381 62 TRP C N 1
ATOM 2424 C CA . TRP C 3 39 ? 71.66217 -16.97795 -7.83859 1.000 61.00034 62 TRP C CA 1
ATOM 2425 C C . TRP C 3 39 ? 70.88439 -15.69495 -7.57690 1.000 57.98846 62 TRP C C 1
ATOM 2426 O O . TRP C 3 39 ? 69.65301 -15.70466 -7.52678 1.000 57.69358 62 TRP C O 1
ATOM 2437 N N . VAL C 3 40 ? 71.61298 -14.59270 -7.41403 1.000 56.21084 63 VAL C N 1
ATOM 2438 C CA . VAL C 3 40 ? 71.00757 -13.26492 -7.33266 1.000 54.27462 63 VAL C CA 1
ATOM 2439 C C . VAL C 3 40 ? 70.78586 -12.75685 -8.75708 1.000 58.40180 63 VAL C C 1
ATOM 2440 O O . VAL C 3 40 ? 71.74039 -12.43752 -9.47034 1.000 80.12864 63 VAL C O 1
ATOM 2444 N N . PHE C 3 41 ? 69.51920 -12.67988 -9.17430 1.000 59.92604 64 PHE C N 1
ATOM 2445 C CA . PHE C 3 41 ? 69.15304 -12.25036 -10.51935 1.000 69.11051 64 PHE C CA 1
ATOM 2446 C C . PHE C 3 41 ? 68.91922 -10.74890 -10.62348 1.000 63.64265 64 PHE C C 1
ATOM 2447 O O . PHE C 3 41 ? 69.12609 -10.17291 -11.69767 1.000 61.76463 64 PHE C O 1
ATOM 2455 N N . ASN C 3 42 ? 68.49543 -10.10098 -9.53972 1.000 55.42157 65 ASN C N 1
ATOM 2456 C CA . ASN C 3 42 ? 68.22647 -8.66934 -9.55789 1.000 54.82171 65 ASN C CA 1
ATOM 2457 C C . ASN C 3 42 ? 68.30482 -8.14447 -8.13235 1.000 52.65216 65 ASN C C 1
ATOM 2458 O O . ASN C 3 42 ? 67.88435 -8.82561 -7.19474 1.000 51.74258 65 ASN C O 1
ATOM 2463 N N . THR C 3 43 ? 68.83477 -6.93318 -7.97853 1.000 52.23104 66 THR C N 1
ATOM 2464 C CA . THR C 3 43 ? 69.08548 -6.39516 -6.64926 1.000 50.90292 66 THR C CA 1
ATOM 2465 C C . THR C 3 43 ? 69.11558 -4.87484 -6.70525 1.000 51.62432 66 THR C C 1
ATOM 2466 O O . THR C 3 43 ? 69.41686 -4.28140 -7.74491 1.000 52.63214 66 THR C O 1
ATOM 2470 N N . THR C 3 44 ? 68.77947 -4.25667 -5.57311 1.000 47.23545 67 THR C N 1
ATOM 2471 C CA . THR C 3 44 ? 68.94437 -2.82367 -5.37431 1.000 47.20375 67 THR C CA 1
ATOM 2472 C C . THR C 3 44 ? 70.16112 -2.49957 -4.51720 1.000 45.84579 67 THR C C 1
ATOM 2473 O O . THR C 3 44 ? 70.34638 -1.33989 -4.13200 1.000 46.05957 67 THR C O 1
ATOM 2477 N N . GLN C 3 45 ? 70.97468 -3.50066 -4.19692 1.000 45.12087 68 GLN C N 1
ATOM 2478 C CA . GLN C 3 45 ? 72.24092 -3.25862 -3.52428 1.000 45.05806 68 GLN C CA 1
ATOM 2479 C C . GLN C 3 45 ? 73.07642 -2.28118 -4.34460 1.000 47.26073 68 GLN C C 1
ATOM 2480 O O . GLN C 3 45 ? 73.25273 -2.48806 -5.55306 1.000 52.65531 68 GLN C O 1
ATOM 2486 N N . PRO C 3 46 ? 73.58561 -1.20755 -3.74368 1.000 48.13249 69 PRO C N 1
ATOM 2487 C CA . PRO C 3 46 ? 74.40772 -0.25464 -4.50523 1.000 51.45567 69 PRO C CA 1
ATOM 2488 C C . PRO C 3 46 ? 75.68126 -0.90178 -5.03106 1.000 56.21792 69 PRO C C 1
ATOM 2489 O O . PRO C 3 46 ? 76.48230 -1.44949 -4.26958 1.000 55.40927 69 PRO C O 1
ATOM 2493 N N . ASP C 3 47 ? 75.84942 -0.83664 -6.35052 1.000 59.46923 70 ASP C N 1
ATOM 2494 C CA . ASP C 3 47 ? 77.04276 -1.31590 -7.03986 1.000 59.28853 70 ASP C CA 1
ATOM 2495 C C . ASP C 3 47 ? 77.39762 -2.75377 -6.65488 1.000 56.34015 70 ASP C C 1
ATOM 2496 O O . ASP C 3 47 ? 78.45189 -2.99867 -6.05264 1.000 57.52446 70 ASP C O 1
ATOM 2501 N N . PRO C 3 48 ? 76.54002 -3.72585 -6.97433 1.000 53.94958 71 PRO C N 1
ATOM 2502 C CA . PRO C 3 48 ? 76.78531 -5.09149 -6.52003 1.000 52.39035 71 PRO C CA 1
ATOM 2503 C C . PRO C 3 48 ? 77.85407 -5.76212 -7.36377 1.000 54.72830 71 PRO C C 1
ATOM 2504 O O . PRO C 3 48 ? 78.01770 -5.44208 -8.55357 1.000 57.04605 71 PRO C O 1
ATOM 2508 N N . PRO C 3 49 ? 78.60662 -6.69791 -6.79106 1.000 54.79774 72 PRO C N 1
ATOM 2509 C CA . PRO C 3 49 ? 79.56749 -7.46323 -7.59086 1.000 57.08101 72 PRO C CA 1
ATOM 2510 C C . PRO C 3 49 ? 78.86204 -8.46810 -8.48825 1.000 61.36501 72 PRO C C 1
ATOM 2511 O O . PRO C 3 49 ? 77.72503 -8.87804 -8.24382 1.000 73.45241 72 PRO C O 1
ATOM 2515 N N . ASN C 3 50 ? 79.56332 -8.86101 -9.54784 1.000 58.49535 73 ASN C N 1
ATOM 2516 C CA . ASN C 3 50 ? 79.00474 -9.78862 -10.51919 1.000 58.42352 73 ASN C CA 1
ATOM 2517 C C . ASN C 3 50 ? 78.94575 -11.20759 -9.96033 1.000 64.15269 73 ASN C C 1
ATOM 2518 O O . ASN C 3 50 ? 79.73506 -11.59302 -9.09246 1.000 71.07777 73 ASN C O 1
ATOM 2523 N N . CYS C 3 51 ? 77.97956 -11.98017 -10.46552 1.000 56.65474 74 CYS C N 1
ATOM 2524 C CA . CYS C 3 51 ? 77.87393 -13.41939 -10.20567 1.000 56.70313 74 CYS C CA 1
ATOM 2525 C C . CYS C 3 51 ? 77.70760 -13.73649 -8.71933 1.000 58.36119 74 CYS C C 1
ATOM 2526 O O . CYS C 3 51 ? 78.28614 -14.69588 -8.20858 1.000 69.15646 74 CYS C O 1
ATOM 2529 N N . LYS C 3 52 ? 76.90464 -12.93865 -8.01813 1.000 60.91665 75 LYS C N 1
ATOM 2530 C CA . LYS C 3 52 ? 76.57922 -13.25944 -6.63277 1.000 53.12103 75 LYS C CA 1
ATOM 2531 C C . LYS C 3 52 ? 75.73384 -14.52574 -6.57066 1.000 53.89991 75 LYS C C 1
ATOM 2532 O O . LYS C 3 52 ? 74.71014 -14.63387 -7.25245 1.000 58.28187 75 LYS C O 1
ATOM 2538 N N . LYS C 3 53 ? 76.16660 -15.48942 -5.75807 1.000 65.30786 76 LYS C N 1
ATOM 2539 C CA . LYS C 3 53 ? 75.42845 -16.73382 -5.60112 1.000 65.05439 76 LYS C CA 1
ATOM 2540 C C . LYS C 3 53 ? 75.75321 -17.35880 -4.25243 1.000 67.89305 76 LYS C C 1
ATOM 2541 O O . LYS C 3 53 ? 76.81402 -17.11755 -3.66838 1.000 68.96658 76 LYS C O 1
ATOM 2547 N N . ASP C 3 54 ? 74.81589 -18.16832 -3.76852 1.000 73.41475 77 ASP C N 1
ATOM 2548 C CA . ASP C 3 54 ? 75.00154 -19.01239 -2.59901 1.000 65.78193 77 ASP C CA 1
ATOM 2549 C C . ASP C 3 54 ? 74.95359 -20.47333 -3.02436 1.000 65.79167 77 ASP C C 1
ATOM 2550 O O . ASP C 3 54 ? 74.11952 -20.86525 -3.84655 1.000 66.71513 77 ASP C O 1
ATOM 2555 N N . LYS C 3 55 ? 75.85518 -21.27357 -2.46689 1.000 67.43096 78 LYS C N 1
ATOM 2556 C CA . LYS C 3 55 ? 75.88918 -22.71151 -2.69508 1.000 69.60906 78 LYS C CA 1
ATOM 2557 C C . LYS C 3 55 ? 75.73940 -23.39322 -1.34552 1.000 69.64655 78 LYS C C 1
ATOM 2558 O O . LYS C 3 55 ? 76.61122 -23.25281 -0.48097 1.000 70.16950 78 LYS C O 1
ATOM 2564 N N . SER C 3 56 ? 74.63694 -24.11019 -1.15716 1.000 69.39695 79 SER C N 1
ATOM 2565 C CA . SER C 3 56 ? 74.44210 -24.81256 0.10008 1.000 69.74573 79 SER C CA 1
ATOM 2566 C C . SER C 3 56 ? 75.51000 -25.88235 0.26556 1.000 72.93629 79 SER C C 1
ATOM 2567 O O . SER C 3 56 ? 75.89492 -26.56104 -0.68926 1.000 75.19913 79 SER C O 1
ATOM 2570 N N . LYS C 3 57 ? 76.02281 -26.00712 1.48762 1.000 73.45203 80 LYS C N 1
ATOM 2571 C CA . LYS C 3 57 ? 76.88557 -27.13878 1.80481 1.000 76.93799 80 LYS C CA 1
ATOM 2572 C C . LYS C 3 57 ? 76.25838 -28.04429 2.85402 1.000 77.74654 80 LYS C C 1
ATOM 2573 O O . LYS C 3 57 ? 76.14632 -29.25061 2.60931 1.000 80.40244 80 LYS C O 1
ATOM 2579 N N . SER C 3 58 ? 75.80179 -27.51980 3.99083 1.000 75.80826 81 SER C N 1
ATOM 2580 C CA . SER C 3 58 ? 75.18165 -28.40279 4.97694 1.000 76.84815 81 SER C CA 1
ATOM 2581 C C . SER C 3 58 ? 74.28796 -27.59785 5.90343 1.000 73.90033 81 SER C C 1
ATOM 2582 O O . SER C 3 58 ? 74.76828 -26.71445 6.61730 1.000 72.77533 81 SER C O 1
ATOM 2585 N N . MET C 3 59 ? 73.00003 -27.91217 5.90224 1.000 73.03400 82 MET C N 1
ATOM 2586 C CA . MET C 3 59 ? 72.03218 -27.21845 6.73330 1.000 71.31262 82 MET C CA 1
ATOM 2587 C C . MET C 3 59 ? 71.77250 -28.01362 8.00544 1.000 75.81143 82 MET C C 1
ATOM 2588 O O . MET C 3 59 ? 71.78392 -29.24657 7.99528 1.000 77.82493 82 MET C O 1
ATOM 2593 N N . THR C 3 60 ? 71.58027 -27.29720 9.10577 1.000 70.72106 83 THR C N 1
ATOM 2594 C CA . THR C 3 60 ? 71.24717 -27.90207 10.38150 1.000 72.10640 83 THR C CA 1
ATOM 2595 C C . THR C 3 60 ? 69.78325 -27.60023 10.70129 1.000 70.28780 83 THR C C 1
ATOM 2596 O O . THR C 3 60 ? 69.04159 -27.04078 9.88567 1.000 68.33668 83 THR C O 1
ATOM 2600 N N . GLN C 3 61 ? 69.36713 -27.95412 11.91609 1.000 74.00508 84 GLN C N 1
ATOM 2601 C CA . GLN C 3 61 ? 67.99454 -27.69848 12.33890 1.000 69.98036 84 GLN C CA 1
ATOM 2602 C C . GLN C 3 61 ? 67.76730 -26.23071 12.68220 1.000 67.04176 84 GLN C C 1
ATOM 2603 O O . GLN C 3 61 ? 66.63742 -25.74170 12.57853 1.000 65.57043 84 GLN C O 1
ATOM 2609 N N . THR C 3 62 ? 68.81621 -25.51757 13.09587 1.000 66.55833 85 THR C N 1
ATOM 2610 C CA . THR C 3 62 ? 68.70797 -24.12370 13.50047 1.000 64.29513 85 THR C CA 1
ATOM 2611 C C . THR C 3 62 ? 69.57255 -23.17821 12.68266 1.000 62.97545 85 THR C C 1
ATOM 2612 O O . THR C 3 62 ? 69.45383 -21.95937 12.85106 1.000 61.23526 85 THR C O 1
ATOM 2616 N N . ALA C 3 63 ? 70.43150 -23.69568 11.80968 1.000 64.04398 86 ALA C N 1
ATOM 2617 C CA . ALA C 3 63 ? 71.31701 -22.86510 11.01119 1.000 63.22605 86 ALA C CA 1
ATOM 2618 C C . ALA C 3 63 ? 71.69456 -23.63098 9.75456 1.000 64.28517 86 ALA C C 1
ATOM 2619 O O . ALA C 3 63 ? 71.58367 -24.85574 9.69391 1.000 66.20157 86 ALA C O 1
ATOM 2621 N N . THR C 3 64 ? 72.12506 -22.89222 8.73943 1.000 63.28452 87 THR C N 1
ATOM 2622 C CA . THR C 3 64 ? 72.64170 -23.47814 7.51133 1.000 64.46535 87 THR C CA 1
ATOM 2623 C C . THR C 3 64 ? 74.05584 -22.97060 7.27835 1.000 65.30902 87 THR C C 1
ATOM 2624 O O . THR C 3 64 ? 74.31530 -21.76932 7.39057 1.000 63.95384 87 THR C O 1
ATOM 2628 N N . SER C 3 65 ? 74.97078 -23.88024 6.96825 1.000 67.91327 88 SER C N 1
ATOM 2629 C CA . SER C 3 65 ? 76.31770 -23.52484 6.55962 1.000 69.28465 88 SER C CA 1
ATOM 2630 C C . SER C 3 65 ? 76.36959 -23.55721 5.03967 1.000 69.22979 88 SER C C 1
ATOM 2631 O O . SER C 3 65 ? 75.93493 -24.54044 4.42017 1.000 70.19943 88 SER C O 1
ATOM 2634 N N . PHE C 3 66 ? 76.87326 -22.47394 4.44656 1.000 68.34819 89 PHE C N 1
ATOM 2635 C CA . PHE C 3 66 ? 76.83902 -22.31038 2.99966 1.000 68.12961 89 PHE C CA 1
ATOM 2636 C C . PHE C 3 66 ? 78.03220 -21.47822 2.54447 1.000 68.98778 89 PHE C C 1
ATOM 2637 O O . PHE C 3 66 ? 78.78733 -20.93194 3.35498 1.000 70.66333 89 PHE C O 1
ATOM 2645 N N . VAL C 3 67 ? 78.21732 -21.42794 1.22562 1.000 69.47214 90 VAL C N 1
ATOM 2646 C CA . VAL C 3 67 ? 79.32083 -20.71048 0.59395 1.000 70.67055 90 VAL C CA 1
ATOM 2647 C C . VAL C 3 67 ? 78.73854 -19.57920 -0.24435 1.000 68.59518 90 VAL C C 1
ATOM 2648 O O . VAL C 3 67 ? 77.97883 -19.82391 -1.18948 1.000 69.89245 90 VAL C O 1
ATOM 2652 N N . ARG C 3 68 ? 79.09629 -18.34203 0.09613 1.000 67.89674 91 ARG C N 1
ATOM 2653 C CA . ARG C 3 68 ? 78.69303 -17.16321 -0.66259 1.000 66.50852 91 ARG C CA 1
ATOM 2654 C C . ARG C 3 68 ? 79.81835 -16.78533 -1.61997 1.000 73.17032 91 ARG C C 1
ATOM 2655 O O . ARG C 3 68 ? 80.94974 -16.54311 -1.18879 1.000 70.44712 91 ARG C O 1
ATOM 2663 N N . SER C 3 69 ? 79.50701 -16.72302 -2.91058 1.000 78.36281 92 SER C N 1
ATOM 2664 C CA . SER C 3 69 ? 80.50391 -16.50824 -3.94822 1.000 70.95580 92 SER C CA 1
ATOM 2665 C C . SER C 3 69 ? 80.18305 -15.25182 -4.74807 1.000 70.21443 92 SER C C 1
ATOM 2666 O O . SER C 3 69 ? 79.01421 -14.89769 -4.93311 1.000 68.23073 92 SER C O 1
ATOM 2669 N N . HIS C 3 70 ? 81.23221 -14.57599 -5.21910 1.000 72.19862 93 HIS C N 1
ATOM 2670 C CA . HIS C 3 70 ? 81.04506 -13.42737 -6.10464 1.000 72.18431 93 HIS C CA 1
ATOM 2671 C C . HIS C 3 70 ? 82.34028 -13.14467 -6.85735 1.000 78.53844 93 HIS C C 1
ATOM 2672 O O . HIS C 3 70 ? 83.39346 -13.70374 -6.55259 1.000 93.68770 93 HIS C O 1
ATOM 2679 N N . VAL C 3 71 ? 82.24009 -12.29871 -7.88272 1.000 75.85926 94 VAL C N 1
ATOM 2680 C CA . VAL C 3 71 ? 83.36790 -11.97116 -8.75132 1.000 78.97258 94 VAL C CA 1
ATOM 2681 C C . VAL C 3 71 ? 83.78658 -10.52791 -8.50179 1.000 79.71840 94 VAL C C 1
ATOM 2682 O O . VAL C 3 71 ? 82.94473 -9.62124 -8.47604 1.000 78.13430 94 VAL C O 1
ATOM 2686 N N . LYS C 3 72 ? 85.09078 -10.32133 -8.32864 1.000 82.54668 95 LYS C N 1
ATOM 2687 C CA . LYS C 3 72 ? 85.68071 -9.00297 -8.12547 1.000 84.15040 95 LYS C CA 1
ATOM 2688 C C . LYS C 3 72 ? 86.94406 -8.92250 -8.96756 1.000 88.11450 95 LYS C C 1
ATOM 2689 O O . LYS C 3 72 ? 87.89175 -9.67844 -8.73027 1.000 93.40399 95 LYS C O 1
ATOM 2695 N N . ASN C 3 73 ? 86.95211 -8.01760 -9.95074 1.000 92.77536 96 ASN C N 1
ATOM 2696 C CA . ASN C 3 73 ? 88.07314 -7.85683 -10.88205 1.000 93.43691 96 ASN C CA 1
ATOM 2697 C C . ASN C 3 73 ? 88.40757 -9.15895 -11.60591 1.000 94.57363 96 ASN C C 1
ATOM 2698 O O . ASN C 3 73 ? 89.57472 -9.44302 -11.88672 1.000 98.09601 96 ASN C O 1
ATOM 2703 N N . GLY C 3 74 ? 87.38889 -9.95921 -11.91523 1.000 91.98050 97 GLY C N 1
ATOM 2704 C CA . GLY C 3 74 ? 87.58950 -11.24368 -12.55025 1.000 93.07753 97 GLY C CA 1
ATOM 2705 C C . GLY C 3 74 ? 87.98259 -12.36934 -11.61892 1.000 93.08749 97 GLY C C 1
ATOM 2706 O O . GLY C 3 74 ? 88.16674 -13.50007 -12.08778 1.000 94.33243 97 GLY C O 1
ATOM 2707 N N . ASN C 3 75 ? 88.12447 -12.10061 -10.32274 1.000 95.49365 98 ASN C N 1
ATOM 2708 C CA . ASN C 3 75 ? 88.55427 -13.09398 -9.34644 1.000 82.69233 98 ASN C CA 1
ATOM 2709 C C . ASN C 3 75 ? 87.35157 -13.60296 -8.56285 1.000 80.58348 98 ASN C C 1
ATOM 2710 O O . ASN C 3 75 ? 86.50883 -12.81169 -8.13111 1.000 74.96934 98 ASN C O 1
ATOM 2715 N N . ILE C 3 76 ? 87.27250 -14.91800 -8.38431 1.000 84.32851 99 ILE C N 1
ATOM 2716 C CA . ILE C 3 76 ? 86.18795 -15.52144 -7.61454 1.000 85.21884 99 ILE C CA 1
ATOM 2717 C C . ILE C 3 76 ? 86.54470 -15.48628 -6.13190 1.000 73.79822 99 ILE C C 1
ATOM 2718 O O . ILE C 3 76 ? 87.57442 -16.02755 -5.71530 1.000 70.57183 99 ILE C O 1
ATOM 2723 N N . ILE C 3 77 ? 85.69446 -14.84014 -5.33681 1.000 62.80528 100 ILE C N 1
ATOM 2724 C CA . ILE C 3 77 ? 85.83891 -14.75085 -3.88982 1.000 59.46777 100 ILE C CA 1
ATOM 2725 C C . ILE C 3 77 ? 84.76528 -15.62365 -3.25312 1.000 59.73262 100 ILE C C 1
ATOM 2726 O O . ILE C 3 77 ? 83.59074 -15.56462 -3.65005 1.000 64.58368 100 ILE C O 1
ATOM 2731 N N . GLU C 3 78 ? 85.17391 -16.43292 -2.27207 1.000 55.76864 101 GLU C N 1
ATOM 2732 C CA . GLU C 3 78 ? 84.30887 -17.38077 -1.57710 1.000 53.80170 101 GLU C CA 1
ATOM 2733 C C . GLU C 3 78 ? 84.37131 -17.11614 -0.07766 1.000 56.51733 101 GLU C C 1
ATOM 2734 O O . GLU C 3 78 ? 85.45687 -17.13769 0.51421 1.000 51.43708 101 GLU C O 1
ATOM 2740 N N . GLU C 3 79 ? 83.21121 -16.88882 0.53414 1.000 60.35820 102 GLU C N 1
ATOM 2741 C CA . GLU C 3 79 ? 83.07358 -16.74945 1.97833 1.000 49.53609 102 GLU C CA 1
ATOM 2742 C C . GLU C 3 79 ? 82.33396 -17.96648 2.51691 1.000 44.78430 102 GLU C C 1
ATOM 2743 O O . GLU C 3 79 ? 81.24689 -18.29766 2.03145 1.000 50.87997 102 GLU C O 1
ATOM 2749 N N . ASN C 3 80 ? 82.91704 -18.62969 3.51373 1.000 44.39437 103 ASN C N 1
ATOM 2750 C CA . ASN C 3 80 ? 82.25858 -19.74114 4.19551 1.000 51.73007 103 ASN C CA 1
ATOM 2751 C C . ASN C 3 80 ? 81.46593 -19.18033 5.37167 1.000 52.32237 103 ASN C C 1
ATOM 2752 O O . ASN C 3 80 ? 82.04946 -18.76621 6.37955 1.000 43.30350 103 ASN C O 1
ATOM 2757 N N . LEU C 3 81 ? 80.13926 -19.17518 5.25246 1.000 45.56066 104 LEU C N 1
ATOM 2758 C CA . LEU C 3 81 ? 79.27868 -18.49698 6.20547 1.000 43.95520 104 LEU C CA 1
ATOM 2759 C C . LEU C 3 81 ? 78.33568 -19.48117 6.88405 1.000 48.32224 104 LEU C C 1
ATOM 2760 O O . LEU C 3 81 ? 78.06257 -20.57776 6.37812 1.000 54.45621 104 LEU C O 1
ATOM 2765 N N . VAL C 3 82 ? 77.83972 -19.05717 8.04347 1.000 39.87169 105 VAL C N 1
ATOM 2766 C CA . VAL C 3 82 ? 76.79009 -19.74907 8.78022 1.000 41.71315 105 VAL C CA 1
ATOM 2767 C C . VAL C 3 82 ? 75.65049 -18.76428 8.98813 1.000 40.05104 105 VAL C C 1
ATOM 2768 O O . VAL C 3 82 ? 75.84590 -17.69971 9.59221 1.000 35.84387 105 VAL C O 1
ATOM 2772 N N . GLY C 3 83 ? 74.47263 -19.10678 8.47440 1.000 39.62245 106 GLY C N 1
ATOM 2773 C CA . GLY C 3 83 ? 73.28175 -18.32262 8.68564 1.000 37.28304 106 GLY C CA 1
ATOM 2774 C C . GLY C 3 83 ? 72.39745 -19.00548 9.70674 1.000 39.36851 106 GLY C C 1
ATOM 2775 O O . GLY C 3 83 ? 71.91167 -20.11326 9.48273 1.000 42.32662 106 GLY C O 1
ATOM 2776 N N . ASN C 3 84 ? 72.20150 -18.33808 10.83737 1.000 37.23584 107 ASN C N 1
ATOM 2777 C CA . ASN C 3 84 ? 71.40475 -18.88022 11.92762 1.000 43.96714 107 ASN C CA 1
ATOM 2778 C C . ASN C 3 84 ? 69.93735 -18.54922 11.68619 1.000 45.29426 107 ASN C C 1
ATOM 2779 O O . ASN C 3 84 ? 69.56704 -17.37102 11.61614 1.000 51.48218 107 ASN C O 1
ATOM 2784 N N . PHE C 3 85 ? 69.11800 -19.59013 11.52935 1.000 43.08142 108 PHE C N 1
ATOM 2785 C CA . PHE C 3 85 ? 67.69854 -19.40861 11.25297 1.000 40.68405 108 PHE C CA 1
ATOM 2786 C C . PHE C 3 85 ? 67.00617 -18.66566 12.38385 1.000 41.24491 108 PHE C C 1
ATOM 2787 O O . PHE C 3 85 ? 67.32138 -18.84878 13.56331 1.000 32.16461 108 PHE C O 1
ATOM 2795 N N . THR C 3 86 ? 66.04901 -17.82479 12.00836 1.000 38.17106 109 THR C N 1
ATOM 2796 C CA . THR C 3 86 ? 65.22557 -17.09863 12.95776 1.000 36.14517 109 THR C CA 1
ATOM 2797 C C . THR C 3 86 ? 63.88386 -16.77425 12.31142 1.000 38.85054 109 THR C C 1
ATOM 2798 O O . THR C 3 86 ? 63.67787 -16.97650 11.10507 1.000 41.11347 109 THR C O 1
ATOM 2802 N N . TYR C 3 87 ? 63.00100 -16.18650 13.11912 1.000 40.61113 110 TYR C N 1
ATOM 2803 C CA . TYR C 3 87 ? 61.64914 -15.83141 12.71555 1.000 43.94016 110 TYR C CA 1
ATOM 2804 C C . TYR C 3 87 ? 61.50229 -14.31931 12.70067 1.000 46.89116 110 TYR C C 1
ATOM 2805 O O . TYR C 3 87 ? 61.81022 -13.64867 13.69008 1.000 47.08236 110 TYR C O 1
ATOM 2814 N N . PHE C 3 88 ? 61.04295 -13.79057 11.57512 1.000 50.99793 111 PHE C N 1
ATOM 2815 C CA . PHE C 3 88 ? 60.59164 -12.40918 11.49272 1.000 53.92574 111 PHE C CA 1
ATOM 2816 C C . PHE C 3 88 ? 59.07515 -12.28274 11.55561 1.000 58.12288 111 PHE C C 1
ATOM 2817 O O . PHE C 3 88 ? 58.56369 -11.16695 11.67126 1.000 62.35429 111 PHE C O 1
ATOM 2825 N N . ASN C 3 89 ? 58.35557 -13.39529 11.46991 1.000 57.59262 112 ASN C N 1
ATOM 2826 C CA . ASN C 3 89 ? 56.90250 -13.40372 11.49590 1.000 61.81751 112 ASN C CA 1
ATOM 2827 C C . ASN C 3 89 ? 56.36016 -13.46271 12.92201 1.000 61.96370 112 ASN C C 1
ATOM 2828 O O . ASN C 3 89 ? 57.08083 -13.73885 13.88476 1.000 58.44221 112 ASN C O 1
ATOM 2833 N N . ASP C 3 90 ? 55.05864 -13.19892 13.04075 1.000 66.66734 113 ASP C N 1
ATOM 2834 C CA . ASP C 3 90 ? 54.42331 -13.12928 14.35079 1.000 67.92493 113 ASP C CA 1
ATOM 2835 C C . ASP C 3 90 ? 54.12049 -14.51012 14.92413 1.000 65.08026 113 ASP C C 1
ATOM 2836 O O . ASP C 3 90 ? 54.26072 -14.72018 16.13367 1.000 63.45418 113 ASP C O 1
ATOM 2841 N N . LYS C 3 91 ? 53.69275 -15.45888 14.08673 1.000 65.01439 114 LYS C N 1
ATOM 2842 C CA . LYS C 3 91 ? 53.31635 -16.77093 14.60858 1.000 63.16587 114 LYS C CA 1
ATOM 2843 C C . LYS C 3 91 ? 54.52044 -17.54414 15.14050 1.000 59.03462 114 LYS C C 1
ATOM 2844 O O . LYS C 3 91 ? 54.35965 -18.39806 16.02138 1.000 69.99767 114 LYS C O 1
ATOM 2850 N N . GLU C 3 92 ? 55.72090 -17.26049 14.62770 1.000 54.80226 115 GLU C N 1
ATOM 2851 C CA . GLU C 3 92 ? 56.96205 -17.90710 15.07399 1.000 57.72773 115 GLU C CA 1
ATOM 2852 C C . GLU C 3 92 ? 56.89790 -19.42772 14.95177 1.000 52.13716 115 GLU C C 1
ATOM 2853 O O . GLU C 3 92 ? 57.36207 -20.15854 15.82922 1.000 54.86540 115 GLU C O 1
ATOM 2859 N N . LYS C 3 93 ? 56.32060 -19.91595 13.85758 1.000 50.28597 116 LYS C N 1
ATOM 2860 C CA . LYS C 3 93 ? 56.30670 -21.34869 13.60023 1.000 51.37682 116 LYS C CA 1
ATOM 2861 C C . LYS C 3 93 ? 57.10283 -21.76187 12.37526 1.000 48.58818 116 LYS C C 1
ATOM 2862 O O . LYS C 3 93 ? 57.60552 -22.88658 12.33585 1.000 57.02676 116 LYS C O 1
ATOM 2868 N N . VAL C 3 94 ? 57.25287 -20.88317 11.39074 1.000 50.01449 117 VAL C N 1
ATOM 2869 C CA . VAL C 3 94 ? 58.00672 -21.18402 10.18096 1.000 49.75865 117 VAL C CA 1
ATOM 2870 C C . VAL C 3 94 ? 59.19362 -20.23299 10.10188 1.000 57.67226 117 VAL C C 1
ATOM 2871 O O . VAL C 3 94 ? 59.01256 -19.00861 10.08414 1.000 54.00855 117 VAL C O 1
ATOM 2875 N N . TYR C 3 95 ? 60.40345 -20.79624 10.06439 1.000 50.25971 118 TYR C N 1
ATOM 2876 C CA . TYR C 3 95 ? 61.60318 -19.99751 9.83961 1.000 44.87437 118 TYR C CA 1
ATOM 2877 C C . TYR C 3 95 ? 61.51574 -19.26393 8.50876 1.000 48.28238 118 TYR C C 1
ATOM 2878 O O . TYR C 3 95 ? 61.26298 -19.87388 7.46512 1.000 58.41099 118 TYR C O 1
ATOM 2887 N N . ASP C 3 96 ? 61.73723 -17.94773 8.54398 1.000 45.81335 119 ASP C N 1
ATOM 2888 C CA . ASP C 3 96 ? 61.77947 -17.16072 7.32020 1.000 48.48294 119 ASP C CA 1
ATOM 2889 C C . ASP C 3 96 ? 62.99963 -16.25090 7.23975 1.000 46.96045 119 ASP C C 1
ATOM 2890 O O . ASP C 3 96 ? 63.07305 -15.42623 6.32170 1.000 49.37041 119 ASP C O 1
ATOM 2895 N N . GLY C 3 97 ? 63.95978 -16.36812 8.15588 1.000 38.96073 120 GLY C N 1
ATOM 2896 C CA . GLY C 3 97 ? 65.11608 -15.50367 7.99125 1.000 36.37927 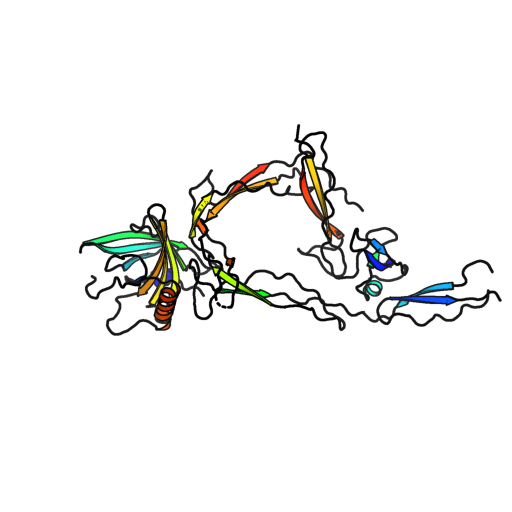120 GLY C CA 1
ATOM 2897 C C . GLY C 3 97 ? 66.37347 -16.09887 8.57660 1.000 37.06079 120 GLY C C 1
ATOM 2898 O O . GLY C 3 97 ? 66.34532 -17.11231 9.27466 1.000 39.50368 120 GLY C O 1
ATOM 2899 N N . ILE C 3 98 ? 67.49088 -15.43943 8.28431 1.000 35.30561 121 ILE C N 1
ATOM 2900 C CA . ILE C 3 98 ? 68.79029 -15.83839 8.80852 1.000 36.19635 121 ILE C CA 1
ATOM 2901 C C . ILE C 3 98 ? 69.53463 -14.61227 9.31354 1.000 34.65120 121 ILE C C 1
ATOM 2902 O O . ILE C 3 98 ? 69.45785 -13.53079 8.71788 1.000 32.57912 121 ILE C O 1
ATOM 2907 N N . TYR C 3 99 ? 70.25341 -14.78712 10.41793 1.000 39.35881 122 TYR C N 1
ATOM 2908 C CA . TYR C 3 99 ? 71.28663 -13.85031 10.83203 1.000 42.72638 122 TYR C CA 1
ATOM 2909 C C . TYR C 3 99 ? 72.63842 -14.37842 10.37189 1.000 45.35745 122 TYR C C 1
ATOM 2910 O O . TYR C 3 99 ? 72.91666 -15.57492 10.48326 1.000 39.03077 122 TYR C O 1
ATOM 2919 N N . ILE C 3 100 ? 73.47792 -13.48414 9.86065 1.000 40.94717 123 ILE C N 1
ATOM 2920 C CA . ILE C 3 100 ? 74.80496 -13.84015 9.37377 1.000 40.64919 123 ILE C CA 1
ATOM 2921 C C . ILE C 3 100 ? 75.82887 -12.96893 10.08082 1.000 46.77275 123 ILE C C 1
ATOM 2922 O O . ILE C 3 100 ? 75.67834 -11.74273 10.13413 1.000 53.37876 123 ILE C O 1
ATOM 2927 N N . SER C 3 101 ? 76.86483 -13.60070 10.61956 1.000 40.85767 124 SER C N 1
ATOM 2928 C CA . SER C 3 101 ? 77.94562 -12.89577 11.28928 1.000 42.88537 124 SER C CA 1
ATOM 2929 C C . SER C 3 101 ? 79.16649 -12.86164 10.38017 1.000 49.58834 124 SER C C 1
ATOM 2930 O O . SER C 3 101 ? 79.52355 -13.87293 9.76730 1.000 52.72988 124 SER C O 1
ATOM 2933 N N . GLY C 3 102 ? 79.78747 -11.68940 10.27814 1.000 52.44573 125 GLY C N 1
ATOM 2934 C CA . GLY C 3 102 ? 81.04610 -11.57974 9.57128 1.000 44.78272 125 GLY C CA 1
ATOM 2935 C C . GLY C 3 102 ? 80.96811 -11.67136 8.06510 1.000 42.51095 125 GLY C C 1
ATOM 2936 O O . GLY C 3 102 ? 81.97626 -11.97957 7.42608 1.000 44.20271 125 GLY C O 1
ATOM 2937 N N . GLU C 3 103 ? 79.80459 -11.42321 7.47155 1.000 39.24788 126 GLU C N 1
ATOM 2938 C CA . GLU C 3 103 ? 79.72345 -11.39531 6.01823 1.000 40.74243 126 GLU C CA 1
ATOM 2939 C C . GLU C 3 103 ? 80.49725 -10.19287 5.49075 1.000 42.70673 126 GLU C C 1
ATOM 2940 O O . GLU C 3 103 ? 80.39200 -9.08662 6.02566 1.000 48.45821 126 GLU C O 1
ATOM 2946 N N . SER C 3 104 ? 81.28716 -10.41464 4.43446 1.000 38.52580 127 SER C N 1
ATOM 2947 C CA . SER C 3 104 ? 82.27661 -9.41904 4.02742 1.000 39.59683 127 SER C CA 1
ATOM 2948 C C . SER C 3 104 ? 81.65427 -8.14122 3.47588 1.000 37.29889 127 SER C C 1
ATOM 2949 O O . SER C 3 104 ? 82.32622 -7.10458 3.45522 1.000 38.41484 127 SER C O 1
ATOM 2952 N N . SER C 3 105 ? 80.40282 -8.18417 3.02454 1.000 34.67903 128 SER C N 1
ATOM 2953 C CA . SER C 3 105 ? 79.70527 -6.99098 2.56646 1.000 32.92505 128 SER C CA 1
ATOM 2954 C C . SER C 3 105 ? 78.91241 -6.33121 3.68478 1.000 32.13470 128 SER C C 1
ATOM 2955 O O . SER C 3 105 ? 78.21911 -5.33861 3.43798 1.000 31.05056 128 SER C O 1
ATOM 2958 N N . GLY C 3 106 ? 79.00000 -6.87282 4.90158 1.000 33.15008 129 GLY C N 1
ATOM 2959 C CA . GLY C 3 106 ? 78.31595 -6.35744 6.06473 1.000 33.44273 129 GLY C CA 1
ATOM 2960 C C . GLY C 3 106 ? 76.89496 -6.82582 6.23207 1.000 34.81666 129 GLY C C 1
ATOM 2961 O O . GLY C 3 106 ? 76.20584 -6.34665 7.14296 1.000 31.44073 129 GLY C O 1
ATOM 2962 N N . VAL C 3 107 ? 76.42978 -7.72937 5.37225 1.000 31.95488 130 VAL C N 1
ATOM 2963 C CA . VAL C 3 107 ? 75.09529 -8.28572 5.51511 1.000 31.09776 130 VAL C CA 1
ATOM 2964 C C . VAL C 3 107 ? 75.00500 -9.00090 6.85213 1.000 30.08104 130 VAL C C 1
ATOM 2965 O O . VAL C 3 107 ? 75.74246 -9.96048 7.11034 1.000 33.68268 130 VAL C O 1
ATOM 2969 N N . TYR C 3 108 ? 74.11244 -8.52553 7.72142 1.000 36.38880 131 TYR C N 1
ATOM 2970 C CA . TYR C 3 108 ? 73.87184 -9.21458 8.97776 1.000 48.28228 131 TYR C CA 1
ATOM 2971 C C . TYR C 3 108 ? 72.53793 -9.93991 9.03036 1.000 45.90456 131 TYR C C 1
ATOM 2972 O O . TYR C 3 108 ? 72.38238 -10.82807 9.87133 1.000 35.41067 131 TYR C O 1
ATOM 2981 N N . ALA C 3 109 ? 71.58810 -9.62301 8.15021 1.000 43.61826 132 ALA C N 1
ATOM 2982 C CA . ALA C 3 109 ? 70.30922 -10.31687 8.23301 1.000 29.14577 132 ALA C CA 1
ATOM 2983 C C . ALA C 3 109 ? 69.68039 -10.44738 6.85426 1.000 28.02396 132 ALA C C 1
ATOM 2984 O O . ALA C 3 109 ? 69.84381 -9.57943 5.99647 1.000 33.61550 132 ALA C O 1
ATOM 2986 N N . GLU C 3 110 ? 68.96397 -11.55117 6.64641 1.000 28.84423 133 GLU C N 1
ATOM 2987 C CA . GLU C 3 110 ? 68.18675 -11.74097 5.42964 1.000 28.67753 133 GLU C CA 1
ATOM 2988 C C . GLU C 3 110 ? 66.81776 -12.30653 5.77454 1.000 29.89562 133 GLU C C 1
ATOM 2989 O O . GLU C 3 110 ? 66.69638 -13.20886 6.60836 1.000 32.70170 133 GLU C O 1
ATOM 2995 N N . HIS C 3 111 ? 65.79481 -11.75620 5.12288 1.000 29.74320 134 HIS C N 1
ATOM 2996 C CA . HIS C 3 111 ? 64.38918 -12.04903 5.38268 1.000 31.21349 134 HIS C CA 1
ATOM 2997 C C . HIS C 3 111 ? 63.73226 -12.47818 4.07542 1.000 32.49451 134 HIS C C 1
ATOM 2998 O O . HIS C 3 111 ? 63.59534 -11.67148 3.15084 1.000 31.92285 134 HIS C O 1
ATOM 3005 N N . LEU C 3 112 ? 63.33657 -13.74657 3.99666 1.000 34.78930 135 LEU C N 1
ATOM 3006 C CA . LEU C 3 112 ? 62.60043 -14.26130 2.84524 1.000 37.08523 135 LEU C CA 1
ATOM 3007 C C . LEU C 3 112 ? 61.12552 -13.91006 2.98831 1.000 38.55430 135 LEU C C 1
ATOM 3008 O O . LEU C 3 112 ? 60.44648 -14.40772 3.89193 1.000 42.97243 135 LEU C O 1
ATOM 3013 N N . TYR C 3 113 ? 60.61978 -13.06498 2.08676 1.000 45.10360 136 TYR C N 1
ATOM 3014 C CA . TYR C 3 113 ? 59.24058 -12.60919 2.16776 1.000 52.94421 136 TYR C CA 1
ATOM 3015 C C . TYR C 3 113 ? 58.35803 -13.06601 1.01110 1.000 54.56918 136 TYR C C 1
ATOM 3016 O O . TYR C 3 113 ? 57.14763 -12.82022 1.05429 1.000 55.13090 136 TYR C O 1
ATOM 3025 N N . TYR C 3 114 ? 58.91142 -13.71964 -0.01164 1.000 51.45978 137 TYR C N 1
ATOM 3026 C CA . TYR C 3 114 ? 58.07769 -14.28818 -1.06452 1.000 50.11428 137 TYR C CA 1
ATOM 3027 C C . TYR C 3 114 ? 58.80951 -15.41933 -1.77123 1.000 53.92535 137 TYR C C 1
ATOM 3028 O O . TYR C 3 114 ? 60.01284 -15.32901 -2.02118 1.000 51.15247 137 TYR C O 1
ATOM 3037 N N . VAL C 3 115 ? 58.06180 -16.47149 -2.10405 1.000 59.19471 138 VAL C N 1
ATOM 3038 C CA . VAL C 3 115 ? 58.55017 -17.58297 -2.91200 1.000 63.51305 138 VAL C CA 1
ATOM 3039 C C . VAL C 3 115 ? 57.51732 -17.88326 -3.98987 1.000 68.56354 138 VAL C C 1
ATOM 3040 O O . VAL C 3 115 ? 56.31649 -17.95522 -3.70337 1.000 68.04361 138 VAL C O 1
ATOM 3044 N N . SER C 3 116 ? 57.98563 -18.05877 -5.22118 1.000 70.61988 139 SER C N 1
ATOM 3045 C CA . SER C 3 116 ? 57.10412 -18.29486 -6.35251 1.000 73.37885 139 SER C CA 1
ATOM 3046 C C . SER C 3 116 ? 56.41228 -19.65319 -6.24626 1.000 79.27652 139 SER C C 1
ATOM 3047 O O . SER C 3 116 ? 56.79038 -20.51939 -5.45245 1.000 78.93580 139 SER C O 1
ATOM 3050 N N . GLU C 3 117 ? 55.37840 -19.82758 -7.07551 1.000 85.34059 140 GLU C N 1
ATOM 3051 C CA . GLU C 3 117 ? 54.63198 -21.08277 -7.09053 1.000 92.10794 140 GLU C CA 1
ATOM 3052 C C . GLU C 3 117 ? 55.50532 -22.23829 -7.56494 1.000 95.32427 140 GLU C C 1
ATOM 3053 O O . GLU C 3 117 ? 55.46867 -23.33053 -6.98562 1.000 97.93975 140 GLU C O 1
ATOM 3059 N N . ASP C 3 118 ? 56.30052 -22.01877 -8.61159 1.000 98.56038 141 ASP C N 1
ATOM 3060 C CA . ASP C 3 118 ? 57.24358 -23.02930 -9.07534 1.000 98.64321 141 ASP C CA 1
ATOM 3061 C C . ASP C 3 118 ? 58.46051 -23.15654 -8.16852 1.000 92.82345 141 ASP C C 1
ATOM 3062 O O . ASP C 3 118 ? 59.32120 -24.00576 -8.42764 1.000 95.16909 141 ASP C O 1
ATOM 3067 N N . LYS C 3 119 ? 58.55023 -22.32632 -7.12816 1.000 85.92410 142 LYS C N 1
ATOM 3068 C CA . LYS C 3 119 ? 59.59677 -22.37927 -6.11509 1.000 85.12347 142 LYS C CA 1
ATOM 3069 C C . LYS C 3 119 ? 60.98064 -22.12166 -6.69641 1.000 78.38215 142 LYS C C 1
ATOM 3070 O O . LYS C 3 119 ? 61.99123 -22.51938 -6.10649 1.000 76.31422 142 LYS C O 1
ATOM 3076 N N . LYS C 3 120 ? 61.04000 -21.45414 -7.84932 1.000 79.16662 143 LYS C N 1
ATOM 3077 C CA . LYS C 3 120 ? 62.29496 -21.03404 -8.45528 1.000 77.02223 143 LYS C CA 1
ATOM 3078 C C . LYS C 3 120 ? 62.60274 -19.56184 -8.22373 1.000 70.55120 143 LYS C C 1
ATOM 3079 O O . LYS C 3 120 ? 63.73910 -19.14384 -8.45287 1.000 67.91097 143 LYS C O 1
ATOM 3085 N N . CYS C 3 121 ? 61.62674 -18.77101 -7.78368 1.000 59.65382 144 CYS C N 1
ATOM 3086 C CA . CYS C 3 121 ? 61.78636 -17.33357 -7.60074 1.000 54.03707 144 CYS C CA 1
ATOM 3087 C C . CYS C 3 121 ? 61.55156 -17.01200 -6.13286 1.000 69.53135 144 CYS C C 1
ATOM 3088 O O . CYS C 3 121 ? 60.58379 -17.49700 -5.53760 1.000 79.44235 144 CYS C O 1
ATOM 3091 N N . GLY C 3 122 ? 62.44006 -16.21313 -5.54752 1.000 67.77936 145 GLY C N 1
ATOM 3092 C CA . GLY C 3 122 ? 62.29495 -15.80472 -4.16517 1.000 60.50978 145 GLY C CA 1
ATOM 3093 C C . GLY C 3 122 ? 62.68259 -14.35594 -3.96269 1.000 48.32920 145 GLY C C 1
ATOM 3094 O O . GLY C 3 122 ? 63.62290 -13.86882 -4.59409 1.000 57.12708 145 GLY C O 1
ATOM 3095 N N . LEU C 3 123 ? 61.96653 -13.64863 -3.09706 1.000 36.87074 146 LEU C N 1
ATOM 3096 C CA . LEU C 3 123 ? 62.21578 -12.23666 -2.84794 1.000 36.92620 146 LEU C CA 1
ATOM 3097 C C . LEU C 3 123 ? 62.79133 -12.06135 -1.44787 1.000 40.18290 146 LEU C C 1
ATOM 3098 O O . LEU C 3 123 ? 62.24766 -12.60194 -0.47829 1.000 42.90622 146 LEU C O 1
ATOM 3103 N N . PHE C 3 124 ? 63.89295 -11.31313 -1.34565 1.000 36.32301 147 PHE C N 1
ATOM 3104 C CA . PHE C 3 124 ? 64.63342 -11.17598 -0.09574 1.000 31.27120 147 PHE C CA 1
ATOM 3105 C C . PHE C 3 124 ? 64.77582 -9.71624 0.31233 1.000 30.98897 147 PHE C C 1
ATOM 3106 O O . PHE C 3 124 ? 65.06736 -8.85656 -0.52428 1.000 33.10519 147 PHE C O 1
ATOM 3114 N N . GLN C 3 125 ? 64.60070 -9.46020 1.61093 1.000 30.51825 148 GLN C N 1
ATOM 3115 C CA . GLN C 3 125 ? 65.03897 -8.23995 2.28306 1.000 30.86786 148 GLN C CA 1
ATOM 3116 C C . GLN C 3 125 ? 66.40656 -8.48840 2.91143 1.000 30.45661 148 GLN C C 1
ATOM 3117 O O . GLN C 3 125 ? 66.54531 -9.36736 3.76617 1.000 29.81468 148 GLN C O 1
ATOM 3123 N N . VAL C 3 126 ? 67.40905 -7.71536 2.50725 1.000 31.36322 149 VAL C N 1
ATOM 3124 C CA . VAL C 3 126 ? 68.77534 -7.89050 2.98487 1.000 31.69760 149 VAL C CA 1
ATOM 3125 C C . VAL C 3 126 ? 69.15384 -6.66833 3.80952 1.000 33.38158 149 VAL C C 1
ATOM 3126 O O . VAL C 3 126 ? 69.07086 -5.53029 3.32561 1.000 34.90565 149 VAL C O 1
ATOM 3130 N N . PHE C 3 127 ? 69.55811 -6.91436 5.05560 1.000 33.60987 150 PHE C N 1
ATOM 3131 C CA . PHE C 3 127 ? 69.99376 -5.90056 6.00366 1.000 35.78833 150 PHE C CA 1
ATOM 3132 C C . PHE C 3 127 ? 71.49779 -6.01350 6.17819 1.000 37.39823 150 PHE C C 1
ATOM 3133 O O . PHE C 3 127 ? 72.00165 -7.08597 6.54614 1.000 36.62224 150 PHE C O 1
ATOM 3141 N N . ALA C 3 128 ? 72.19738 -4.89769 5.96821 1.000 40.18465 151 ALA C N 1
ATOM 3142 C CA . ALA C 3 128 ? 73.64857 -4.85525 6.04120 1.000 42.65836 151 ALA C CA 1
ATOM 3143 C C . ALA C 3 128 ? 74.07106 -3.63965 6.85115 1.000 46.51419 151 ALA C C 1
ATOM 3144 O O . ALA C 3 128 ? 73.35218 -2.64359 6.91277 1.000 47.47337 151 ALA C O 1
ATOM 3146 N N . HIS C 3 129 ? 75.23488 -3.74131 7.49595 1.000 49.17861 152 HIS C N 1
ATOM 3147 C CA . HIS C 3 129 ? 75.81053 -2.65065 8.28060 1.000 53.85329 152 HIS C CA 1
ATOM 3148 C C . HIS C 3 129 ? 77.33010 -2.71397 8.14557 1.000 57.39038 152 HIS C C 1
ATOM 3149 O O . HIS C 3 129 ? 77.95002 -3.70662 8.54512 1.000 56.90226 152 HIS C O 1
ATOM 3156 N N . VAL C 3 130 ? 77.92687 -1.66254 7.56798 1.000 61.40818 153 VAL C N 1
ATOM 3157 C CA . VAL C 3 130 ? 79.36900 -1.52857 7.31452 1.000 65.88253 153 VAL C CA 1
ATOM 3158 C C . VAL C 3 130 ? 79.83059 -0.10681 7.60917 1.000 73.28774 153 VAL C C 1
ATOM 3159 O O . VAL C 3 130 ? 79.50016 0.84128 6.88887 1.000 77.00102 153 VAL C O 1
ATOM 3163 N N . ASN C 3 131 ? 80.61950 0.03468 8.67659 1.000 76.44865 154 ASN C N 1
ATOM 3164 C CA . ASN C 3 131 ? 81.14634 1.30644 9.18686 1.000 83.47893 154 ASN C CA 1
ATOM 3165 C C . ASN C 3 131 ? 80.07644 2.38465 9.38303 1.000 83.86278 154 ASN C C 1
ATOM 3166 O O . ASN C 3 131 ? 80.02345 3.40376 8.68449 1.000 86.82072 154 ASN C O 1
ATOM 3171 N N . ASP C 3 132 ? 79.26480 2.15459 10.41220 1.000 86.04317 155 ASP C N 1
ATOM 3172 C CA . ASP C 3 132 ? 78.32325 3.15058 10.91783 1.000 82.80069 155 ASP C CA 1
ATOM 3173 C C . ASP C 3 132 ? 77.36137 3.58419 9.82385 1.000 79.81607 155 ASP C C 1
ATOM 3174 O O . ASP C 3 132 ? 76.97612 4.74740 9.73495 1.000 83.04753 155 ASP C O 1
ATOM 3179 N N . LYS C 3 133 ? 76.97925 2.63577 8.97678 1.000 74.08026 156 LYS C N 1
ATOM 3180 C CA . LYS C 3 133 ? 75.86318 2.86732 8.07079 1.000 71.52644 156 LYS C CA 1
ATOM 3181 C C . LYS C 3 133 ? 75.13525 1.54546 7.87445 1.000 64.05755 156 LYS C C 1
ATOM 3182 O O . LYS C 3 133 ? 75.68785 0.58729 7.32258 1.000 61.92460 156 LYS C O 1
ATOM 3188 N N . THR C 3 134 ? 73.90515 1.49079 8.36885 1.000 63.15270 157 THR C N 1
ATOM 3189 C CA . THR C 3 134 ? 73.03545 0.33836 8.20203 1.000 60.60555 157 THR C CA 1
ATOM 3190 C C . THR C 3 134 ? 72.07273 0.61492 7.05540 1.000 53.71506 157 THR C C 1
ATOM 3191 O O . THR C 3 134 ? 71.38405 1.64129 7.04719 1.000 57.95133 157 THR C O 1
ATOM 3195 N N . THR C 3 135 ? 72.03897 -0.29521 6.09102 1.000 51.94299 158 THR C N 1
ATOM 3196 C CA . THR C 3 135 ? 71.25436 -0.12967 4.88487 1.000 57.26118 158 THR C CA 1
ATOM 3197 C C . THR C 3 135 ? 70.48447 -1.40732 4.60234 1.000 44.63552 158 THR C C 1
ATOM 3198 O O . THR C 3 135 ? 70.71818 -2.46645 5.19645 1.000 42.69681 158 THR C O 1
ATOM 3202 N N . ILE C 3 136 ? 69.55973 -1.28116 3.66757 1.000 43.59549 159 ILE C N 1
ATOM 3203 C CA . ILE C 3 136 ? 68.63618 -2.33600 3.30160 1.000 40.26476 159 ILE C CA 1
ATOM 3204 C C . ILE C 3 136 ? 68.52534 -2.35347 1.78787 1.000 40.36062 159 ILE C C 1
ATOM 3205 O O . ILE C 3 136 ? 68.56881 -1.31006 1.12761 1.000 42.88795 159 ILE C O 1
ATOM 3210 N N . TRP C 3 137 ? 68.38693 -3.54960 1.23768 1.000 38.09705 160 TRP C N 1
ATOM 3211 C CA . TRP C 3 137 ? 68.06993 -3.68750 -0.17322 1.000 38.33698 160 TRP C CA 1
ATOM 3212 C C . TRP C 3 137 ? 67.22940 -4.94040 -0.33785 1.000 36.04016 160 TRP C C 1
ATOM 3213 O O . TRP C 3 137 ? 66.90529 -5.62502 0.63420 1.000 38.10174 160 TRP C O 1
ATOM 3224 N N . ARG C 3 138 ? 66.84980 -5.22468 -1.57599 1.000 36.37454 161 ARG C N 1
ATOM 3225 C CA . ARG C 3 138 ? 66.06530 -6.41183 -1.86134 1.000 35.00484 161 ARG C CA 1
ATOM 3226 C C . ARG C 3 138 ? 66.66070 -7.14330 -3.04967 1.000 37.11224 161 ARG C C 1
ATOM 3227 O O . ARG C 3 138 ? 67.28093 -6.54375 -3.93143 1.000 37.34833 161 ARG C O 1
ATOM 3235 N N . ASP C 3 139 ? 66.46325 -8.45342 -3.05074 1.000 38.30320 162 ASP C N 1
ATOM 3236 C CA . ASP C 3 139 ? 66.96804 -9.32105 -4.09931 1.000 40.51797 162 ASP C CA 1
ATOM 3237 C C . ASP C 3 139 ? 65.83567 -10.16016 -4.66979 1.000 36.37135 162 ASP C C 1
ATOM 3238 O O . ASP C 3 139 ? 64.87486 -10.49651 -3.97047 1.000 37.97853 162 ASP C O 1
ATOM 3243 N N . VAL C 3 140 ? 65.95946 -10.47925 -5.95400 1.000 37.37029 163 VAL C N 1
ATOM 3244 C CA . VAL C 3 140 ? 65.27863 -11.61552 -6.55785 1.000 38.47473 163 VAL C CA 1
ATOM 3245 C C . VAL C 3 140 ? 66.32717 -12.70950 -6.69198 1.000 38.11615 163 VAL C C 1
ATOM 3246 O O . VAL C 3 140 ? 67.39393 -12.48214 -7.27259 1.000 38.78519 163 VAL C O 1
ATOM 3250 N N . ARG C 3 141 ? 66.06314 -13.87435 -6.11438 1.000 37.42659 164 ARG C N 1
ATOM 3251 C CA . ARG C 3 141 ? 66.99432 -14.98979 -6.17579 1.000 37.38595 164 ARG C CA 1
ATOM 3252 C C . ARG C 3 141 ? 66.31119 -16.20953 -6.77672 1.000 42.18511 164 ARG C C 1
ATOM 3253 O O . ARG C 3 141 ? 65.12778 -16.46225 -6.53348 1.000 45.69428 164 ARG C O 1
ATOM 3261 N N . VAL C 3 142 ? 67.07067 -16.95396 -7.57148 1.000 41.84390 165 VAL C N 1
ATOM 3262 C CA . VAL C 3 142 ? 66.56857 -18.10018 -8.31604 1.000 43.88281 165 VAL C CA 1
ATOM 3263 C C . VAL C 3 142 ? 67.23600 -19.35872 -7.78337 1.000 49.26590 165 VAL C C 1
ATOM 3264 O O . VAL C 3 142 ? 68.46479 -19.40585 -7.64723 1.000 46.41613 165 VAL C O 1
ATOM 3268 N N . SER C 3 143 ? 66.42676 -20.38885 -7.51314 1.000 63.27406 166 SER C N 1
ATOM 3269 C CA . SER C 3 143 ? 66.90939 -21.64948 -6.94854 1.000 65.32469 166 SER C CA 1
ATOM 3270 C C . SER C 3 143 ? 67.50872 -22.57533 -8.00348 1.000 69.35807 166 SER C C 1
ATOM 3271 O O . SER C 3 143 ? 67.16658 -23.75744 -8.08088 1.000 71.70259 166 SER C O 1
ATOM 3274 N N . GLY C 3 144 ? 68.43621 -22.05806 -8.79692 1.000 74.60157 167 GLY C N 1
ATOM 3275 C CA . GLY C 3 144 ? 69.00395 -22.78316 -9.91380 1.000 72.42736 167 GLY C CA 1
ATOM 3276 C C . GLY C 3 144 ? 69.47709 -21.80479 -10.95838 1.000 72.32564 167 GLY C C 1
ATOM 3277 O O . GLY C 3 144 ? 69.21995 -20.60211 -10.88149 1.000 69.53926 167 GLY C O 1
ATOM 3278 N N . ARG C 3 145 ? 70.18794 -22.33585 -11.94330 1.000 75.88039 168 ARG C N 1
ATOM 3279 C CA . ARG C 3 145 ? 70.65052 -21.49480 -13.03410 1.000 76.78293 168 ARG C CA 1
ATOM 3280 C C . ARG C 3 145 ? 69.44090 -20.86023 -13.71193 1.000 84.83760 168 ARG C C 1
ATOM 3281 O O . ARG C 3 145 ? 68.53222 -21.58222 -14.14702 1.000 88.19199 168 ARG C O 1
ATOM 3289 N N . PRO C 3 146 ? 69.36549 -19.53132 -13.78342 1.000 82.45150 169 PRO C N 1
ATOM 3290 C CA . PRO C 3 146 ? 68.25778 -18.90105 -14.50385 1.000 75.00005 169 PRO C CA 1
ATOM 3291 C C . PRO C 3 146 ? 68.30441 -19.30881 -15.96594 1.000 87.42072 169 PRO C C 1
ATOM 3292 O O . PRO C 3 146 ? 69.32394 -19.78331 -16.47308 1.000 102.51553 169 PRO C O 1
ATOM 3296 N N . GLU C 3 147 ? 67.18085 -19.14289 -16.64568 1.000 86.55847 170 GLU C N 1
ATOM 3297 C CA . GLU C 3 147 ? 67.10500 -19.49863 -18.05190 1.000 104.09281 170 GLU C CA 1
ATOM 3298 C C . GLU C 3 147 ? 67.13320 -18.23843 -18.90653 1.000 101.44069 170 GLU C C 1
ATOM 3299 O O . GLU C 3 147 ? 66.96821 -17.11655 -18.41699 1.000 103.98536 170 GLU C O 1
ATOM 3305 N N . GLU C 3 148 ? 67.38364 -18.43040 -20.20023 1.000 88.36732 171 GLU C N 1
ATOM 3306 C CA . GLU C 3 148 ? 67.53165 -17.28780 -21.09521 1.000 89.24742 171 GLU C CA 1
ATOM 3307 C C . GLU C 3 148 ? 66.17941 -16.72362 -21.51861 1.000 93.93681 171 GLU C C 1
ATOM 3308 O O . GLU C 3 148 ? 65.92062 -15.52465 -21.35753 1.000 85.52908 171 GLU C O 1
ATOM 3314 N N . GLY C 3 149 ? 65.30333 -17.57231 -22.04973 1.000 103.05494 172 GLY C N 1
ATOM 3315 C CA . GLY C 3 149 ? 64.02729 -17.10922 -22.55721 1.000 109.91268 172 GLY C CA 1
ATOM 3316 C C . GLY C 3 149 ? 62.83113 -17.61393 -21.78010 1.000 114.22620 172 GLY C C 1
ATOM 3317 O O . GLY C 3 149 ? 61.76190 -17.84658 -22.35272 1.000 104.02674 172 GLY C O 1
ATOM 3318 N N . VAL C 3 150 ? 62.99766 -17.76570 -20.46961 1.000 102.92486 173 VAL C N 1
ATOM 3319 C CA . VAL C 3 150 ? 61.90768 -18.11186 -19.56077 1.000 83.80199 173 VAL C CA 1
ATOM 3320 C C . VAL C 3 150 ? 61.93176 -17.11737 -18.40735 1.000 84.57830 173 VAL C C 1
ATOM 3321 O O . VAL C 3 150 ? 62.75094 -17.25446 -17.48522 1.000 84.69211 173 VAL C O 1
ATOM 3325 N N . PRO C 3 151 ? 61.07629 -16.10087 -18.42135 1.000 85.57539 174 PRO C N 1
ATOM 3326 C CA . PRO C 3 151 ? 61.05330 -15.14202 -17.31739 1.000 86.40644 174 PRO C CA 1
ATOM 3327 C C . PRO C 3 151 ? 60.42419 -15.74898 -16.07312 1.000 69.16936 174 PRO C C 1
ATOM 3328 O O . PRO C 3 151 ? 59.69103 -16.73781 -16.12565 1.000 71.66807 174 PRO C O 1
ATOM 3332 N N . LEU C 3 152 ? 60.73129 -15.13173 -14.93807 1.000 65.35986 175 LEU C N 1
ATOM 3333 C CA . LEU C 3 152 ? 60.20355 -15.60358 -13.67072 1.000 63.86050 175 LEU C CA 1
ATOM 3334 C C . LEU C 3 152 ? 58.71308 -15.28534 -13.57369 1.000 68.71032 175 LEU C C 1
ATOM 3335 O O . LEU C 3 152 ? 58.15797 -14.53503 -14.38247 1.000 71.80133 175 LEU C O 1
ATOM 3340 N N . GLU C 3 153 ? 58.05738 -15.88959 -12.58080 1.000 63.62681 176 GLU C N 1
ATOM 3341 C CA . GLU C 3 153 ? 56.62801 -15.67707 -12.38387 1.000 70.50892 176 GLU C CA 1
ATOM 3342 C C . GLU C 3 153 ? 56.31895 -14.18798 -12.28520 1.000 66.41819 176 GLU C C 1
ATOM 3343 O O . GLU C 3 153 ? 57.02848 -13.43484 -11.61127 1.000 58.17140 176 GLU C O 1
ATOM 3349 N N . LEU C 3 154 ? 55.25397 -13.77082 -12.97537 1.000 75.36156 177 LEU C N 1
ATOM 3350 C CA . LEU C 3 154 ? 54.96770 -12.34796 -13.12907 1.000 75.78679 177 LEU C CA 1
ATOM 3351 C C . LEU C 3 154 ? 54.68149 -11.66998 -11.79626 1.000 74.49519 177 LEU C C 1
ATOM 3352 O O . LEU C 3 154 ? 55.02356 -10.49875 -11.61799 1.000 78.33976 177 LEU C O 1
ATOM 3357 N N . ASN C 3 155 ? 54.05118 -12.37442 -10.85537 1.000 74.30266 178 ASN C N 1
ATOM 3358 C CA . ASN C 3 155 ? 53.79678 -11.77703 -9.54871 1.000 73.36872 178 ASN C CA 1
ATOM 3359 C C . ASN C 3 155 ? 55.10701 -11.52681 -8.80723 1.000 71.11134 178 ASN C C 1
ATOM 3360 O O . ASN C 3 155 ? 55.29298 -10.46567 -8.18868 1.000 70.31664 178 ASN C O 1
ATOM 3365 N N . CYS C 3 156 ? 56.04213 -12.47864 -8.90798 1.000 70.33582 179 CYS C N 1
ATOM 3366 C CA . CYS C 3 156 ? 57.33482 -12.36072 -8.23795 1.000 68.67091 179 CYS C CA 1
ATOM 3367 C C . CYS C 3 156 ? 58.08774 -11.12394 -8.72042 1.000 68.80616 179 CYS C C 1
ATOM 3368 O O . CYS C 3 156 ? 58.53052 -10.29780 -7.91448 1.000 68.25048 179 CYS C O 1
ATOM 3371 N N . THR C 3 157 ? 58.21756 -10.96525 -10.04127 1.000 69.82736 180 THR C N 1
ATOM 3372 C CA . THR C 3 157 ? 58.94057 -9.81787 -10.58348 1.000 70.37231 180 THR C CA 1
ATOM 3373 C C . THR C 3 157 ? 58.14660 -8.52403 -10.44008 1.000 70.78802 180 THR C C 1
ATOM 3374 O O . THR C 3 157 ? 58.74036 -7.44514 -10.30802 1.000 70.84097 180 THR C O 1
ATOM 3378 N N . LYS C 3 158 ? 56.81305 -8.60565 -10.45615 1.000 76.64770 181 LYS C N 1
ATOM 3379 C CA . LYS C 3 158 ? 55.99580 -7.39951 -10.37471 1.000 71.89198 181 LYS C CA 1
ATOM 3380 C C . LYS C 3 158 ? 56.06865 -6.76294 -8.99507 1.000 70.74680 181 LYS C C 1
ATOM 3381 O O . LYS C 3 158 ? 56.10772 -5.53241 -8.88186 1.000 71.08341 181 LYS C O 1
ATOM 3387 N N . GLU C 3 159 ?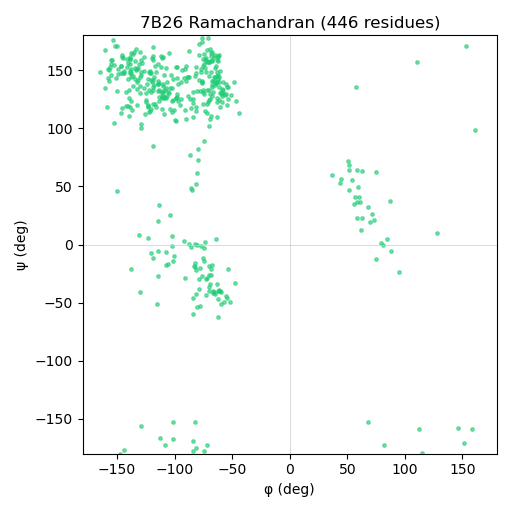 56.06747 -7.56877 -7.92945 1.000 69.63141 182 GLU C N 1
ATOM 3388 C CA . GLU C 3 159 ? 56.19856 -6.96305 -6.60628 1.000 68.85216 182 GLU C CA 1
ATOM 3389 C C . GLU C 3 159 ? 57.52934 -6.23361 -6.46377 1.000 68.46542 182 GLU C C 1
ATOM 3390 O O . GLU C 3 159 ? 57.59137 -5.13716 -5.88942 1.000 71.03524 182 GLU C O 1
ATOM 3396 N N . PHE C 3 160 ? 58.60313 -6.81607 -6.99658 1.000 68.32522 183 PHE C N 1
ATOM 3397 C CA . PHE C 3 160 ? 59.90331 -6.16017 -6.92407 1.000 68.17694 183 PHE C CA 1
ATOM 3398 C C . PHE C 3 160 ? 59.92526 -4.87968 -7.75082 1.000 69.19942 183 PHE C C 1
ATOM 3399 O O . PHE C 3 160 ? 60.48102 -3.86304 -7.31411 1.000 69.16793 183 PHE C O 1
ATOM 3407 N N . ASP C 3 161 ? 59.33785 -4.91322 -8.95109 1.000 70.34291 184 ASP C N 1
ATOM 3408 C CA . ASP C 3 161 ? 59.26840 -3.70699 -9.76978 1.000 71.74356 184 ASP C CA 1
ATOM 3409 C C . ASP C 3 161 ? 58.47471 -2.61670 -9.05879 1.000 71.76231 184 ASP C C 1
ATOM 3410 O O . ASP C 3 161 ? 58.84110 -1.43480 -9.10796 1.000 72.38416 184 ASP C O 1
ATOM 3415 N N . GLU C 3 162 ? 57.39606 -2.99820 -8.36930 1.000 71.22740 185 GLU C N 1
ATOM 3416 C CA . GLU C 3 162 ? 56.60895 -2.01595 -7.63185 1.000 71.35673 185 GLU C CA 1
ATOM 3417 C C . GLU C 3 162 ? 57.41102 -1.42468 -6.48022 1.000 70.40199 185 GLU C C 1
ATOM 3418 O O . GLU C 3 162 ? 57.33696 -0.21831 -6.22516 1.000 70.87496 185 GLU C O 1
ATOM 3424 N N . TYR C 3 163 ? 58.17679 -2.25903 -5.77196 1.000 69.25861 186 TYR C N 1
ATOM 3425 C CA . TYR C 3 163 ? 59.08683 -1.74791 -4.74925 1.000 68.63191 186 TYR C CA 1
ATOM 3426 C C . TYR C 3 163 ? 60.05932 -0.73119 -5.33651 1.000 69.24888 186 TYR C C 1
ATOM 3427 O O . TYR C 3 163 ? 60.23719 0.36881 -4.79427 1.000 69.43738 186 TYR C O 1
ATOM 3436 N N . VAL C 3 164 ? 60.69984 -1.08842 -6.45176 1.000 69.75799 187 VAL C N 1
ATOM 3437 C CA . VAL C 3 164 ? 61.69172 -0.20756 -7.06591 1.000 70.63984 187 VAL C CA 1
ATOM 3438 C C . VAL C 3 164 ? 61.05629 1.11939 -7.46210 1.000 71.88808 187 VAL C C 1
ATOM 3439 O O . VAL C 3 164 ? 61.65772 2.18788 -7.29262 1.000 72.38984 187 VAL C O 1
ATOM 3443 N N . LYS C 3 165 ? 59.82635 1.07689 -7.98105 1.000 72.56825 188 LYS C N 1
ATOM 3444 C CA . LYS C 3 165 ? 59.15391 2.31424 -8.36727 1.000 74.01091 188 LYS C CA 1
ATOM 3445 C C . LYS C 3 165 ? 58.75527 3.13953 -7.14901 1.000 73.43981 188 LYS C C 1
ATOM 3446 O O . LYS C 3 165 ? 58.82327 4.37365 -7.18290 1.000 74.41576 188 LYS C O 1
ATOM 3452 N N . LEU C 3 166 ? 58.34696 2.48285 -6.06159 1.000 72.08162 189 LEU C N 1
ATOM 3453 C CA . LEU C 3 166 ? 57.88082 3.20653 -4.88547 1.000 71.78717 189 LEU C CA 1
ATOM 3454 C C . LEU C 3 166 ? 59.01416 3.78392 -4.04749 1.000 71.26757 189 LEU C C 1
ATOM 3455 O O . LEU C 3 166 ? 58.77271 4.70750 -3.26296 1.000 71.47146 189 LEU C O 1
ATOM 3460 N N . VAL C 3 167 ? 60.23642 3.27434 -4.19146 1.000 71.83342 190 VAL C N 1
ATOM 3461 C CA . VAL C 3 167 ? 61.35604 3.73240 -3.37084 1.000 70.39648 190 VAL C CA 1
ATOM 3462 C C . VAL C 3 167 ? 62.35000 4.58975 -4.14997 1.000 71.38522 190 VAL C C 1
ATOM 3463 O O . VAL C 3 167 ? 63.25780 5.17405 -3.53326 1.000 78.67244 190 VAL C O 1
ATOM 3467 N N . ASN C 3 168 ? 62.18797 4.72290 -5.46938 1.000 70.39782 191 ASN C N 1
ATOM 3468 C CA . ASN C 3 168 ? 63.11996 5.48223 -6.30786 1.000 71.16105 191 ASN C CA 1
ATOM 3469 C C . ASN C 3 168 ? 64.51959 4.87808 -6.24509 1.000 69.53189 191 ASN C C 1
ATOM 3470 O O . ASN C 3 168 ? 65.52893 5.58648 -6.25508 1.000 75.93377 191 ASN C O 1
ATOM 3475 N N . ALA C 3 169 ? 64.57417 3.55345 -6.17079 1.000 67.97082 192 ALA C N 1
ATOM 3476 C CA . ALA C 3 169 ? 65.82920 2.82371 -6.16967 1.000 66.76114 192 ALA C CA 1
ATOM 3477 C C . ALA C 3 169 ? 66.24202 2.47978 -7.59350 1.000 67.52657 192 ALA C C 1
ATOM 3478 O O . ALA C 3 169 ? 65.40746 2.36987 -8.49603 1.000 68.67808 192 ALA C O 1
ATOM 3480 N N . THR C 3 170 ? 67.54618 2.32547 -7.78928 1.000 67.42772 193 THR C N 1
ATOM 3481 C CA . THR C 3 170 ? 68.10371 1.87720 -9.05676 1.000 71.44689 193 THR C CA 1
ATOM 3482 C C . THR C 3 170 ? 68.40371 0.38622 -8.96530 1.000 67.05697 193 THR C C 1
ATOM 3483 O O . THR C 3 170 ? 69.10732 -0.05392 -8.04987 1.000 68.73860 193 THR C O 1
ATOM 3487 N N . SER C 3 171 ? 67.86454 -0.38529 -9.90419 1.000 67.69117 194 SER C N 1
ATOM 3488 C CA . SER C 3 171 ? 68.02947 -1.83086 -9.90955 1.000 66.87399 194 SER C CA 1
ATOM 3489 C C . SER C 3 171 ? 69.05517 -2.25148 -10.95604 1.000 76.70412 194 SER C C 1
ATOM 3490 O O . SER C 3 171 ? 69.17670 -1.63746 -12.01922 1.000 91.39489 194 SER C O 1
ATOM 3493 N N . LYS C 3 172 ? 69.79334 -3.31377 -10.63767 1.000 74.51020 195 LYS C N 1
ATOM 3494 C CA . LYS C 3 172 ? 70.85201 -3.83604 -11.48922 1.000 68.83176 195 LYS C CA 1
ATOM 3495 C C . LYS C 3 172 ? 70.86270 -5.35352 -11.38351 1.000 68.38613 195 LYS C C 1
ATOM 3496 O O . LYS C 3 172 ? 70.53707 -5.91622 -10.33512 1.000 66.87886 195 LYS C O 1
ATOM 3502 N N . SER C 3 173 ? 71.23689 -6.01626 -12.47848 1.000 70.21581 196 SER C N 1
ATOM 3503 C CA . SER C 3 173 ? 71.32602 -7.46819 -12.48546 1.000 70.38220 196 SER C CA 1
ATOM 3504 C C . SER C 3 173 ? 72.77634 -7.89035 -12.33861 1.000 70.92064 196 SER C C 1
ATOM 3505 O O . SER C 3 173 ? 73.59267 -7.58472 -13.22225 1.000 72.90193 196 SER C O 1
ATOM 3508 N N . PRO C 3 174 ? 73.14822 -8.57261 -11.25246 1.000 69.80342 197 PRO C N 1
ATOM 3509 C CA . PRO C 3 174 ? 74.51887 -9.09217 -11.14361 1.000 70.93880 197 PRO C CA 1
ATOM 3510 C C . PRO C 3 174 ? 74.77284 -10.32169 -11.99823 1.000 72.84408 197 PRO C C 1
ATOM 3511 O O . PRO C 3 174 ? 75.93825 -10.70839 -12.15736 1.000 74.45071 197 PRO C O 1
ATOM 3515 N N . TYR C 3 175 ? 73.73357 -10.94300 -12.55123 1.000 73.17147 198 TYR C N 1
ATOM 3516 C CA . TYR C 3 175 ? 73.86963 -12.22534 -13.22762 1.000 75.22635 198 TYR C CA 1
ATOM 3517 C C . TYR C 3 175 ? 74.16807 -12.06250 -14.71208 1.000 77.88410 198 TYR C C 1
ATOM 3518 O O . TYR C 3 175 ? 73.62305 -11.18000 -15.38125 1.000 78.29709 198 TYR C O 1
ATOM 3527 N N . THR C 3 176 ? 75.04241 -12.93024 -15.21807 1.000 80.19200 199 THR C N 1
ATOM 3528 C CA . THR C 3 176 ? 75.24914 -13.10017 -16.64753 1.000 83.54308 199 THR C CA 1
ATOM 3529 C C . THR C 3 176 ? 75.38949 -14.58733 -16.94028 1.000 85.61509 199 THR C C 1
ATOM 3530 O O . THR C 3 176 ? 75.66469 -15.39366 -16.04768 1.000 84.75312 199 THR C O 1
ATOM 3534 N N . SER C 3 177 ? 75.19625 -14.94587 -18.21072 1.000 88.89154 200 SER C N 1
ATOM 3535 C CA . SER C 3 177 ? 75.29781 -16.34519 -18.60674 1.000 91.49810 200 SER C CA 1
ATOM 3536 C C . SER C 3 177 ? 76.72092 -16.87540 -18.50351 1.000 93.08118 200 SER C C 1
ATOM 3537 O O . SER C 3 177 ? 76.91345 -18.09589 -18.47201 1.000 94.78469 200 SER C O 1
ATOM 3540 N N . GLU C 3 178 ? 77.71442 -15.99117 -18.44337 1.000 93.01730 201 GLU C N 1
ATOM 3541 C CA . GLU C 3 178 ? 79.11004 -16.39237 -18.32798 1.000 95.01113 201 GLU C CA 1
ATOM 3542 C C . GLU C 3 178 ? 79.52323 -16.70029 -16.89541 1.000 92.65191 201 GLU C C 1
ATOM 3543 O O . GLU C 3 178 ? 80.68843 -17.04265 -16.66579 1.000 94.49146 201 GLU C O 1
ATOM 3549 N N . CYS C 3 179 ? 78.60970 -16.58617 -15.93410 1.000 89.20987 202 CYS C N 1
ATOM 3550 C CA . CYS C 3 179 ? 78.94484 -16.85461 -14.54343 1.000 87.53674 202 CYS C CA 1
ATOM 3551 C C . CYS C 3 179 ? 79.20036 -18.34561 -14.35389 1.000 89.70941 202 CYS C C 1
ATOM 3552 O O . CYS C 3 179 ? 78.38847 -19.18287 -14.76166 1.000 90.57818 202 CYS C O 1
ATOM 3555 N N . GLN C 3 180 ? 80.33027 -18.67575 -13.73924 1.000 92.12206 203 GLN C N 1
ATOM 3556 C CA . GLN C 3 180 ? 80.71239 -20.06569 -13.51357 1.000 98.42300 203 GLN C CA 1
ATOM 3557 C C . GLN C 3 180 ? 79.95742 -20.68048 -12.33966 1.000 92.38593 203 GLN C C 1
ATOM 3558 O O . GLN C 3 180 ? 79.76236 -21.89415 -12.27756 1.000 94.51506 203 GLN C O 1
#

Foldseek 3Di:
DDDKDDWDPFPDQAAKGKTKIADDPCDDDDRMDIDIDHNVHHDWDAWDKDDFDDKDDFDAVPDPDQAPHLDKGKIKTFIDRPDGDPPHHYDDDDGMDMAIEHHNAAPEAEWDKDPKDDWDDFPPALDPQTKIKIKIFTGGDDDDHDQAAPVTGGYYYDHDYHYAYPDDPNDGTMDMDMDTDPPHDHDDDPD/DWWWKAQAFDLPPTDGHHTPDIGDDPVVSLVPQRMWIGHDDDDDIAGAHAWEKRDKDPWDDFDDDQAKGKTKIKIFTGHDDYAYPPRHDGGDMDMDMGIDGDHPRD/DADAPLVLLPFQKKWFFKKLPPPDFATWIKGFDAADPFKTWIWTWGADPNDIDIDTWIWGWFDPDDVGPHTFKTATPPDPQQFGIKGWDDADPVRQWTKIWTWGDDDHDIDIMMTIMGRDDDDDPDDDDPVRVVVVVVVCVVVVTDMDTSYDPPRD

InterPro domains:
  IPR000884 Thrombospondin type-1 (TSP1) repeat [PF00090] (81-132)
  IPR000884 Thrombospondin type-1 (TSP1) repeat [PF00090] (140-190)
  IPR000884 Thrombospondin type-1 (TSP1) repeat [PF00090] (198-254)
  IPR000884 Thrombospondin type-1 (TSP1) repeat [PF00090] (261-312)
  IPR000884 Thrombospondin type-1 (TSP1) repeat [PF00090] (320-376)
  IPR000884 Thrombospondin type-1 (TSP1) repeat [PS50092] (77-134)
  IPR000884 Thrombospondin type-1 (TSP1) repeat [PS50092] (136-191)
  IPR000884 Thrombospondin type-1 (TSP1) repeat [PS50092] (193-255)
  IPR000884 Thrombospondin type-1 (TSP1) repeat [PS50092] (257-313)
  IPR000884 Thrombospondin type-1 (TSP1) repeat [PS50092] (315-377)
  IPR000884 Thrombospondin type-1 (TSP1) repeat [PS50092] (379-462)
  IPR000884 Thrombospondin type-1 (TSP1) repeat [SM00209] (80-134)
  IPR000884 Thrombospondin type-1 (TSP1) repeat [SM00209] (139-191)
  IPR000884 Thrombospondin type-1 (TSP1) repeat [SM00209] (196-255)
  IPR000884 Thrombospondin type-1 (TSP1) repeat [SM00209] (260-313)
  IPR000884 Thrombospondin type-1 (TSP1) repeat [SM00209] (318-377)
  IPR000884 Thrombospondin type-1 (TSP1) repeat [SM00209] (382-462)
  IPR036383 Thrombospondin type-1 repeat superfamily [G3DSA:2.20.100.10] (63-134)
  IPR036383 Thrombospondin type-1 repeat superfamily [G3DSA:2.20.100.10] (135-190)
  IPR036383 Thrombospondin type-1 repeat superfamily [G3DSA:2.20.100.10] (191-254)